Protein AF-0000000081154176 (afdb_homodimer)

InterPro domains:
  IPR003819 TauD/TfdA-like domain [PF02668] (114-357)
  IPR010376 Gamma-butyrobetaine hydroxylase-like, N-terminal [PF06155] (13-90)
  IPR012776 Trimethyllysine dioxygenase [TIGR02410] (29-371)
  IPR038492 GBBH-like, N-terminal domain superfamily [G3DSA:3.30.2020.30] (6-95)
  IPR042098 Glutarate 2-hydroxylase superfamily [G3DSA:3.60.130.10] (96-372)
  IPR050411 Alpha-ketoglutarate-dependent hydroxylases [PTHR10696] (29-369)

Solvent-accessible surface area (backbone atoms only — not comparable to full-atom values): 38851 Å² total; per-residue (Å²): 132,85,64,83,54,64,57,50,76,46,82,54,84,56,30,35,38,37,33,51,55,89,44,68,39,64,43,36,38,52,58,54,60,73,64,27,70,47,78,70,41,20,39,80,74,35,52,28,43,32,62,87,70,58,83,79,57,92,81,39,54,64,72,43,78,48,71,78,78,51,44,43,35,37,29,31,65,90,78,63,44,72,36,69,41,49,51,68,58,49,65,71,41,44,42,62,89,74,78,67,70,66,52,69,64,52,74,36,36,31,66,60,54,64,68,41,98,58,78,56,66,35,50,35,67,49,33,75,73,36,71,64,28,42,49,52,40,49,49,28,31,60,23,63,23,31,25,28,38,29,76,34,61,57,46,62,67,40,53,51,51,64,51,46,70,60,34,69,65,32,72,50,100,78,43,45,54,49,73,43,55,66,64,51,84,50,52,42,71,83,27,47,54,60,60,40,69,72,23,26,64,52,56,23,36,78,54,41,48,22,29,42,38,43,25,37,45,44,70,56,64,50,74,51,29,35,33,36,28,39,42,57,34,29,49,50,50,34,38,73,77,37,48,66,38,39,51,46,38,47,68,45,58,36,43,21,33,45,51,52,96,82,38,41,33,64,22,72,45,40,40,31,38,58,38,90,70,79,62,43,79,67,34,43,50,46,38,77,38,38,57,39,63,60,34,56,37,55,55,75,53,42,56,53,44,53,54,32,51,48,54,45,47,50,40,56,67,30,71,60,25,45,37,77,43,75,70,45,63,17,34,36,38,38,29,30,23,36,39,27,21,37,28,30,42,38,42,45,70,53,44,31,41,24,36,38,33,30,43,41,57,50,47,52,8,43,35,34,67,70,63,44,42,70,131,130,87,65,82,53,62,57,51,76,45,83,54,83,56,30,35,38,38,33,52,56,90,45,69,39,64,43,36,39,52,57,53,62,72,65,27,69,47,78,70,41,18,38,81,74,35,53,28,42,32,63,87,70,58,83,79,58,92,81,38,55,64,71,43,79,46,71,78,77,52,42,43,36,37,30,32,64,90,78,62,45,72,36,70,42,49,50,68,56,48,65,71,41,42,42,63,88,76,78,68,70,65,51,68,64,52,74,36,37,31,65,59,53,65,68,40,97,58,78,57,66,35,50,35,67,49,33,73,73,35,71,62,27,44,49,52,40,48,47,27,31,61,23,64,25,31,25,29,37,29,78,33,61,58,47,61,66,39,53,51,53,64,51,47,70,60,34,70,65,31,72,49,99,77,44,45,55,50,74,44,56,66,65,50,85,51,53,42,70,83,27,48,55,59,61,41,68,74,24,27,63,51,56,24,36,76,53,43,46,21,29,44,37,42,25,37,45,44,71,55,62,49,72,51,30,34,33,38,28,40,41,58,35,27,48,50,49,34,39,73,77,36,49,66,40,39,52,47,37,47,68,44,59,36,44,20,35,45,53,53,96,81,40,42,31,65,22,71,44,40,42,31,39,57,38,90,72,79,62,43,78,66,36,44,51,46,36,75,39,39,56,39,62,62,35,56,37,55,56,74,54,42,56,53,44,51,54,32,50,47,57,44,48,51,40,54,67,31,72,61,26,47,36,77,41,75,71,44,63,16,33,37,39,38,30,30,23,35,40,26,20,37,29,30,43,39,43,47,70,54,44,32,40,25,37,39,33,29,42,40,57,49,46,51,8,44,35,34,67,70,62,44,41,71,133

Sequence (750 aa):
MKGSHVSSIDLQDDRLHLTYGSYKLELLYIWLRDHCRCNTCYNHKTNQKNVENYGLPWNLKPSNIDYNGMVLTLQWPNDQHITSYNMDWLIQNTFHDQHQDRVQQILWDKERLGAEPGLPLVPYKHYMSTDDGLKDHLTNLLKYGFSIVSEVPSNHEGTLEVSQRVCFIQETLFGPSWSFTSDLAYGDTAYTKIALGAHTDSTYFMSPSGIQVFHVLEHDGEGGQTLLVDGFHAAEKLRADNPDAFQYLTKTVVPHEYFDEGQRVRSLGTVLTLHPTTQRLINIRFNPYDRSPLSTLPSDDQLKFYKSYDLLVNNIKDPDSEFWIKLQPGMVLFVDNWRVLHGRAAFTGLRRVSGCYLPRDDWISRARTFNLLNLMKGSHVSSIDLQDDRLHLTYGSYKLELLYIWLRDHCRCNTCYNHKTNQKNVENYGLPWNLKPSNIDYNGMVLTLQWPNDQHITSYNMDWLIQNTFHDQHQDRVQQILWDKERLGAEPGLPLVPYKHYMSTDDGLKDHLTNLLKYGFSIVSEVPSNHEGTLEVSQRVCFIQETLFGPSWSFTSDLAYGDTAYTKIALGAHTDSTYFMSPSGIQVFHVLEHDGEGGQTLLVDGFHAAEKLRADNPDAFQYLTKTVVPHEYFDEGQRVRSLGTVLTLHPTTQRLINIRFNPYDRSPLSTLPSDDQLKFYKSYDLLVNNIKDPDSEFWIKLQPGMVLFVDNWRVLHGRAAFTGLRRVSGCYLPRDDWISRARTFNLLNL

pLDDT: mean 92.26, std 9.47, range [29.72, 98.94]

Organism: Pinctada imbricata (NCBI:txid66713)

Secondary structure (DSSP, 8-state):
------EEEEE-SSEEEEEETTEEEEEEHHHHHHT--STTTEETTTTEE-GGG----TT---SEEEE-SSEEEEE-TTT--EEEEEHHHHHHHS--S-PPPSS------HHHHHTSSS--EEEHHHHHH-HHHHHHHHHHHHHHSEEEEES--SSHHHHHHHHHTTSPPPPBTTBSEEEEESS--SSSGGGSSS-EEEE-S-TTSSS--SEEEEEEEEEESSB-PEEEEEHHHHHHHHHHH-HHHHHHHHH--EEEEEEETTEEEEEEE-SEEE-TTT--EEEE---GGGBPP-TTS-HHHHHHHHHHHHHHHHHHH-GGGEEEE-PPTT-EEEEETTTEEEEE--B-SEEEEEEEEE-HHHHHHHHHHTT-S--/------EEEEE-SSEEEEEETTEEEEEEHHHHHHT--STTTEETTTTEE-GGG----TT---SEEEE-SSEEEEE-TTT--EEEEEHHHHHHHS--S-PPPSS------HHHHHTSSS--EEEHHHHHH-HHHHHHHHHHHHHHSEEEEES--SSHHHHHHHHHTTSPPPPBTTBSEEEEESS--SSSGGGSSS-EEEE-S-TTSSS--SEEEEEEEEEESSB-PEEEEEHHHHHHHHHHH-HHHHHHHHH--EEEEEEETTEEEEEEE-SEEE-TTT--EEEE---GGGBPP-TTS-HHHHHHHHHHHHHHHHHHH-GGGEEEE-PPTT-EEEEETTTEEEEE--B-SEEEEEEEEE-HHHHHHHHHHTT-S--

Nearest PDB structures (foldseek):
  6npb-assembly1_A  TM=8.964E-01  e=1.484E-33  Leisingera caerulea
  3o2g-assembly1_A  TM=8.239E-01  e=1.110E-33  Homo sapiens
  6npc-assembly1_B  TM=8.610E-01  e=2.269E-32  Leisingera caerulea
  3n6w-assembly1_A-2  TM=7.854E-01  e=6.825E-29  Homo sapiens
  7n7v-assembly1_A  TM=5.926E-01  e=1.437E-10  Streptomyces griseochromogenes

Radius of gyration: 27.22 Å; Cα contacts (8 Å, |Δi|>4): 1679; chains: 2; bounding box: 71×76×67 Å

Structure (mmCIF, N/CA/C/O backbone):
data_AF-0000000081154176-model_v1
#
loop_
_entity.id
_entity.type
_entity.pdbx_description
1 polymer 'Trimethyllysine dioxygenase, mitochondrial'
#
loop_
_atom_site.group_PDB
_atom_site.id
_atom_site.type_symbol
_atom_site.label_atom_id
_atom_site.label_alt_id
_atom_site.label_comp_id
_atom_site.label_asym_id
_atom_site.label_entity_id
_atom_site.label_seq_id
_atom_site.pdbx_PDB_ins_code
_atom_site.Cartn_x
_atom_site.Cartn_y
_atom_site.Cartn_z
_atom_site.occupancy
_atom_site.B_iso_or_equiv
_atom_site.auth_seq_id
_atom_site.auth_comp_id
_atom_site.auth_asym_id
_atom_site.auth_atom_id
_atom_site.pdbx_PDB_model_num
ATOM 1 N N . MET A 1 1 ? -35.75 -20.688 -14.117 1 29.72 1 MET A N 1
ATOM 2 C CA . MET A 1 1 ? -35.938 -20.312 -15.516 1 29.72 1 MET A CA 1
ATOM 3 C C . MET A 1 1 ? -34.625 -20.406 -16.297 1 29.72 1 MET A C 1
ATOM 5 O O . MET A 1 1 ? -33.656 -19.719 -15.977 1 29.72 1 MET A O 1
ATOM 9 N N . LYS A 1 2 ? -34.312 -21.594 -16.672 1 38.06 2 LYS A N 1
ATOM 10 C CA . LYS A 1 2 ? -33.25 -21.984 -17.594 1 38.06 2 LYS A CA 1
ATOM 11 C C . LYS A 1 2 ? -33.281 -21.141 -18.875 1 38.06 2 LYS A C 1
ATOM 13 O O . LYS A 1 2 ? -33.906 -21.547 -19.859 1 38.06 2 LYS A O 1
ATOM 18 N N . GLY A 1 3 ? -33.438 -19.891 -18.797 1 40.56 3 GLY A N 1
ATOM 19 C CA . GLY A 1 3 ? -33.625 -19.125 -20.016 1 40.56 3 GLY A CA 1
ATOM 20 C C . GLY A 1 3 ? -32.531 -19.391 -21.047 1 40.56 3 GLY A C 1
ATOM 21 O O . GLY A 1 3 ? -31.422 -19.797 -20.703 1 40.56 3 GLY A O 1
ATOM 22 N N . SER A 1 4 ? -32.812 -19.672 -22.25 1 48.25 4 SER A N 1
ATOM 23 C CA . SER A 1 4 ? -32 -19.953 -23.438 1 48.25 4 SER A CA 1
ATOM 24 C C . SER A 1 4 ? -30.844 -18.969 -23.578 1 48.25 4 SER A C 1
ATOM 26 O O . SER A 1 4 ? -31.062 -17.781 -23.891 1 48.25 4 SER A O 1
ATOM 28 N N . HIS A 1 5 ? -29.906 -18.953 -22.625 1 61.78 5 HIS A N 1
ATOM 29 C CA . HIS A 1 5 ? -28.797 -18.016 -22.812 1 61.78 5 HIS A CA 1
ATOM 30 C C . HIS A 1 5 ? -28.156 -18.203 -24.188 1 61.78 5 HIS A C 1
ATOM 32 O O . HIS A 1 5 ? -27.859 -19.328 -24.594 1 61.78 5 HIS A O 1
ATOM 38 N N . VAL A 1 6 ? -28.516 -17.344 -25.188 1 67.12 6 VAL A N 1
ATOM 39 C CA . VAL A 1 6 ? -27.828 -17.281 -26.469 1 67.12 6 VAL A CA 1
ATOM 40 C C . VAL A 1 6 ? -26.312 -17.438 -26.266 1 67.12 6 VAL A C 1
ATOM 42 O O . VAL A 1 6 ? -25.719 -16.703 -25.469 1 67.12 6 VAL A O 1
ATOM 45 N N . SER A 1 7 ? -25.734 -18.672 -26.5 1 82.31 7 SER A N 1
ATOM 46 C CA . SER A 1 7 ? -24.297 -18.922 -26.438 1 82.31 7 SER A CA 1
ATOM 47 C C . SER A 1 7 ? -23.703 -19.141 -27.812 1 82.31 7 SER A C 1
ATOM 49 O O . SER A 1 7 ? -24.312 -19.828 -28.656 1 82.31 7 SER A O 1
ATOM 51 N N . SER A 1 8 ? -22.797 -18.281 -28.188 1 89.88 8 SER A N 1
ATOM 52 C CA . SER A 1 8 ? -22.094 -18.406 -29.469 1 89.88 8 SER A CA 1
ATOM 53 C C . SER A 1 8 ? -20.594 -18.219 -29.297 1 89.88 8 SER A C 1
ATOM 55 O O . SER A 1 8 ? -20.141 -17.672 -28.297 1 89.88 8 SER A O 1
ATOM 57 N N . ILE A 1 9 ? -19.906 -18.797 -30.203 1 93.44 9 ILE A N 1
ATOM 58 C CA . ILE A 1 9 ? -18.453 -18.688 -30.203 1 93.44 9 ILE A CA 1
ATOM 59 C C . ILE A 1 9 ? -17.953 -18.297 -31.594 1 93.44 9 ILE A C 1
ATOM 61 O O . ILE A 1 9 ? -18.484 -18.781 -32.594 1 93.44 9 ILE A O 1
ATOM 65 N N . ASP A 1 10 ? -17.156 -17.312 -31.672 1 95.12 10 ASP A N 1
ATOM 66 C CA . ASP A 1 10 ? -16.5 -16.875 -32.906 1 95.12 10 ASP A CA 1
ATOM 67 C C . ASP A 1 10 ? -14.984 -16.984 -32.781 1 95.12 10 ASP A C 1
ATOM 69 O O . ASP A 1 10 ? -14.383 -16.359 -31.891 1 95.12 10 ASP A O 1
ATOM 73 N N . LEU A 1 11 ? -14.414 -17.797 -33.688 1 95.38 11 LEU A N 1
ATOM 74 C CA . LEU A 1 11 ? -12.977 -18.062 -33.594 1 95.38 11 LEU A CA 1
ATOM 75 C C . LEU A 1 11 ? -12.195 -17.094 -34.469 1 95.38 11 LEU A C 1
ATOM 77 O O . LEU A 1 11 ? -12.594 -16.828 -35.625 1 95.38 11 LEU A O 1
ATOM 81 N N . GLN A 1 12 ? -11.219 -16.547 -33.875 1 94.38 12 GLN A N 1
ATOM 82 C CA . GLN A 1 12 ? -10.266 -15.719 -34.625 1 94.38 12 GLN A CA 1
ATOM 83 C C . GLN A 1 12 ? -8.867 -16.312 -34.562 1 94.38 12 GLN A C 1
ATOM 85 O O . GLN A 1 12 ? -8.68 -17.422 -34.031 1 94.38 12 GLN A O 1
ATOM 90 N N . ASP A 1 13 ? -7.902 -15.594 -35.125 1 93.69 13 ASP A N 1
ATOM 91 C CA . ASP A 1 13 ? -6.551 -16.125 -35.25 1 93.69 13 ASP A CA 1
ATOM 92 C C . ASP A 1 13 ? -5.871 -16.25 -33.906 1 93.69 13 ASP A C 1
ATOM 94 O O . ASP A 1 13 ? -5.18 -17.234 -33.625 1 93.69 13 ASP A O 1
ATOM 98 N N . ASP A 1 14 ? -6.074 -15.273 -33.094 1 95 14 ASP A N 1
ATOM 99 C CA . ASP A 1 14 ? -5.324 -15.289 -31.828 1 95 14 ASP A CA 1
ATOM 100 C C . ASP A 1 14 ? -6.262 -15.266 -30.625 1 95 14 ASP A C 1
ATOM 102 O O . ASP A 1 14 ? -5.809 -15.227 -29.484 1 95 14 ASP A O 1
ATOM 106 N N . ARG A 1 15 ? -7.582 -15.242 -30.875 1 96.38 15 ARG A N 1
ATOM 107 C CA . ARG A 1 15 ? -8.555 -15.141 -29.797 1 96.38 15 ARG A CA 1
ATOM 108 C C . ARG A 1 15 ? -9.891 -15.742 -30.203 1 96.38 15 ARG A C 1
ATOM 110 O O . ARG A 1 15 ? -10.086 -16.125 -31.359 1 96.38 15 ARG A O 1
ATOM 117 N N . LEU A 1 16 ? -10.766 -15.891 -29.297 1 96.06 16 LEU A N 1
ATOM 118 C CA . LEU A 1 16 ? -12.164 -16.219 -29.578 1 96.06 16 LEU A CA 1
ATOM 119 C C . LEU A 1 16 ? -13.102 -15.266 -28.859 1 96.06 16 LEU A C 1
ATOM 121 O O . LEU A 1 16 ? -12.75 -14.688 -27.828 1 96.06 16 LEU A O 1
ATOM 125 N N . HIS A 1 17 ? -14.203 -15.039 -29.516 1 95.62 17 HIS A N 1
ATOM 126 C CA . HIS A 1 17 ? -15.297 -14.281 -28.938 1 95.62 17 HIS A CA 1
ATOM 127 C C . HIS A 1 17 ? -16.422 -15.203 -28.453 1 95.62 17 HIS A C 1
ATOM 129 O O . HIS A 1 17 ? -16.891 -16.062 -29.219 1 95.62 17 HIS A O 1
ATOM 135 N N . LEU A 1 18 ? -16.719 -15.047 -27.203 1 94.81 18 LEU A N 1
ATOM 136 C CA . LEU A 1 18 ? -17.75 -15.898 -26.609 1 94.81 18 LEU A CA 1
ATOM 137 C C . LEU A 1 18 ? -18.875 -15.062 -26.031 1 94.81 18 LEU A C 1
ATOM 139 O O . LEU A 1 18 ? -18.641 -14.102 -25.297 1 94.81 18 LEU A O 1
ATOM 143 N N . THR A 1 19 ? -20.047 -15.367 -26.453 1 92.31 19 THR A N 1
ATOM 144 C CA . THR A 1 19 ? -21.234 -14.734 -25.891 1 92.31 19 THR A CA 1
ATOM 145 C C . THR A 1 19 ? -21.984 -15.703 -24.984 1 92.31 19 THR A C 1
ATOM 147 O O . THR A 1 19 ? -22.281 -16.828 -25.375 1 92.31 19 THR A O 1
ATOM 150 N N . TYR A 1 20 ? -22.203 -15.375 -23.797 1 92.25 20 TYR A N 1
ATOM 151 C CA . TYR A 1 20 ? -22.969 -16.109 -22.812 1 92.25 20 TYR A CA 1
ATOM 152 C C . TYR A 1 20 ? -23.969 -15.203 -22.109 1 92.25 20 TYR A C 1
ATOM 154 O O . TYR A 1 20 ? -23.609 -14.477 -21.172 1 92.25 20 TYR A O 1
ATOM 162 N N . GLY A 1 21 ? -25.234 -15.328 -22.5 1 89.25 21 GLY A N 1
ATOM 163 C CA . GLY A 1 21 ? -26.188 -14.344 -22.016 1 89.25 21 GLY A CA 1
ATOM 164 C C . GLY A 1 21 ? -25.812 -12.922 -22.391 1 89.25 21 GLY A C 1
ATOM 165 O O . GLY A 1 21 ? -25.578 -12.609 -23.562 1 89.25 21 GLY A O 1
ATOM 166 N N . SER A 1 22 ? -25.672 -12.133 -21.391 1 88.94 22 SER A N 1
ATOM 167 C CA . SER A 1 22 ? -25.312 -10.734 -21.625 1 88.94 22 SER A CA 1
ATOM 168 C C . SER A 1 22 ? -23.797 -10.547 -21.672 1 88.94 22 SER A C 1
ATOM 170 O O . SER A 1 22 ? -23.312 -9.477 -22.047 1 88.94 22 SER A O 1
ATOM 172 N N . TYR A 1 23 ? -23.094 -11.594 -21.344 1 90.62 23 TYR A N 1
ATOM 173 C CA . TYR A 1 23 ? -21.641 -11.492 -21.281 1 90.62 23 TYR A CA 1
ATOM 174 C C . TYR A 1 23 ? -21.031 -11.688 -22.672 1 90.62 23 TYR A C 1
ATOM 176 O O . TYR A 1 23 ? -21.359 -12.641 -23.375 1 90.62 23 TYR A O 1
ATOM 184 N N . LYS A 1 24 ? -20.25 -10.711 -23.078 1 91.44 24 LYS A N 1
ATOM 185 C CA . LYS A 1 24 ? -19.438 -10.805 -24.281 1 91.44 24 LYS A CA 1
ATOM 186 C C . LYS A 1 24 ? -17.953 -10.836 -23.922 1 91.44 24 LYS A C 1
ATOM 188 O O . LYS A 1 24 ? -17.375 -9.82 -23.516 1 91.44 24 LYS A O 1
ATOM 193 N N . LEU A 1 25 ? -17.375 -11.984 -24.094 1 93.69 25 LEU A N 1
ATOM 194 C CA . LEU A 1 25 ? -15.984 -12.18 -23.672 1 93.69 25 LEU A CA 1
ATOM 195 C C . LEU A 1 25 ? -15.062 -12.273 -24.891 1 93.69 25 LEU A C 1
ATOM 197 O O . LEU A 1 25 ? -15.406 -12.898 -25.891 1 93.69 25 LEU A O 1
ATOM 201 N N . GLU A 1 26 ? -14.055 -11.492 -24.844 1 94.81 26 GLU A N 1
ATOM 202 C CA . GLU A 1 26 ? -12.93 -11.633 -25.766 1 94.81 26 GLU A CA 1
ATOM 203 C C . GLU A 1 26 ? -11.75 -12.336 -25.094 1 94.81 26 GLU A C 1
ATOM 205 O O . GLU A 1 26 ? -11.133 -11.781 -24.188 1 94.81 26 GLU A O 1
ATOM 210 N N . LEU A 1 27 ? -11.422 -13.523 -25.562 1 95.94 27 LEU A N 1
ATOM 211 C CA . LEU A 1 27 ? -10.461 -14.367 -24.859 1 95.94 27 LEU A CA 1
ATOM 212 C C . LEU A 1 27 ? -9.258 -14.68 -25.75 1 95.94 27 LEU A C 1
ATOM 214 O O . LEU A 1 27 ? -9.391 -15.391 -26.75 1 95.94 27 LEU A O 1
ATOM 218 N N . LEU A 1 28 ? -8.125 -14.188 -25.359 1 96.19 28 LEU A N 1
ATOM 219 C CA . LEU A 1 28 ? -6.887 -14.555 -26.047 1 96.19 28 LEU A CA 1
ATOM 220 C C . LEU A 1 28 ? -6.535 -16.016 -25.781 1 96.19 28 LEU A C 1
ATOM 222 O O . LEU A 1 28 ? -6.695 -16.5 -24.672 1 96.19 28 LEU A O 1
ATOM 226 N N . TYR A 1 29 ? -6.051 -16.656 -26.844 1 96.5 29 TYR A N 1
ATOM 227 C CA . TYR A 1 29 ? -5.648 -18.047 -26.688 1 96.5 29 TYR A CA 1
ATOM 228 C C . TYR A 1 29 ? -4.527 -18.172 -25.656 1 96.5 29 TYR A C 1
ATOM 230 O O . TYR A 1 29 ? -4.535 -19.078 -24.828 1 96.5 29 TYR A O 1
ATOM 238 N N . ILE A 1 30 ? -3.604 -17.266 -25.672 1 95.25 30 ILE A N 1
ATOM 239 C CA . ILE A 1 30 ? -2.492 -17.312 -24.719 1 95.25 30 ILE A CA 1
ATOM 240 C C . ILE A 1 30 ? -3.021 -17.156 -23.297 1 95.25 30 ILE A C 1
ATOM 242 O O . ILE A 1 30 ? -2.518 -17.781 -22.359 1 95.25 30 ILE A O 1
ATOM 246 N N . TRP A 1 31 ? -4.004 -16.281 -23.094 1 96.44 31 TRP A N 1
ATOM 247 C CA . TRP A 1 31 ? -4.629 -16.109 -21.797 1 96.44 31 TRP A CA 1
ATOM 248 C C . TRP A 1 31 ? -5.285 -17.422 -21.344 1 96.44 31 TRP A C 1
ATOM 250 O O . TRP A 1 31 ? -5.121 -17.828 -20.188 1 96.44 31 TRP A O 1
ATOM 260 N N . LEU A 1 32 ? -5.949 -18.062 -22.266 1 96.69 32 LEU A N 1
ATOM 261 C CA . LEU A 1 32 ? -6.648 -19.297 -21.953 1 96.69 32 LEU A CA 1
ATOM 262 C C . LEU A 1 32 ? -5.66 -20.406 -21.578 1 96.69 32 LEU A C 1
ATOM 264 O O . LEU A 1 32 ? -5.93 -21.203 -20.672 1 96.69 32 LEU A O 1
ATOM 268 N N . ARG A 1 33 ? -4.57 -20.438 -22.234 1 96.31 33 ARG A N 1
ATOM 269 C CA . ARG A 1 33 ? -3.555 -21.422 -21.891 1 96.31 33 ARG A CA 1
ATOM 270 C C . ARG A 1 33 ? -2.895 -21.109 -20.562 1 96.31 33 ARG A C 1
ATOM 272 O O . ARG A 1 33 ? -2.711 -21.984 -19.719 1 96.31 33 ARG A O 1
ATOM 279 N N . ASP A 1 34 ? -2.578 -19.891 -20.344 1 95.5 34 ASP A N 1
ATOM 280 C CA . ASP A 1 34 ? -1.867 -19.422 -19.172 1 95.5 34 ASP A CA 1
ATOM 281 C C . ASP A 1 34 ? -2.672 -19.688 -17.891 1 95.5 34 ASP A C 1
ATOM 283 O O . ASP A 1 34 ? -2.102 -19.938 -16.828 1 95.5 34 ASP A O 1
ATOM 287 N N . HIS A 1 35 ? -3.969 -19.688 -17.984 1 95.81 35 HIS A N 1
ATOM 288 C CA . HIS A 1 35 ? -4.781 -19.734 -16.781 1 95.81 35 HIS A CA 1
ATOM 289 C C . HIS A 1 35 ? -5.516 -21.062 -16.672 1 95.81 35 HIS A C 1
ATOM 291 O O . HIS A 1 35 ? -6.523 -21.172 -15.969 1 95.81 35 HIS A O 1
ATOM 297 N N . CYS A 1 36 ? -4.977 -22.016 -17.438 1 96.31 36 CYS A N 1
ATOM 298 C CA . CYS A 1 36 ? -5.496 -23.375 -17.297 1 96.31 36 CYS A CA 1
ATOM 299 C C . CYS A 1 36 ? -5.434 -23.828 -15.852 1 96.31 36 CYS A C 1
ATOM 301 O O . CYS A 1 36 ? -4.438 -23.594 -15.164 1 96.31 36 CYS A O 1
ATOM 303 N N . ARG A 1 37 ? -6.438 -24.516 -15.391 1 94.56 37 ARG A N 1
ATOM 304 C CA . ARG A 1 37 ? -6.547 -24.891 -13.984 1 94.56 37 ARG A CA 1
ATOM 305 C C . ARG A 1 37 ? -6.449 -26.406 -13.812 1 94.56 37 ARG A C 1
ATOM 307 O O . ARG A 1 37 ? -6.855 -26.938 -12.781 1 94.56 37 ARG A O 1
ATOM 314 N N . CYS A 1 38 ? -5.961 -27.016 -14.844 1 95.19 38 CYS A N 1
ATOM 315 C CA . CYS A 1 38 ? -5.746 -28.453 -14.656 1 95.19 38 CYS A CA 1
ATOM 316 C C . CYS A 1 38 ? -4.605 -28.703 -13.672 1 95.19 38 CYS A C 1
ATOM 318 O O . CYS A 1 38 ? -3.895 -27.766 -13.289 1 95.19 38 CYS A O 1
ATOM 320 N N . ASN A 1 39 ? -4.32 -29.938 -13.273 1 94.12 39 ASN A N 1
ATOM 321 C CA . ASN A 1 39 ? -3.357 -30.281 -12.234 1 94.12 39 ASN A CA 1
ATOM 322 C C . ASN A 1 39 ? -1.923 -30.078 -12.711 1 94.12 39 ASN A C 1
ATOM 324 O O . ASN A 1 39 ? -1.01 -29.922 -11.898 1 94.12 39 ASN A O 1
ATOM 328 N N . THR A 1 40 ? -1.76 -30.062 -14.008 1 93.88 40 THR A N 1
ATOM 329 C CA . THR A 1 40 ? -0.431 -29.828 -14.562 1 93.88 40 THR A CA 1
ATOM 330 C C . THR A 1 40 ? -0.073 -28.344 -14.484 1 93.88 40 THR A C 1
ATOM 332 O O . THR A 1 40 ? 1.075 -28 -14.211 1 93.88 40 THR A O 1
ATOM 335 N N . CYS A 1 41 ? -1.078 -27.531 -14.703 1 95 41 CYS A N 1
ATOM 336 C CA . CYS A 1 41 ? -0.833 -26.094 -14.867 1 95 41 CYS A CA 1
ATOM 337 C C . CYS A 1 41 ? -1.015 -25.359 -13.547 1 95 41 CYS A C 1
ATOM 339 O O . CYS A 1 41 ? -0.542 -24.234 -13.391 1 95 41 CYS A O 1
ATOM 341 N N . TYR A 1 42 ? -1.728 -25.969 -12.664 1 93.56 42 TYR A N 1
ATOM 342 C CA . TYR A 1 42 ? -2.111 -25.297 -11.43 1 93.56 42 TYR A CA 1
ATOM 343 C C . TYR A 1 42 ? -2.08 -26.25 -10.242 1 93.56 42 TYR A C 1
ATOM 345 O O . TYR A 1 42 ? -2.611 -27.359 -10.328 1 93.56 42 TYR A O 1
ATOM 353 N N . ASN A 1 43 ? -1.377 -25.828 -9.211 1 91.06 43 ASN A N 1
ATOM 354 C CA . ASN A 1 43 ? -1.361 -26.594 -7.965 1 91.06 43 ASN A CA 1
ATOM 355 C C . ASN A 1 43 ? -2.541 -26.234 -7.07 1 91.06 43 ASN A C 1
ATOM 357 O O . ASN A 1 43 ? -2.559 -25.156 -6.461 1 91.06 43 ASN A O 1
ATOM 361 N N . HIS A 1 44 ? -3.473 -27.062 -6.895 1 89.12 44 HIS A N 1
ATOM 362 C CA . HIS A 1 44 ? -4.699 -26.766 -6.16 1 89.12 44 HIS A CA 1
ATOM 363 C C . HIS A 1 44 ? -4.48 -26.875 -4.656 1 89.12 44 HIS A C 1
ATOM 365 O O . HIS A 1 44 ? -5.316 -26.422 -3.867 1 89.12 44 HIS A O 1
ATOM 371 N N . LYS A 1 45 ? -3.391 -27.422 -4.281 1 84.31 45 LYS A N 1
ATOM 372 C CA . LYS A 1 45 ? -3.07 -27.484 -2.859 1 84.31 45 LYS A CA 1
ATOM 373 C C . LYS A 1 45 ? -2.527 -26.156 -2.363 1 84.31 45 LYS A C 1
ATOM 375 O O . LYS A 1 45 ? -2.863 -25.703 -1.263 1 84.31 45 LYS A O 1
ATOM 380 N N . THR A 1 46 ? -1.716 -25.516 -3.205 1 83.06 46 THR A N 1
ATOM 381 C CA . THR A 1 46 ? -1.091 -24.266 -2.824 1 83.06 46 THR A CA 1
ATOM 382 C C . THR A 1 46 ? -1.782 -23.078 -3.508 1 83.06 46 THR A C 1
ATOM 384 O O . THR A 1 46 ? -1.528 -21.922 -3.17 1 83.06 46 THR A O 1
ATOM 387 N N . ASN A 1 47 ? -2.684 -23.453 -4.484 1 86.81 47 ASN A N 1
ATOM 388 C CA . ASN A 1 47 ? -3.359 -22.453 -5.305 1 86.81 47 ASN A CA 1
ATOM 389 C C . ASN A 1 47 ? -2.361 -21.562 -6.043 1 86.81 47 ASN A C 1
ATOM 391 O O . ASN A 1 47 ? -2.469 -20.328 -6.004 1 86.81 47 ASN A O 1
ATOM 395 N N . GLN A 1 48 ? -1.38 -22.188 -6.594 1 90.5 48 GLN A N 1
ATOM 396 C CA . GLN A 1 48 ? -0.33 -21.484 -7.336 1 90.5 48 GLN A CA 1
ATOM 397 C C . GLN A 1 48 ? -0.16 -22.078 -8.734 1 90.5 48 GLN A C 1
ATOM 399 O O . GLN A 1 48 ? -0.431 -23.266 -8.945 1 90.5 48 GLN A O 1
ATOM 404 N N . LYS A 1 49 ? 0.342 -21.281 -9.625 1 92.56 49 LYS A N 1
ATOM 405 C CA . LYS A 1 49 ? 0.602 -21.734 -10.984 1 92.56 49 LYS A CA 1
ATOM 406 C C . LYS A 1 49 ? 1.89 -22.547 -11.055 1 92.56 49 LYS A C 1
ATOM 408 O O . LYS A 1 49 ? 2.881 -22.219 -10.406 1 92.56 49 LYS A O 1
ATOM 413 N N . ASN A 1 50 ? 1.759 -23.594 -11.844 1 92.69 50 ASN A N 1
ATOM 414 C CA . ASN A 1 50 ? 2.965 -24.344 -12.18 1 92.69 50 ASN A CA 1
ATOM 415 C C . ASN A 1 50 ? 3.625 -23.812 -13.445 1 92.69 50 ASN A C 1
ATOM 417 O O . ASN A 1 50 ? 3.697 -24.516 -14.453 1 92.69 50 ASN A O 1
ATOM 421 N N . VAL A 1 51 ? 4.188 -22.703 -13.375 1 89.44 51 VAL A N 1
ATOM 422 C CA . VAL A 1 51 ? 4.59 -21.906 -14.523 1 89.44 51 VAL A CA 1
ATOM 423 C C . VAL A 1 51 ? 5.695 -22.625 -15.297 1 89.44 51 VAL A C 1
ATOM 425 O O . VAL A 1 51 ? 5.883 -22.391 -16.484 1 89.44 51 VAL A O 1
ATOM 428 N N . GLU A 1 52 ? 6.383 -23.469 -14.672 1 86.81 52 GLU A N 1
ATOM 429 C CA . GLU A 1 52 ? 7.496 -24.156 -15.312 1 86.81 52 GLU A CA 1
ATOM 430 C C . GLU A 1 52 ? 7 -25.297 -16.203 1 86.81 52 GLU A C 1
ATOM 432 O O . GLU A 1 52 ? 7.758 -25.828 -17.016 1 86.81 52 GLU A O 1
ATOM 437 N N . ASN A 1 53 ? 5.727 -25.625 -16.062 1 86.56 53 ASN A N 1
ATOM 438 C CA . ASN A 1 53 ? 5.207 -26.828 -16.719 1 86.56 53 ASN A CA 1
ATOM 439 C C . ASN A 1 53 ? 4.699 -26.516 -18.125 1 86.56 53 ASN A C 1
ATOM 441 O O . ASN A 1 53 ? 4.312 -27.438 -18.859 1 86.56 53 ASN A O 1
ATOM 445 N N . TYR A 1 54 ? 4.672 -25.25 -18.453 1 81.69 54 TYR A N 1
ATOM 446 C CA . TYR A 1 54 ? 4.141 -24.922 -19.766 1 81.69 54 TYR A CA 1
ATOM 447 C C . TYR A 1 54 ? 4.812 -23.688 -20.344 1 81.69 54 TYR A C 1
ATOM 449 O O . TYR A 1 54 ? 5.426 -22.906 -19.594 1 81.69 54 TYR A O 1
ATOM 457 N N . GLY A 1 55 ? 4.816 -23.625 -21.672 1 84.12 55 GLY A N 1
ATOM 458 C CA . GLY A 1 55 ? 5.285 -22.453 -22.391 1 84.12 55 GLY A CA 1
ATOM 459 C C . GLY A 1 55 ? 4.16 -21.656 -23.031 1 84.12 55 GLY A C 1
ATOM 460 O O . GLY A 1 55 ? 3.066 -22.188 -23.25 1 84.12 55 GLY A O 1
ATOM 461 N N . LEU A 1 56 ? 4.43 -20.406 -23.234 1 89.56 56 LEU A N 1
ATOM 462 C CA . LEU A 1 56 ? 3.422 -19.516 -23.828 1 89.56 56 LEU A CA 1
ATOM 463 C C . LEU A 1 56 ? 3.957 -18.828 -25.078 1 89.56 56 LEU A C 1
ATOM 465 O O . LEU A 1 56 ? 4.258 -17.641 -25.047 1 89.56 56 LEU A O 1
ATOM 469 N N . PRO A 1 57 ? 3.961 -19.656 -26.125 1 89.19 57 PRO A N 1
ATOM 470 C CA . PRO A 1 57 ? 4.34 -18.969 -27.375 1 89.19 57 PRO A CA 1
ATOM 471 C C . PRO A 1 57 ? 3.34 -17.891 -27.781 1 89.19 57 PRO A C 1
ATOM 473 O O . PRO A 1 57 ? 2.133 -18.062 -27.594 1 89.19 57 PRO A O 1
ATOM 476 N N . TRP A 1 58 ? 3.826 -16.828 -28.453 1 87.25 58 TRP A N 1
ATOM 477 C CA . TRP A 1 58 ? 3.002 -15.664 -28.766 1 87.25 58 TRP A CA 1
ATOM 478 C C . TRP A 1 58 ? 1.96 -16 -29.828 1 87.25 58 TRP A C 1
ATOM 480 O O . TRP A 1 58 ? 0.889 -15.391 -29.875 1 87.25 58 TRP A O 1
ATOM 490 N N . ASN A 1 59 ? 2.273 -16.953 -30.609 1 87.25 59 ASN A N 1
ATOM 491 C CA . ASN A 1 59 ? 1.374 -17.312 -31.688 1 87.25 59 ASN A CA 1
ATOM 492 C C . ASN A 1 59 ? 0.593 -18.594 -31.375 1 87.25 59 ASN A C 1
ATOM 494 O O . ASN A 1 59 ? 0.226 -19.344 -32.281 1 87.25 59 ASN A O 1
ATOM 498 N N . LEU A 1 60 ? 0.335 -18.75 -30.094 1 91.44 60 LEU A N 1
ATOM 499 C CA . LEU A 1 60 ? -0.352 -19.953 -29.641 1 91.44 60 LEU A CA 1
ATOM 500 C C . LEU A 1 60 ? -1.776 -20 -30.188 1 91.44 60 LEU A C 1
ATOM 502 O O . LEU A 1 60 ? -2.51 -19.016 -30.109 1 91.44 60 LEU A O 1
ATOM 506 N N . LYS A 1 61 ? -2.145 -21.141 -30.812 1 94.19 61 LYS A N 1
ATOM 507 C CA . LYS A 1 61 ? -3.484 -21.406 -31.344 1 94.19 61 LYS A CA 1
ATOM 508 C C . LYS A 1 61 ? -3.922 -22.828 -31.031 1 94.19 61 LYS A C 1
ATOM 510 O O . LYS A 1 61 ? -3.17 -23.781 -31.281 1 94.19 61 LYS A O 1
ATOM 515 N N . PRO A 1 62 ? -5.09 -22.984 -30.484 1 96.56 62 PRO A N 1
ATOM 516 C CA . PRO A 1 62 ? -5.547 -24.344 -30.203 1 96.56 62 PRO A CA 1
ATOM 517 C C . PRO A 1 62 ? -5.797 -25.156 -31.484 1 96.56 62 PRO A C 1
ATOM 519 O O . PRO A 1 62 ? -6.148 -24.578 -32.531 1 96.56 62 PRO A O 1
ATOM 522 N N . SER A 1 63 ? -5.594 -26.453 -31.406 1 96 63 SER A N 1
ATOM 523 C CA . SER A 1 63 ? -5.867 -27.344 -32.531 1 96 63 SER A CA 1
ATOM 524 C C . SER A 1 63 ? -7.355 -27.672 -32.625 1 96 63 SER A C 1
ATOM 526 O O . SER A 1 63 ? -7.859 -27.984 -33.688 1 96 63 SER A O 1
ATOM 528 N N . ASN A 1 64 ? -8.031 -27.625 -31.516 1 96.31 64 ASN A N 1
ATOM 529 C CA . ASN A 1 64 ? -9.469 -27.875 -31.453 1 96.31 64 ASN A CA 1
ATOM 530 C C . ASN A 1 64 ? -10.133 -27.062 -30.344 1 96.31 64 ASN A C 1
ATOM 532 O O . ASN A 1 64 ? -9.531 -26.844 -29.297 1 96.31 64 ASN A O 1
ATOM 536 N N . ILE A 1 65 ? -11.336 -26.609 -30.609 1 96.81 65 ILE A N 1
ATOM 537 C CA . ILE A 1 65 ? -12.141 -25.891 -29.625 1 96.81 65 ILE A CA 1
ATOM 538 C C . ILE A 1 65 ? -13.547 -26.469 -29.594 1 96.81 65 ILE A C 1
ATOM 540 O O . ILE A 1 65 ? -14.18 -26.656 -30.641 1 96.81 65 ILE A O 1
ATOM 544 N N . ASP A 1 66 ? -13.953 -26.812 -28.438 1 95.69 66 ASP A N 1
ATOM 545 C CA . ASP A 1 66 ? -15.312 -27.297 -28.203 1 95.69 66 ASP A CA 1
ATOM 546 C C . ASP A 1 66 ? -16.031 -26.469 -27.141 1 95.69 66 ASP A C 1
ATOM 548 O O . ASP A 1 66 ? -15.453 -26.156 -26.109 1 95.69 66 ASP A O 1
ATOM 552 N N . TYR A 1 67 ? -17.203 -26.031 -27.469 1 95.12 67 TYR A N 1
ATOM 553 C CA . TYR A 1 67 ? -18.047 -25.281 -26.531 1 95.12 67 TYR A CA 1
ATOM 554 C C . TYR A 1 67 ? -19.469 -25.828 -26.516 1 95.12 67 TYR A C 1
ATOM 556 O O . TYR A 1 67 ? -20.156 -25.812 -27.531 1 95.12 67 TYR A O 1
ATOM 564 N N . ASN A 1 68 ? -19.922 -26.266 -25.344 1 92.56 68 ASN A N 1
ATOM 565 C CA . ASN A 1 68 ? -21.234 -26.891 -25.266 1 92.56 68 ASN A CA 1
ATOM 566 C C . ASN A 1 68 ? -22.266 -25.969 -24.641 1 92.56 68 ASN A C 1
ATOM 568 O O . ASN A 1 68 ? -23.328 -26.406 -24.203 1 92.56 68 ASN A O 1
ATOM 572 N N . GLY A 1 69 ? -21.953 -24.766 -24.469 1 90.75 69 GLY A N 1
ATOM 573 C CA . GLY A 1 69 ? -22.859 -23.797 -23.859 1 90.75 69 GLY A CA 1
ATOM 574 C C . GLY A 1 69 ? -22.547 -23.5 -22.406 1 90.75 69 GLY A C 1
ATOM 575 O O . GLY A 1 69 ? -22.969 -22.469 -21.875 1 90.75 69 GLY A O 1
ATOM 576 N N . MET A 1 70 ? -21.797 -24.422 -21.812 1 92.81 70 MET A N 1
ATOM 577 C CA . MET A 1 70 ? -21.453 -24.234 -20.406 1 92.81 70 MET A CA 1
ATOM 578 C C . MET A 1 70 ? -19.953 -24.375 -20.172 1 92.81 70 MET A C 1
ATOM 580 O O . MET A 1 70 ? -19.406 -23.734 -19.266 1 92.81 70 MET A O 1
ATOM 584 N N . VAL A 1 71 ? -19.406 -25.25 -20.906 1 96.12 71 VAL A N 1
ATOM 585 C CA . VAL A 1 71 ? -17.984 -25.562 -20.734 1 96.12 71 VAL A CA 1
ATOM 586 C C . VAL A 1 71 ? -17.25 -25.297 -22.047 1 96.12 71 VAL A C 1
ATOM 588 O O . VAL A 1 71 ? -17.672 -25.719 -23.109 1 96.12 71 VAL A O 1
ATOM 591 N N . LEU A 1 72 ? -16.172 -24.516 -21.984 1 97.44 72 LEU A N 1
ATOM 592 C CA . LEU A 1 72 ? -15.242 -24.297 -23.094 1 97.44 72 LEU A CA 1
ATOM 593 C C . LEU A 1 72 ? -14.023 -25.203 -22.969 1 97.44 72 LEU A C 1
ATOM 595 O O . LEU A 1 72 ? -13.359 -25.234 -21.938 1 97.44 72 LEU A O 1
ATOM 599 N N . THR A 1 73 ? -13.781 -26.016 -23.984 1 97.75 73 THR A N 1
ATOM 600 C CA . THR A 1 73 ? -12.641 -26.922 -23.984 1 97.75 73 THR A CA 1
ATOM 601 C C . THR A 1 73 ? -11.719 -26.641 -25.172 1 97.75 73 THR A C 1
ATOM 603 O O . THR A 1 73 ? -12.18 -26.516 -26.297 1 97.75 73 THR A O 1
ATOM 606 N N . LEU A 1 74 ? -10.461 -26.5 -24.906 1 97.62 74 LEU A N 1
ATOM 607 C CA . LEU A 1 74 ? -9.445 -26.266 -25.922 1 97.62 74 LEU A CA 1
ATOM 608 C C . LEU A 1 74 ? -8.383 -27.359 -25.891 1 97.62 74 LEU A C 1
ATOM 610 O O . LEU A 1 74 ? -7.953 -27.781 -24.812 1 97.62 74 LEU A O 1
ATOM 614 N N . GLN A 1 75 ? -8.016 -27.781 -27.016 1 97.25 75 GLN A N 1
ATOM 615 C CA . GLN A 1 75 ? -6.875 -28.672 -27.156 1 97.25 75 GLN A CA 1
ATOM 616 C C . GLN A 1 75 ? -5.695 -27.953 -27.812 1 97.25 75 GLN A C 1
ATOM 618 O O . GLN A 1 75 ? -5.859 -27.281 -28.844 1 97.25 75 GLN A O 1
ATOM 623 N N . TRP A 1 76 ? -4.543 -28.141 -27.234 1 95.38 76 TRP A N 1
ATOM 624 C CA . TRP A 1 76 ? -3.367 -27.422 -27.719 1 95.38 76 TRP A CA 1
ATOM 625 C C . TRP A 1 76 ? -2.482 -28.328 -28.562 1 95.38 76 TRP A C 1
ATOM 627 O O . TRP A 1 76 ? -2.383 -29.531 -28.297 1 95.38 76 TRP A O 1
ATOM 637 N N . PRO A 1 77 ? -1.867 -27.844 -29.578 1 89.38 77 PRO A N 1
ATOM 638 C CA . PRO A 1 77 ? -1.212 -28.656 -30.594 1 89.38 77 PRO A CA 1
ATOM 639 C C . PRO A 1 77 ? 0.07 -29.312 -30.094 1 89.38 77 PRO A C 1
ATOM 641 O O . PRO A 1 77 ? 0.306 -30.5 -30.344 1 89.38 77 PRO A O 1
ATOM 644 N N . ASN A 1 78 ? 0.964 -28.672 -29.406 1 81.06 78 ASN A N 1
ATOM 645 C CA . ASN A 1 78 ? 2.311 -29.156 -29.125 1 81.06 78 ASN A CA 1
ATOM 646 C C . ASN A 1 78 ? 2.297 -30.266 -28.078 1 81.06 78 ASN A C 1
ATOM 648 O O . ASN A 1 78 ? 2.891 -31.328 -28.281 1 81.06 78 ASN A O 1
ATOM 652 N N . ASP A 1 79 ? 1.561 -30.188 -27.062 1 82.5 79 ASP A N 1
ATOM 653 C CA . ASP A 1 79 ? 1.602 -31.156 -25.984 1 82.5 79 ASP A CA 1
ATOM 654 C C . ASP A 1 79 ? 0.262 -31.875 -25.844 1 82.5 79 ASP A C 1
ATOM 656 O O . ASP A 1 79 ? 0.09 -32.719 -24.938 1 82.5 79 ASP A O 1
ATOM 660 N N . GLN A 1 80 ? -0.647 -31.547 -26.781 1 88.75 80 GLN A N 1
ATOM 661 C CA . GLN A 1 80 ? -1.988 -32.125 -26.781 1 88.75 80 GLN A CA 1
ATOM 662 C C . GLN A 1 80 ? -2.709 -31.859 -25.469 1 88.75 80 GLN A C 1
ATOM 664 O O . GLN A 1 80 ? -3.607 -32.625 -25.078 1 88.75 80 GLN A O 1
ATOM 669 N N . HIS A 1 81 ? -2.225 -30.875 -24.812 1 94.44 81 HIS A N 1
ATOM 670 C CA . HIS A 1 81 ? -2.812 -30.469 -23.531 1 94.44 81 HIS A CA 1
ATOM 671 C C . HIS A 1 81 ? -4.25 -29.984 -23.719 1 94.44 81 HIS A C 1
ATOM 673 O O . HIS A 1 81 ? -4.574 -29.375 -24.734 1 94.44 81 HIS A O 1
ATOM 679 N N . ILE A 1 82 ? -5.051 -30.344 -22.75 1 96.56 82 ILE A N 1
ATOM 680 C CA . ILE A 1 82 ? -6.453 -29.938 -22.766 1 96.56 82 ILE A CA 1
ATOM 681 C C . ILE A 1 82 ? -6.723 -28.953 -21.641 1 96.56 82 ILE A C 1
ATOM 683 O O . ILE A 1 82 ? -6.336 -29.172 -20.5 1 96.56 82 ILE A O 1
ATOM 687 N N . THR A 1 83 ? -7.301 -27.828 -22.016 1 97.12 83 THR A N 1
ATOM 688 C CA . THR A 1 83 ? -7.777 -26.812 -21.062 1 97.12 83 THR A CA 1
ATOM 689 C C . THR A 1 83 ? -9.297 -26.734 -21.078 1 97.12 83 THR A C 1
ATOM 691 O O . THR A 1 83 ? -9.914 -26.703 -22.156 1 97.12 83 THR A O 1
ATOM 694 N N . SER A 1 84 ? -9.875 -26.734 -19.906 1 97.69 84 SER A N 1
ATOM 695 C CA . SER A 1 84 ? -11.328 -26.609 -19.812 1 97.69 84 SER A CA 1
ATOM 696 C C . SER A 1 84 ? -11.719 -25.531 -18.797 1 97.69 84 SER A C 1
ATOM 698 O O . SER A 1 84 ? -11.109 -25.422 -17.734 1 97.69 84 SER A O 1
ATOM 700 N N . TYR A 1 85 ? -12.727 -24.719 -19.219 1 97.44 85 TYR A N 1
ATOM 701 C CA . TYR A 1 85 ? -13.25 -23.688 -18.344 1 97.44 85 TYR A CA 1
ATOM 702 C C . TYR A 1 85 ? -14.766 -23.797 -18.219 1 97.44 85 TYR A C 1
ATOM 704 O O . TYR A 1 85 ? -15.469 -23.969 -19.219 1 97.44 85 TYR A O 1
ATOM 712 N N . ASN A 1 86 ? -15.234 -23.781 -17 1 95.94 86 ASN A N 1
ATOM 713 C CA . ASN A 1 86 ? -16.641 -23.469 -16.797 1 95.94 86 ASN A CA 1
ATOM 714 C C . ASN A 1 86 ? -16.922 -21.984 -17.047 1 95.94 86 ASN A C 1
ATOM 716 O O . ASN A 1 86 ? -16.125 -21.125 -16.672 1 95.94 86 ASN A O 1
ATOM 720 N N . MET A 1 87 ? -18.094 -21.703 -17.609 1 94.06 87 MET A N 1
ATOM 721 C CA . MET A 1 87 ? -18.422 -20.328 -17.953 1 94.06 87 MET A CA 1
ATOM 722 C C . MET A 1 87 ? -18.422 -19.438 -16.719 1 94.06 87 MET A C 1
ATOM 724 O O . MET A 1 87 ? -18.031 -18.266 -16.781 1 94.06 87 MET A O 1
ATOM 728 N N . ASP A 1 88 ? -18.781 -19.938 -15.594 1 90.81 88 ASP A N 1
ATOM 729 C CA . ASP A 1 88 ? -18.781 -19.156 -14.367 1 90.81 88 ASP A CA 1
ATOM 730 C C . ASP A 1 88 ? -17.359 -18.672 -14.039 1 90.81 88 ASP A C 1
ATOM 732 O O . ASP A 1 88 ? -17.172 -17.516 -13.633 1 90.81 88 ASP A O 1
ATOM 736 N N . TRP A 1 89 ? -16.438 -19.562 -14.195 1 93.38 89 TRP A N 1
ATOM 737 C CA . TRP A 1 89 ? -15.047 -19.203 -13.93 1 93.38 89 TRP A CA 1
ATOM 738 C C . TRP A 1 89 ? -14.57 -18.125 -14.906 1 93.38 89 TRP A C 1
ATOM 740 O O . TRP A 1 89 ? -13.898 -17.172 -14.508 1 93.38 89 TRP A O 1
ATOM 750 N N . LEU A 1 90 ? -14.922 -18.297 -16.188 1 94.56 90 LEU A N 1
ATOM 751 C CA . LEU A 1 90 ? -14.516 -17.328 -17.188 1 94.56 90 LEU A CA 1
ATOM 752 C C . LEU A 1 90 ? -15.109 -15.953 -16.906 1 94.56 90 LEU A C 1
ATOM 754 O O . LEU A 1 90 ? -14.406 -14.945 -16.953 1 94.56 90 LEU A O 1
ATOM 758 N N . ILE A 1 91 ? -16.359 -15.961 -16.562 1 90.69 91 ILE A N 1
ATOM 759 C CA . ILE A 1 91 ? -17.047 -14.703 -16.281 1 90.69 91 ILE A CA 1
ATOM 760 C C . ILE A 1 91 ? -16.391 -14.016 -15.086 1 90.69 91 ILE A C 1
ATOM 762 O O . ILE A 1 91 ? -16.203 -12.797 -15.086 1 90.69 91 ILE A O 1
ATOM 766 N N . GLN A 1 92 ? -15.945 -14.719 -14.133 1 87.81 92 GLN A N 1
ATOM 767 C CA . GLN A 1 92 ? -15.383 -14.18 -12.906 1 87.81 92 GLN A CA 1
ATOM 768 C C . GLN A 1 92 ? -13.953 -13.688 -13.125 1 87.81 92 GLN A C 1
ATOM 770 O O . GLN A 1 92 ? -13.5 -12.758 -12.453 1 87.81 92 GLN A O 1
ATOM 775 N N . ASN A 1 93 ? -13.273 -14.242 -14.078 1 91.69 93 ASN A N 1
ATOM 776 C CA . ASN A 1 93 ? -11.828 -14.047 -14.094 1 91.69 93 ASN A CA 1
ATOM 777 C 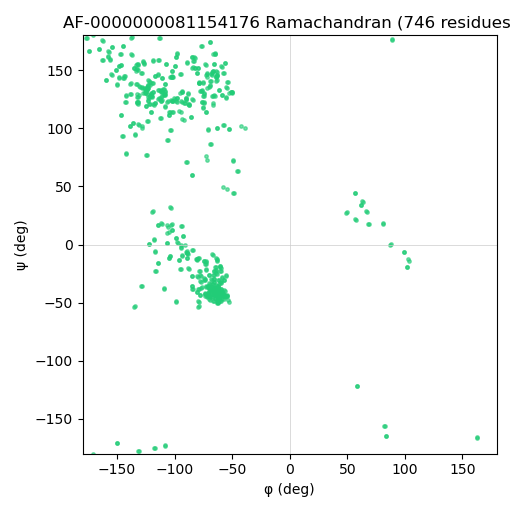C . ASN A 1 93 ? -11.375 -13.297 -15.344 1 91.69 93 ASN A C 1
ATOM 779 O O . ASN A 1 93 ? -10.203 -12.938 -15.461 1 91.69 93 ASN A O 1
ATOM 783 N N . THR A 1 94 ? -12.297 -13.039 -16.281 1 92.19 94 THR A N 1
ATOM 784 C CA . THR A 1 94 ? -11.922 -12.375 -17.531 1 92.19 94 THR A CA 1
ATOM 785 C C . THR A 1 94 ? -12.227 -10.883 -17.469 1 92.19 94 THR A C 1
ATOM 787 O O . THR A 1 94 ? -12.93 -10.43 -16.547 1 92.19 94 THR A O 1
ATOM 790 N N . PHE A 1 95 ? -11.656 -10.219 -18.375 1 90.69 95 PHE A N 1
ATOM 791 C CA . PHE A 1 95 ? -11.883 -8.789 -18.5 1 90.69 95 PHE A CA 1
ATOM 792 C C . PHE A 1 95 ? -13.258 -8.516 -19.109 1 90.69 95 PHE A C 1
ATOM 794 O O . PHE A 1 95 ? -13.531 -8.938 -20.234 1 90.69 95 PHE A O 1
ATOM 801 N N . HIS A 1 96 ? -14.086 -7.875 -18.359 1 82 96 HIS A N 1
ATOM 802 C CA . HIS A 1 96 ? -15.352 -7.348 -18.844 1 82 96 HIS A CA 1
ATOM 803 C C . HIS A 1 96 ? -15.922 -6.305 -17.906 1 82 96 HIS A C 1
ATOM 805 O O . HIS A 1 96 ? -15.461 -6.168 -16.766 1 82 96 HIS A O 1
ATOM 811 N N . ASP A 1 97 ? -16.734 -5.508 -18.344 1 76 97 ASP A N 1
ATOM 812 C CA . ASP A 1 97 ? -17.266 -4.395 -17.547 1 76 97 ASP A CA 1
ATOM 813 C C . ASP A 1 97 ? -18.578 -4.781 -16.859 1 76 97 ASP A C 1
ATOM 815 O O . ASP A 1 97 ? -19.281 -3.918 -16.328 1 76 97 ASP A O 1
ATOM 819 N N . GLN A 1 98 ? -18.891 -6.066 -16.781 1 76.62 98 GLN A N 1
ATOM 820 C CA . GLN A 1 98 ? -20.188 -6.461 -16.25 1 76.62 98 GLN A CA 1
ATOM 821 C C . GLN A 1 98 ? -20.062 -7.047 -14.844 1 76.62 98 GLN A C 1
ATOM 823 O O . GLN A 1 98 ? -20.969 -7.707 -14.352 1 76.62 98 GLN A O 1
ATOM 828 N N . HIS A 1 99 ? -18.922 -6.793 -14.312 1 74.5 99 HIS A N 1
ATOM 829 C CA . HIS A 1 99 ? -18.766 -7.258 -12.938 1 74.5 99 HIS A CA 1
ATOM 830 C C . HIS A 1 99 ? -19.703 -6.5 -11.992 1 74.5 99 HIS A C 1
ATOM 832 O O . HIS A 1 99 ? -19.781 -5.27 -12.055 1 74.5 99 HIS A O 1
ATOM 838 N N . GLN A 1 100 ? -20.578 -7.27 -11.328 1 72.88 100 GLN A N 1
ATOM 839 C CA . GLN A 1 100 ? -21.484 -6.637 -10.367 1 72.88 100 GLN A CA 1
ATOM 840 C C . GLN A 1 100 ? -21 -6.855 -8.938 1 72.88 100 GLN A C 1
ATOM 842 O O . GLN A 1 100 ? -20.469 -7.918 -8.609 1 72.88 100 GLN A O 1
ATOM 847 N N . ASP A 1 101 ? -21.234 -5.816 -8.172 1 77.62 101 ASP A N 1
ATOM 848 C CA . ASP A 1 101 ? -20.906 -5.945 -6.758 1 77.62 101 ASP A CA 1
ATOM 849 C C . ASP A 1 101 ? -21.875 -6.902 -6.055 1 77.62 101 ASP A C 1
ATOM 851 O O . ASP A 1 101 ? -23.078 -6.898 -6.336 1 77.62 101 ASP A O 1
ATOM 855 N N . ARG A 1 102 ? -21.391 -7.656 -5.352 1 84.69 102 ARG A N 1
ATOM 856 C CA . ARG A 1 102 ? -22.234 -8.562 -4.586 1 84.69 102 ARG A CA 1
ATOM 857 C C . ARG A 1 102 ? -23 -7.816 -3.494 1 84.69 102 ARG A C 1
ATOM 859 O O . ARG A 1 102 ? -24.141 -8.148 -3.188 1 84.69 102 ARG A O 1
ATOM 866 N N . VAL A 1 103 ? -22.328 -6.836 -2.906 1 90.62 103 VAL A N 1
ATOM 867 C CA . VAL A 1 103 ? -22.953 -5.898 -1.978 1 90.62 103 VAL A CA 1
ATOM 868 C C . VAL A 1 103 ? -23 -4.504 -2.594 1 90.62 103 VAL A C 1
ATOM 870 O O . VAL A 1 103 ? -21.953 -3.975 -3.006 1 90.62 103 VAL A O 1
ATOM 873 N N . GLN A 1 104 ? -24.188 -4 -2.652 1 90.12 104 GLN A N 1
ATOM 874 C CA . GLN A 1 104 ? -24.328 -2.676 -3.246 1 90.12 104 GLN A CA 1
ATOM 875 C C . GLN A 1 104 ? -23.859 -1.589 -2.275 1 90.12 104 GLN A C 1
ATOM 877 O O . GLN A 1 104 ? -24.391 -1.479 -1.166 1 90.12 104 GLN A O 1
ATOM 882 N N . GLN A 1 105 ? -22.953 -0.852 -2.701 1 93.56 105 GLN A N 1
ATOM 883 C CA . GLN A 1 105 ? -22.484 0.3 -1.935 1 93.56 105 GLN A CA 1
ATOM 884 C C . GLN A 1 105 ? -23.484 1.444 -1.998 1 93.56 105 GLN A C 1
ATOM 886 O O . GLN A 1 105 ? -23.984 1.779 -3.074 1 93.56 105 GLN A O 1
ATOM 891 N N . ILE A 1 106 ? -23.844 1.983 -0.887 1 96.12 106 ILE A N 1
ATOM 892 C CA . ILE A 1 106 ? -24.703 3.16 -0.831 1 96.12 106 ILE A CA 1
ATOM 893 C C . ILE A 1 106 ? -23.859 4.391 -0.482 1 96.12 106 ILE A C 1
ATOM 895 O O . ILE A 1 106 ? -23.297 4.477 0.607 1 96.12 106 ILE A O 1
ATOM 899 N N . LEU A 1 107 ? -23.75 5.254 -1.454 1 98 107 LEU A N 1
ATOM 900 C CA . LEU A 1 107 ? -23.156 6.555 -1.169 1 98 107 LEU A CA 1
ATOM 901 C C . LEU A 1 107 ? -24.141 7.449 -0.419 1 98 107 LEU A C 1
ATOM 903 O O . LEU A 1 107 ? -25.328 7.469 -0.729 1 98 107 LEU A O 1
ATOM 907 N N . TRP A 1 108 ? -23.625 8.188 0.554 1 98.44 108 TRP A N 1
ATOM 908 C CA . TRP A 1 108 ? -24.609 8.867 1.379 1 98.44 108 TRP A CA 1
ATOM 909 C C . TRP A 1 108 ? -24.109 10.242 1.812 1 98.44 108 TRP A C 1
ATOM 911 O O . TRP A 1 108 ? -22.906 10.461 1.923 1 98.44 108 TRP A O 1
ATOM 921 N N . ASP A 1 109 ? -24.969 11.156 1.903 1 97.94 109 ASP A N 1
ATOM 922 C CA . ASP A 1 109 ? -24.859 12.398 2.656 1 97.94 109 ASP A CA 1
ATOM 923 C C . ASP A 1 109 ? -25.766 12.383 3.885 1 97.94 109 ASP A C 1
ATOM 925 O O . ASP A 1 109 ? -26.297 11.336 4.258 1 97.94 109 ASP A O 1
ATOM 929 N N . LYS A 1 110 ? -25.828 13.469 4.512 1 97.12 110 LYS A N 1
ATOM 930 C CA . LYS A 1 110 ? -26.625 13.578 5.734 1 97.12 110 LYS A CA 1
ATOM 931 C C . LYS A 1 110 ? -28.062 13.133 5.5 1 97.12 110 LYS A C 1
ATOM 933 O O . LYS A 1 110 ? -28.609 12.344 6.273 1 97.12 110 LYS A O 1
ATOM 938 N N . GLU A 1 111 ? -28.656 13.531 4.457 1 96.88 111 GLU A N 1
ATOM 939 C CA . GLU A 1 111 ? -30.047 13.242 4.152 1 96.88 111 GLU A CA 1
ATOM 940 C C . GLU A 1 111 ? -30.25 11.766 3.838 1 96.88 111 GLU A C 1
ATOM 942 O O . GLU A 1 111 ? -31.156 11.133 4.367 1 96.88 111 GLU A O 1
ATOM 947 N N . ARG A 1 112 ? -29.406 11.242 2.996 1 96.38 112 ARG A N 1
ATOM 948 C CA . ARG A 1 112 ? -29.562 9.859 2.562 1 96.38 112 ARG A CA 1
ATOM 949 C C . ARG A 1 112 ? -29.375 8.898 3.732 1 96.38 112 ARG A C 1
ATOM 951 O O . ARG A 1 112 ? -30.141 7.938 3.877 1 96.38 112 ARG A O 1
ATOM 958 N N . LEU A 1 113 ? -28.359 9.094 4.527 1 95.62 113 LEU A N 1
ATOM 959 C CA . LEU A 1 113 ? -28.125 8.227 5.672 1 95.62 113 LEU A CA 1
ATOM 960 C C . LEU A 1 113 ? -29.219 8.414 6.727 1 95.62 113 LEU A C 1
ATOM 962 O O . LEU A 1 113 ? -29.641 7.449 7.367 1 95.62 113 LEU A O 1
ATOM 966 N N . GLY A 1 114 ? -29.688 9.672 6.887 1 93.19 114 GLY A N 1
ATOM 967 C CA . GLY A 1 114 ? -30.766 9.969 7.816 1 93.19 114 GLY A CA 1
ATOM 968 C C . GLY A 1 114 ? -32.062 9.305 7.449 1 93.19 114 GLY A C 1
ATOM 969 O O . GLY A 1 114 ? -32.938 9.078 8.312 1 93.19 114 GLY A O 1
ATOM 970 N N . ALA A 1 115 ? -32.219 9.008 6.199 1 93.38 115 ALA A N 1
ATOM 971 C CA . ALA A 1 115 ? -33.469 8.391 5.715 1 93.38 115 ALA A CA 1
ATOM 972 C C . ALA A 1 115 ? -33.469 6.891 5.98 1 93.38 115 ALA A C 1
ATOM 974 O O . ALA A 1 115 ? -34.5 6.23 5.844 1 93.38 115 ALA A O 1
ATOM 975 N N . GLU A 1 116 ? -32.344 6.383 6.332 1 91.56 116 GLU A N 1
ATOM 976 C CA . GLU A 1 116 ? -32.281 4.969 6.691 1 91.56 116 GLU A CA 1
ATOM 977 C C . GLU A 1 116 ? -33.031 4.695 7.988 1 91.56 116 GLU A C 1
ATOM 979 O O . GLU A 1 116 ? -33.156 5.574 8.844 1 91.56 116 GLU A O 1
ATOM 984 N N . PRO A 1 117 ? -33.625 3.559 8.133 1 88.88 117 PRO A N 1
ATOM 985 C CA . PRO A 1 117 ? -34.438 3.262 9.32 1 88.88 117 PRO A CA 1
ATOM 986 C C . PRO A 1 117 ? -33.625 3.336 10.617 1 88.88 117 PRO A C 1
ATOM 988 O O . PRO A 1 117 ? -34.219 3.51 11.695 1 88.88 117 PRO A O 1
ATOM 991 N N . GLY A 1 118 ? -32.438 3.191 10.547 1 89.25 118 GLY A N 1
ATOM 992 C CA . GLY A 1 118 ? -31.547 3.25 11.703 1 89.25 118 GLY A CA 1
ATOM 993 C C . GLY A 1 118 ? -30.078 3.121 11.328 1 89.25 118 GLY A C 1
ATOM 994 O O . GLY A 1 118 ? -29.734 2.936 10.164 1 89.25 118 GLY A O 1
ATOM 995 N N . LEU A 1 119 ? -29.297 3.23 12.391 1 92.88 119 LEU A N 1
ATOM 996 C CA . LEU A 1 119 ? -27.875 3.02 12.195 1 92.88 119 LEU A CA 1
ATOM 997 C C . LEU A 1 119 ? -27.578 1.563 11.844 1 92.88 119 LEU A C 1
ATOM 999 O O . LEU A 1 119 ? -28.375 0.673 12.172 1 92.88 119 LEU A O 1
ATOM 1003 N N . PRO A 1 120 ? -26.578 1.32 11.062 1 97.19 120 PRO A N 1
ATOM 1004 C CA . PRO A 1 120 ? -26.172 -0.065 10.805 1 97.19 120 PRO A CA 1
ATOM 1005 C C . PRO A 1 120 ? -25.578 -0.746 12.039 1 97.19 120 PRO A C 1
ATOM 1007 O O . PRO A 1 120 ? -24.359 -0.848 12.164 1 97.19 120 PRO A O 1
ATOM 1010 N N . LEU A 1 121 ? -26.422 -1.327 12.883 1 97.5 121 LEU A N 1
ATOM 1011 C CA . LEU A 1 121 ? -26.062 -1.919 14.164 1 97.5 121 LEU A CA 1
ATOM 1012 C C . LEU A 1 121 ? -26.156 -3.439 14.109 1 97.5 121 LEU A C 1
ATOM 1014 O O . LEU A 1 121 ? -27.062 -3.986 13.469 1 97.5 121 LEU A O 1
ATOM 1018 N N . VAL A 1 122 ? -25.234 -4.086 14.672 1 98.75 122 VAL A N 1
ATOM 1019 C CA . VAL A 1 122 ? -25.281 -5.527 14.898 1 98.75 122 VAL A CA 1
ATOM 1020 C C . VAL A 1 122 ? -25.078 -5.82 16.391 1 98.75 122 VAL A C 1
ATOM 1022 O O . VAL A 1 122 ? -24.031 -5.484 16.953 1 98.75 122 VAL A O 1
ATOM 1025 N N . PRO A 1 123 ? -26.031 -6.445 17.062 1 98.69 123 PRO A N 1
ATOM 1026 C CA . PRO A 1 123 ? -25.891 -6.723 18.5 1 98.69 123 PRO A CA 1
ATOM 1027 C C . PRO A 1 123 ? -24.734 -7.668 18.812 1 98.69 123 PRO A C 1
ATOM 1029 O O . PRO A 1 123 ? -24.5 -8.617 18.062 1 98.69 123 PRO A O 1
ATOM 1032 N N . TYR A 1 124 ? -24.094 -7.426 19.938 1 98.75 124 TYR A N 1
ATOM 1033 C CA . TYR A 1 124 ? -22.891 -8.125 20.375 1 98.75 124 TYR A CA 1
ATOM 1034 C C . TYR A 1 124 ? -23.109 -9.633 20.359 1 98.75 124 TYR A C 1
ATOM 1036 O O . TYR A 1 124 ? -22.297 -10.383 19.812 1 98.75 124 TYR A O 1
ATOM 1044 N N . LYS A 1 125 ? -24.141 -10.133 20.922 1 98.44 125 LYS A N 1
ATOM 1045 C CA . LYS A 1 125 ? -24.391 -11.57 21 1 98.44 125 LYS A CA 1
ATOM 1046 C C . LYS A 1 125 ? -24.516 -12.195 19.609 1 98.44 125 LYS A C 1
ATOM 1048 O O . LYS A 1 125 ? -23.891 -13.219 19.328 1 98.44 125 LYS A O 1
ATOM 1053 N N . HIS A 1 126 ? -25.297 -11.555 18.766 1 98.31 126 HIS A N 1
ATOM 1054 C CA . HIS A 1 126 ? -25.453 -12.031 17.391 1 98.31 126 HIS A CA 1
ATOM 1055 C C . HIS A 1 126 ? -24.125 -11.977 16.641 1 98.31 126 HIS A C 1
ATOM 1057 O O . HIS A 1 126 ? -23.766 -12.93 15.953 1 98.31 126 HIS A O 1
ATOM 1063 N N . TYR A 1 127 ? -23.422 -10.945 16.812 1 98.62 127 TYR A N 1
ATOM 1064 C CA . TYR A 1 127 ? -22.141 -10.703 16.156 1 98.62 127 TYR A CA 1
ATOM 1065 C C . TYR A 1 127 ? -21.109 -11.758 16.562 1 98.62 127 TYR A C 1
ATOM 1067 O O . TYR A 1 127 ? -20.422 -12.305 15.703 1 98.62 127 TYR A O 1
ATOM 1075 N N . MET A 1 128 ? -21.031 -12.07 17.828 1 98.5 128 MET A N 1
ATOM 1076 C CA . MET A 1 128 ? -19.969 -12.93 18.359 1 98.5 128 MET A CA 1
ATOM 1077 C C . MET A 1 128 ? -20.328 -14.398 18.203 1 98.5 128 MET A C 1
ATOM 1079 O O . MET A 1 128 ? -19.453 -15.25 18.016 1 98.5 128 MET A O 1
ATOM 1083 N N . SER A 1 129 ? -21.562 -14.719 18.172 1 97.88 129 SER A N 1
ATOM 1084 C CA . SER A 1 129 ? -21.938 -16.109 18.344 1 97.88 129 SER A CA 1
ATOM 1085 C C . SER A 1 129 ? -22.344 -16.75 17.031 1 97.88 129 SER A C 1
ATOM 1087 O O . SER A 1 129 ? -22.516 -17.969 16.953 1 97.88 129 SER A O 1
ATOM 1089 N N . THR A 1 130 ? -22.547 -15.93 15.945 1 98.12 130 THR A N 1
ATOM 1090 C CA . THR A 1 130 ? -23.031 -16.516 14.695 1 98.12 130 THR A CA 1
ATOM 1091 C C . THR A 1 130 ? -22.234 -15.969 13.508 1 98.12 130 THR A C 1
ATOM 1093 O O . THR A 1 130 ? -21.781 -14.82 13.531 1 98.12 130 THR A O 1
ATOM 1096 N N . ASP A 1 131 ? -22.141 -16.766 12.453 1 97.44 131 ASP A N 1
ATOM 1097 C CA . ASP A 1 131 ? -21.562 -16.297 11.195 1 97.44 131 ASP A CA 1
ATOM 1098 C C . ASP A 1 131 ? -22.453 -15.25 10.539 1 97.44 131 ASP A C 1
ATOM 1100 O O . ASP A 1 131 ? -21.953 -14.328 9.891 1 97.44 131 ASP A O 1
ATOM 1104 N N . ASP A 1 132 ? -23.703 -15.375 10.797 1 98.19 132 ASP A N 1
ATOM 1105 C CA . ASP A 1 132 ? -24.641 -14.398 10.242 1 98.19 132 ASP A CA 1
ATOM 1106 C C . ASP A 1 132 ? -24.391 -13.016 10.844 1 98.19 132 ASP A C 1
ATOM 1108 O O . ASP A 1 132 ? -24.5 -12 10.141 1 98.19 132 ASP A O 1
ATOM 1112 N N . GLY A 1 133 ? -24.188 -13.008 12.117 1 98.56 133 GLY A N 1
ATOM 1113 C CA . GLY A 1 133 ? -23.891 -11.742 12.758 1 98.56 133 GLY A CA 1
ATOM 1114 C C . GLY A 1 133 ? -22.641 -11.07 12.195 1 98.56 133 GLY A C 1
ATOM 1115 O O . GLY A 1 133 ? -22.641 -9.859 11.953 1 98.56 133 GLY A O 1
ATOM 1116 N N . LEU A 1 134 ? -21.625 -11.867 12 1 98.5 134 LEU A N 1
ATOM 1117 C CA . LEU A 1 134 ? -20.406 -11.328 11.391 1 98.5 134 LEU A CA 1
ATOM 1118 C C . LEU A 1 134 ? -20.672 -10.898 9.953 1 98.5 134 LEU A C 1
ATOM 1120 O O . LEU A 1 134 ? -20.219 -9.836 9.523 1 98.5 134 LEU A O 1
ATOM 1124 N N . LYS A 1 135 ? -21.406 -11.688 9.227 1 98.25 135 LYS A N 1
ATOM 1125 C CA . LYS A 1 135 ? -21.766 -11.367 7.844 1 98.25 135 LYS A CA 1
ATOM 1126 C C . LYS A 1 135 ? -22.547 -10.055 7.77 1 98.25 135 LYS A C 1
ATOM 1128 O O . LYS A 1 135 ? -22.297 -9.227 6.891 1 98.25 135 LYS A O 1
ATOM 1133 N N . ASP A 1 136 ? -23.453 -9.836 8.68 1 98.44 136 ASP A N 1
ATOM 1134 C CA . ASP A 1 136 ? -24.219 -8.594 8.734 1 98.44 136 ASP A CA 1
ATOM 1135 C C . ASP A 1 136 ? -23.297 -7.395 8.953 1 98.44 136 ASP A C 1
ATOM 1137 O O . ASP A 1 136 ? -23.453 -6.359 8.305 1 98.44 136 ASP A O 1
ATOM 1141 N N . HIS A 1 137 ? -22.391 -7.574 9.828 1 98.81 137 HIS A N 1
ATOM 1142 C CA . HIS A 1 137 ? -21.438 -6.516 10.141 1 98.81 137 HIS A CA 1
ATOM 1143 C C . HIS A 1 137 ? -20.594 -6.168 8.93 1 98.81 137 HIS A C 1
ATOM 1145 O O . HIS A 1 137 ? -20.453 -4.992 8.578 1 98.81 137 HIS A O 1
ATOM 1151 N N . LEU A 1 138 ? -20.094 -7.184 8.25 1 98.62 138 LEU A N 1
ATOM 1152 C CA . LEU A 1 138 ? -19.266 -6.984 7.066 1 98.62 138 LEU A CA 1
ATOM 1153 C C . LEU A 1 138 ? -20.078 -6.359 5.938 1 98.62 138 LEU A C 1
ATOM 1155 O O . LEU A 1 138 ? -19.578 -5.516 5.195 1 98.62 138 LEU A O 1
ATOM 1159 N N . THR A 1 139 ? -21.297 -6.77 5.828 1 98.38 139 THR A N 1
ATOM 1160 C CA . THR A 1 139 ? -22.188 -6.199 4.824 1 98.38 139 THR A CA 1
ATOM 1161 C C . THR A 1 139 ? -22.406 -4.711 5.078 1 98.38 139 THR A C 1
ATOM 1163 O O . THR A 1 139 ? -22.375 -3.906 4.148 1 98.38 139 THR A O 1
ATOM 1166 N N . ASN A 1 140 ? -22.609 -4.348 6.355 1 98.56 140 ASN A N 1
ATOM 1167 C CA . ASN A 1 140 ? -22.766 -2.941 6.711 1 98.56 140 ASN A CA 1
ATOM 1168 C C . ASN A 1 140 ? -21.516 -2.137 6.332 1 98.56 140 ASN A C 1
ATOM 1170 O O . ASN A 1 140 ? -21.625 -1.041 5.777 1 98.56 140 ASN A O 1
ATOM 1174 N N . LEU A 1 141 ? -20.375 -2.693 6.613 1 98.5 141 LEU A N 1
ATOM 1175 C CA . LEU A 1 141 ? -19.125 -2.021 6.293 1 98.5 141 LEU A CA 1
ATOM 1176 C C . LEU A 1 141 ? -19 -1.769 4.793 1 98.5 141 LEU A C 1
ATOM 1178 O O . LEU A 1 141 ? -18.625 -0.675 4.371 1 98.5 141 LEU A O 1
ATOM 1182 N N . LEU A 1 142 ? -19.391 -2.779 4.043 1 97.56 142 LEU A N 1
ATOM 1183 C CA . LEU A 1 142 ? -19.281 -2.662 2.594 1 97.56 142 LEU A CA 1
ATOM 1184 C C . LEU A 1 142 ? -20.328 -1.71 2.043 1 97.56 142 LEU A C 1
ATOM 1186 O O . LEU A 1 142 ? -20.062 -0.933 1.126 1 97.56 142 LEU A O 1
ATOM 1190 N N . LYS A 1 143 ? -21.484 -1.728 2.617 1 97.56 143 LYS A N 1
ATOM 1191 C CA . LYS A 1 143 ? -22.625 -0.975 2.115 1 97.56 143 LYS A CA 1
ATOM 1192 C C . LYS A 1 143 ? -22.516 0.502 2.482 1 97.56 143 LYS A C 1
ATOM 1194 O O . LYS A 1 143 ? -22.672 1.374 1.625 1 97.56 143 LYS A O 1
ATOM 1199 N N . TYR A 1 144 ? -22.125 0.797 3.744 1 98.31 144 TYR A N 1
ATOM 1200 C CA . TYR A 1 144 ? -22.203 2.168 4.234 1 98.31 144 TYR A CA 1
ATOM 1201 C C . TYR A 1 144 ? -20.812 2.729 4.52 1 98.31 144 TYR A C 1
ATOM 1203 O O . TYR A 1 144 ? -20.656 3.941 4.672 1 98.31 144 TYR A O 1
ATOM 1211 N N . GLY A 1 145 ? -19.859 1.88 4.609 1 98.62 145 GLY A N 1
ATOM 1212 C CA . GLY A 1 145 ? -18.516 2.316 4.984 1 98.62 145 GLY A CA 1
ATOM 1213 C C . GLY A 1 145 ? -18.297 2.342 6.484 1 98.62 145 GLY A C 1
ATOM 1214 O O . GLY A 1 145 ? -17.234 2.732 6.953 1 98.62 145 GLY A O 1
ATOM 1215 N N . PHE A 1 146 ? -19.312 1.978 7.254 1 98.81 146 PHE A N 1
ATOM 1216 C CA . PHE A 1 146 ? -19.156 1.835 8.695 1 98.81 146 PHE A CA 1
ATOM 1217 C C . PHE A 1 146 ? -20.203 0.893 9.266 1 98.81 146 PHE A C 1
ATOM 1219 O O . PHE A 1 146 ? -21.188 0.571 8.586 1 98.81 146 PHE A O 1
ATOM 1226 N N . SER A 1 147 ? -19.953 0.37 10.375 1 98.88 147 SER A N 1
ATOM 1227 C CA . SER A 1 147 ? -20.828 -0.522 11.125 1 98.88 147 SER A CA 1
ATOM 1228 C C . SER A 1 147 ? -20.594 -0.396 12.625 1 98.88 147 SER A C 1
ATOM 1230 O O . SER A 1 147 ? -19.484 -0.071 13.062 1 98.88 147 SER A O 1
ATOM 1232 N N . ILE A 1 148 ? -21.641 -0.628 13.43 1 98.88 148 ILE A N 1
ATOM 1233 C CA . ILE A 1 148 ? -21.531 -0.527 14.883 1 98.88 148 ILE A CA 1
ATOM 1234 C C . ILE A 1 148 ? -21.938 -1.853 15.523 1 98.88 148 ILE A C 1
ATOM 1236 O O . ILE A 1 148 ? -23 -2.396 15.227 1 98.88 148 ILE A O 1
ATOM 1240 N N . VAL A 1 149 ? -21.078 -2.402 16.281 1 98.88 149 VAL A N 1
ATOM 1241 C CA . VAL A 1 149 ? -21.469 -3.498 17.172 1 98.88 149 VAL A CA 1
ATOM 1242 C C . VAL A 1 149 ? -21.969 -2.938 18.5 1 98.88 149 VAL A C 1
ATOM 1244 O O . VAL A 1 149 ? -21.234 -2.234 19.188 1 98.88 149 VAL A O 1
ATOM 1247 N N . SER A 1 150 ? -23.219 -3.236 18.844 1 98.44 150 SER A N 1
ATOM 1248 C CA . SER A 1 150 ? -23.828 -2.693 20.047 1 98.44 150 SER A CA 1
ATOM 1249 C C . SER A 1 150 ? -23.781 -3.705 21.188 1 98.44 150 SER A C 1
ATOM 1251 O O . SER A 1 150 ? -23.516 -4.887 20.969 1 98.44 150 SER A O 1
ATOM 1253 N N . GLU A 1 151 ? -23.953 -3.197 22.375 1 98.44 151 GLU A N 1
ATOM 1254 C CA . GLU A 1 151 ? -24.047 -3.99 23.609 1 98.44 151 GLU A CA 1
ATOM 1255 C C . GLU A 1 151 ? -22.734 -4.684 23.922 1 98.44 151 GLU A C 1
ATOM 1257 O O . GLU A 1 151 ? -22.719 -5.797 24.453 1 98.44 151 GLU A O 1
ATOM 1262 N N . VAL A 1 152 ? -21.672 -4.078 23.5 1 98.69 152 VAL A N 1
ATOM 1263 C CA . VAL A 1 152 ? -20.344 -4.613 23.797 1 98.69 152 VAL A CA 1
ATOM 1264 C C . VAL A 1 152 ? -19.953 -4.254 25.234 1 98.69 152 VAL A C 1
ATOM 1266 O O . VAL A 1 152 ? -20.234 -3.154 25.703 1 98.69 152 VAL A O 1
ATOM 1269 N N . PRO A 1 153 ? -19.328 -5.191 25.953 1 98.19 153 PRO A N 1
ATOM 1270 C CA . PRO A 1 153 ? -18.781 -4.754 27.25 1 98.19 153 PRO A CA 1
ATOM 1271 C C . PRO A 1 153 ? -17.938 -3.48 27.125 1 98.19 153 PRO A C 1
ATOM 1273 O O . PRO A 1 153 ? -17.047 -3.396 26.281 1 98.19 153 PRO A O 1
ATOM 1276 N N . SER A 1 154 ? -18.172 -2.492 27.969 1 96.94 154 SER A N 1
ATOM 1277 C CA . SER A 1 154 ? -17.594 -1.159 27.828 1 96.94 154 SER A CA 1
ATOM 1278 C C . SER A 1 154 ? -16.203 -1.094 28.438 1 96.94 154 SER A C 1
ATOM 1280 O O . SER A 1 154 ? -15.953 -0.301 29.344 1 96.94 154 SER A O 1
ATOM 1282 N N . ASN A 1 155 ? -15.289 -1.839 28 1 96.94 155 ASN A N 1
ATOM 1283 C CA . ASN A 1 155 ? -13.883 -1.858 28.391 1 96.94 155 ASN A CA 1
ATOM 1284 C C . ASN A 1 155 ? -12.977 -2.18 27.203 1 96.94 155 ASN A C 1
ATOM 1286 O O . ASN A 1 155 ? -13.453 -2.469 26.109 1 96.94 155 ASN A O 1
ATOM 1290 N N . HIS A 1 156 ? -11.734 -2.041 27.422 1 96.69 156 HIS A N 1
ATOM 1291 C CA . HIS A 1 156 ? -10.75 -2.211 26.344 1 96.69 156 HIS A CA 1
ATOM 1292 C C . HIS A 1 156 ? -10.781 -3.631 25.797 1 96.69 156 HIS A C 1
ATOM 1294 O O . HIS A 1 156 ? -10.672 -3.834 24.578 1 96.69 156 HIS A O 1
ATOM 1300 N N . GLU A 1 157 ? -10.953 -4.609 26.672 1 97.31 157 GLU A N 1
ATOM 1301 C CA . GLU A 1 157 ? -11.008 -6.012 26.25 1 97.31 157 GLU A CA 1
ATOM 1302 C C . GLU A 1 157 ? -12.172 -6.266 25.312 1 97.31 157 GLU A C 1
ATOM 1304 O O . GLU A 1 157 ? -12.047 -7.02 24.344 1 97.31 157 GLU A O 1
ATOM 1309 N N . GLY A 1 158 ? -13.289 -5.684 25.641 1 98.06 158 GLY A N 1
ATOM 1310 C CA . GLY A 1 158 ? -14.438 -5.801 24.766 1 98.06 158 GLY A CA 1
ATOM 1311 C C . GLY A 1 158 ? -14.188 -5.25 23.359 1 98.06 158 GLY A C 1
ATOM 1312 O O . GLY A 1 158 ? -14.609 -5.848 22.375 1 98.06 158 GLY A O 1
ATOM 1313 N N . THR A 1 159 ? -13.508 -4.094 23.266 1 98.31 159 THR A N 1
ATOM 1314 C CA . THR A 1 159 ? -13.133 -3.49 22 1 98.31 159 THR A CA 1
ATOM 1315 C C . THR A 1 159 ? -12.297 -4.461 21.156 1 98.31 159 THR A C 1
ATOM 1317 O O . THR A 1 159 ? -12.586 -4.68 19.984 1 98.31 159 THR A O 1
ATOM 1320 N N . LEU A 1 160 ? -11.32 -5.059 21.812 1 98.06 160 LEU A N 1
ATOM 1321 C CA . LEU A 1 160 ? -10.391 -5.941 21.109 1 98.06 160 LEU A CA 1
ATOM 1322 C C . LEU A 1 160 ? -11.086 -7.227 20.688 1 98.06 160 LEU A C 1
ATOM 1324 O O . LEU A 1 160 ? -10.828 -7.742 19.594 1 98.06 160 LEU A O 1
ATOM 1328 N N . GLU A 1 161 ? -11.945 -7.68 21.516 1 98.25 161 GLU A N 1
ATOM 1329 C CA . GLU A 1 161 ? -12.648 -8.93 21.219 1 98.25 161 GLU A CA 1
ATOM 1330 C C . GLU A 1 161 ? -13.484 -8.805 19.953 1 98.25 161 GLU A C 1
ATOM 1332 O O . GLU A 1 161 ? -13.398 -9.656 19.062 1 98.25 161 GLU A O 1
ATOM 1337 N N . VAL A 1 162 ? -14.273 -7.789 19.875 1 98.69 162 VAL A N 1
ATOM 1338 C CA . VAL A 1 162 ? -15.141 -7.645 18.719 1 98.69 162 VAL A CA 1
ATOM 1339 C C . VAL A 1 162 ? -14.305 -7.332 17.469 1 98.69 162 VAL A C 1
ATOM 1341 O O . VAL A 1 162 ? -14.656 -7.734 16.359 1 98.69 162 VAL A O 1
ATOM 1344 N N . SER A 1 163 ? -13.195 -6.59 17.641 1 98.69 163 SER A N 1
ATOM 1345 C CA . SER A 1 163 ? -12.32 -6.285 16.5 1 98.69 163 SER A CA 1
ATOM 1346 C C . SER A 1 163 ? -11.68 -7.551 15.953 1 98.69 163 SER A C 1
ATOM 1348 O O . SER A 1 163 ? -11.633 -7.746 14.734 1 98.69 163 SER A O 1
ATOM 1350 N N . GLN A 1 164 ? -11.266 -8.43 16.859 1 97.94 164 GLN A N 1
ATOM 1351 C CA . GLN A 1 164 ? -10.523 -9.625 16.484 1 97.94 164 GLN A CA 1
ATOM 1352 C C . GLN A 1 164 ? -11.43 -10.672 15.836 1 97.94 164 GLN A C 1
ATOM 1354 O O . GLN A 1 164 ? -10.953 -11.633 15.234 1 97.94 164 GLN A O 1
ATOM 1359 N N . ARG A 1 165 ? -12.75 -10.469 15.984 1 98.31 165 ARG A N 1
ATOM 1360 C CA . ARG A 1 165 ? -13.68 -11.359 15.305 1 98.31 165 ARG A CA 1
ATOM 1361 C C . ARG A 1 165 ? -13.57 -11.203 13.789 1 98.31 165 ARG A C 1
ATOM 1363 O O . ARG A 1 165 ? -13.82 -12.156 13.047 1 98.31 165 ARG A O 1
ATOM 1370 N N . VAL A 1 166 ? -13.203 -10.016 13.344 1 97.44 166 VAL A N 1
ATOM 1371 C CA . VAL A 1 166 ? -13.07 -9.75 11.922 1 97.44 166 VAL A CA 1
ATOM 1372 C C . VAL A 1 166 ? -11.742 -10.305 11.414 1 97.44 166 VAL A C 1
ATOM 1374 O O . VAL A 1 166 ? -11.703 -11.07 10.445 1 97.44 166 VAL A O 1
ATOM 1377 N N . CYS A 1 167 ? -10.656 -9.93 12.047 1 95.69 167 CYS A N 1
ATOM 1378 C CA . CYS A 1 167 ? -9.289 -10.336 11.734 1 95.69 167 CYS A CA 1
ATOM 1379 C C . CYS A 1 167 ? -8.32 -9.875 12.82 1 95.69 167 CYS A C 1
ATOM 1381 O O . CYS A 1 167 ? -8.742 -9.312 13.836 1 95.69 167 CYS A O 1
ATOM 1383 N N . PHE A 1 168 ? -7.039 -10.164 12.688 1 95.19 168 PHE A N 1
ATOM 1384 C CA . PHE A 1 168 ? -6.07 -9.75 13.688 1 95.19 168 PHE A CA 1
ATOM 1385 C C . PHE A 1 168 ? -5.953 -8.227 13.734 1 95.19 168 PHE A C 1
ATOM 1387 O O . PHE A 1 168 ? -6.242 -7.547 12.75 1 95.19 168 PHE A O 1
ATOM 1394 N N . ILE A 1 169 ? -5.531 -7.719 14.859 1 96.62 169 ILE A N 1
ATOM 1395 C CA . ILE A 1 169 ? -5.32 -6.289 15.07 1 96.62 169 ILE A CA 1
ATOM 1396 C C . ILE A 1 169 ? -4.008 -5.859 14.422 1 96.62 169 ILE A C 1
ATOM 1398 O O . ILE A 1 169 ? -2.992 -6.543 14.547 1 96.62 169 ILE A O 1
ATOM 1402 N N . GLN A 1 170 ? -4.047 -4.82 13.695 1 96 170 GLN A N 1
ATOM 1403 C CA . GLN A 1 170 ? -2.867 -4.309 13.008 1 96 170 GLN A CA 1
ATOM 1404 C C . GLN A 1 170 ? -1.915 -3.623 13.984 1 96 170 GLN A C 1
ATOM 1406 O O . GLN A 1 170 ? -2.305 -2.688 14.688 1 96 170 GLN A O 1
ATOM 1411 N N . GLU A 1 171 ? -0.734 -4.094 14.031 1 93.81 171 GLU A N 1
ATOM 1412 C CA . GLU A 1 171 ? 0.294 -3.359 14.766 1 93.81 171 GLU A CA 1
ATOM 1413 C C . GLU A 1 171 ? 0.775 -2.145 13.977 1 93.81 171 GLU A C 1
ATOM 1415 O O . GLU A 1 171 ? 0.988 -2.23 12.766 1 93.81 171 GLU A O 1
ATOM 1420 N N . THR A 1 172 ? 0.854 -1.003 14.641 1 88.94 172 THR A N 1
ATOM 1421 C CA . THR A 1 172 ? 1.342 0.231 14.031 1 88.94 172 THR A CA 1
ATOM 1422 C C . THR A 1 172 ? 2.385 0.897 14.93 1 88.94 172 THR A C 1
ATOM 1424 O O . THR A 1 172 ? 2.752 0.355 15.969 1 88.94 172 THR A O 1
ATOM 1427 N N . LEU A 1 173 ? 2.824 2.027 14.477 1 83.19 173 LEU A N 1
ATOM 1428 C CA . LEU A 1 173 ? 3.771 2.82 15.258 1 83.19 173 LEU A CA 1
ATOM 1429 C C . LEU A 1 173 ? 3.145 3.285 16.562 1 83.19 173 LEU A C 1
ATOM 1431 O O . LEU A 1 173 ? 3.852 3.709 17.484 1 83.19 173 LEU A O 1
ATOM 1435 N N . PHE A 1 174 ? 1.843 3.135 16.688 1 81.94 174 PHE A N 1
ATOM 1436 C CA . PHE A 1 174 ? 1.133 3.512 17.906 1 81.94 174 PHE A CA 1
ATOM 1437 C C . PHE A 1 174 ? 0.884 2.293 18.781 1 81.94 174 PHE A C 1
ATOM 1439 O O . PHE A 1 174 ? 0.21 2.391 19.812 1 81.94 174 PHE A O 1
ATOM 1446 N N . GLY A 1 175 ? 1.41 1.198 18.391 1 85.75 175 GLY A N 1
ATOM 1447 C CA . GLY A 1 175 ? 1.064 -0.052 19.047 1 85.75 175 GLY A CA 1
ATOM 1448 C C . GLY A 1 175 ? -0.144 -0.734 18.438 1 85.75 175 GLY A C 1
ATOM 1449 O O . GLY A 1 175 ? -0.752 -0.209 17.5 1 85.75 175 GLY A O 1
ATOM 1450 N N . PRO A 1 176 ? -0.469 -1.896 18.922 1 89.62 176 PRO A N 1
ATOM 1451 C CA . PRO A 1 176 ? -1.59 -2.641 18.344 1 89.62 176 PRO A CA 1
ATOM 1452 C C . PRO A 1 176 ? -2.947 -2.047 18.719 1 89.62 176 PRO A C 1
ATOM 1454 O O . PRO A 1 176 ? -3.928 -2.242 18 1 89.62 176 PRO A O 1
ATOM 1457 N N . SER A 1 177 ? -2.998 -1.436 19.922 1 89.75 177 SER A N 1
ATOM 1458 C CA . SER A 1 177 ? -4.242 -0.844 20.391 1 89.75 177 SER A CA 1
ATOM 1459 C C . SER A 1 177 ? -3.979 0.228 21.453 1 89.75 177 SER A C 1
ATOM 1461 O O . SER A 1 177 ? -2.85 0.379 21.922 1 89.75 177 SER A O 1
ATOM 1463 N N . TRP A 1 178 ? -4.992 0.973 21.703 1 87.5 178 TRP A N 1
ATOM 1464 C CA . TRP A 1 178 ? -4.832 2.023 22.703 1 87.5 178 TRP A CA 1
ATOM 1465 C C . TRP A 1 178 ? -6.113 2.207 23.5 1 87.5 178 TRP A C 1
ATOM 1467 O O . TRP A 1 178 ? -7.203 1.859 23.047 1 87.5 178 TRP A O 1
ATOM 1477 N N . SER A 1 179 ? -5.898 2.467 24.703 1 82.94 179 SER A N 1
ATOM 1478 C CA . SER A 1 179 ? -6.926 2.984 25.594 1 82.94 179 SER A CA 1
ATOM 1479 C C . SER A 1 179 ? -6.449 4.234 26.328 1 82.94 179 SER A C 1
ATOM 1481 O O . SER A 1 179 ? -5.531 4.168 27.141 1 82.94 179 SER A O 1
ATOM 1483 N N . PHE A 1 180 ? -6.891 5.336 25.859 1 75.81 180 PHE A N 1
ATOM 1484 C CA . PHE A 1 180 ? -6.289 6.527 26.453 1 75.81 180 PHE A CA 1
ATOM 1485 C C . PHE A 1 180 ? -7.359 7.539 26.844 1 75.81 180 PHE A C 1
ATOM 1487 O O . PHE A 1 180 ? -8.516 7.418 26.422 1 75.81 180 PHE A O 1
ATOM 1494 N N . THR A 1 181 ? -6.906 8.234 27.875 1 70.56 181 THR A N 1
ATOM 1495 C CA . THR A 1 181 ? -7.602 9.484 28.156 1 70.56 181 THR A CA 1
ATOM 1496 C C . THR A 1 181 ? -6.887 10.672 27.516 1 70.56 181 THR A C 1
ATOM 1498 O O . THR A 1 181 ? -5.703 10.578 27.172 1 70.56 181 THR A O 1
ATOM 1501 N N . SER A 1 182 ? -7.551 11.664 27.094 1 61.31 182 SER A N 1
ATOM 1502 C CA . SER A 1 182 ? -6.98 12.836 26.438 1 61.31 182 SER A CA 1
ATOM 1503 C C . SER A 1 182 ? -5.812 13.398 27.234 1 61.31 182 SER A C 1
ATOM 1505 O O . SER A 1 182 ? -6.016 14.133 28.219 1 61.31 182 SER A O 1
ATOM 1507 N N . ASP A 1 183 ? -4.641 12.742 27.266 1 59.22 183 ASP A N 1
ATOM 1508 C CA . ASP A 1 183 ? -3.48 13.219 28.016 1 59.22 183 ASP A CA 1
ATOM 1509 C C . ASP A 1 183 ? -2.297 13.477 27.094 1 59.22 183 ASP A C 1
ATOM 1511 O O . ASP A 1 183 ? -1.147 13.516 27.531 1 59.22 183 ASP A O 1
ATOM 1515 N N . LEU A 1 184 ? -2.537 13.797 25.859 1 58.25 184 LEU A N 1
ATOM 1516 C CA . LEU A 1 184 ? -1.519 14.102 24.859 1 58.25 184 LEU A CA 1
ATOM 1517 C C . LEU A 1 184 ? -0.437 13.023 24.844 1 58.25 184 LEU A C 1
ATOM 1519 O O . LEU A 1 184 ? 0.734 13.32 24.594 1 58.25 184 LEU A O 1
ATOM 1523 N N . ALA A 1 185 ? -0.728 11.867 25.188 1 53.81 185 ALA A N 1
ATOM 1524 C CA . ALA A 1 185 ? 0.236 10.781 25.359 1 53.81 185 ALA A CA 1
ATOM 1525 C C . ALA A 1 185 ? 1.029 10.547 24.078 1 53.81 185 ALA A C 1
ATOM 1527 O O . ALA A 1 185 ? 2.221 10.234 24.125 1 53.81 185 ALA A O 1
ATOM 1528 N N . TYR A 1 186 ? 0.335 10.836 22.922 1 62.94 186 TYR A N 1
ATOM 1529 C CA . TYR A 1 186 ? 0.999 10.734 21.625 1 62.94 186 TYR A CA 1
ATOM 1530 C C . TYR A 1 186 ? 0.921 12.055 20.859 1 62.94 186 TYR A C 1
ATOM 1532 O O . TYR A 1 186 ? 0.01 12.852 21.078 1 62.94 186 TYR A O 1
ATOM 1540 N N . GLY A 1 187 ? 1.882 12.453 20.188 1 56.31 187 GLY A N 1
ATOM 1541 C CA . GLY A 1 187 ? 1.971 13.664 19.391 1 56.31 187 GLY A CA 1
ATOM 1542 C C . GLY A 1 187 ? 0.908 13.758 18.312 1 56.31 187 GLY A C 1
ATOM 1543 O O . GLY A 1 187 ? 1.223 13.961 17.141 1 56.31 187 GLY A O 1
ATOM 1544 N N . ASP A 1 188 ? -0.31 13.539 18.688 1 69.88 188 ASP A N 1
ATOM 1545 C CA . ASP A 1 188 ? -1.424 13.586 17.75 1 69.88 188 ASP A CA 1
ATOM 1546 C C . ASP A 1 188 ? -2.588 14.391 18.312 1 69.88 188 ASP A C 1
ATOM 1548 O O . ASP A 1 188 ? -2.893 14.305 19.5 1 69.88 188 ASP A O 1
ATOM 1552 N N . THR A 1 189 ? -3.139 15.156 17.469 1 71 189 THR A N 1
ATOM 1553 C CA . THR A 1 189 ? -4.215 16.062 17.875 1 71 189 THR A CA 1
ATOM 1554 C C . THR A 1 189 ? -5.398 15.273 18.422 1 71 189 THR A C 1
ATOM 1556 O O . THR A 1 189 ? -6.199 15.805 19.203 1 71 189 THR A O 1
ATOM 1559 N N . ALA A 1 190 ? -5.445 14.07 18.109 1 68.81 190 ALA A N 1
ATOM 1560 C CA . ALA A 1 190 ? -6.523 13.211 18.594 1 68.81 190 ALA A CA 1
ATOM 1561 C C . ALA A 1 190 ? -6.496 13.086 20.109 1 68.81 190 ALA A C 1
ATOM 1563 O O . ALA A 1 190 ? -7.516 12.789 20.734 1 68.81 190 ALA A O 1
ATOM 1564 N N . TYR A 1 191 ? -5.48 13.469 20.672 1 70.44 191 TYR A N 1
ATOM 1565 C CA . TYR A 1 191 ? -5.324 13.297 22.109 1 70.44 191 TYR A CA 1
ATOM 1566 C C . TYR A 1 191 ? -5.574 14.609 22.844 1 70.44 191 TYR A C 1
ATOM 1568 O O . TYR A 1 191 ? -5.184 14.758 24.016 1 70.44 191 TYR A O 1
ATOM 1576 N N . THR A 1 192 ? -6.238 15.508 22.094 1 73.12 192 THR A N 1
ATOM 1577 C CA . THR A 1 192 ? -6.637 16.781 22.688 1 73.12 192 THR A CA 1
ATOM 1578 C C . THR A 1 192 ? -8.156 16.875 22.781 1 73.12 192 THR A C 1
ATOM 1580 O O . THR A 1 192 ? -8.875 15.984 22.328 1 73.12 192 THR A O 1
ATOM 1583 N N . LYS A 1 193 ? -8.633 17.969 23.344 1 78.75 193 LYS A N 1
ATOM 1584 C CA . LYS A 1 193 ? -10.07 18.156 23.531 1 78.75 193 LYS A CA 1
ATOM 1585 C C . LYS A 1 193 ? -10.664 19 22.406 1 78.75 193 LYS A C 1
ATOM 1587 O O . LYS A 1 193 ? -11.883 19.172 22.328 1 78.75 193 LYS A O 1
ATOM 1592 N N . ILE A 1 194 ? -9.773 19.375 21.484 1 80.81 194 ILE A N 1
ATOM 1593 C CA . ILE A 1 194 ? -10.219 20.281 20.422 1 80.81 194 ILE A CA 1
ATOM 1594 C C . ILE A 1 194 ? -10.898 19.469 19.312 1 80.81 194 ILE A C 1
ATOM 1596 O O . ILE A 1 194 ? -10.711 18.266 19.219 1 80.81 194 ILE A O 1
ATOM 1600 N N . ALA A 1 195 ? -11.719 20.203 18.578 1 88.56 195 ALA A N 1
ATOM 1601 C CA . ALA A 1 195 ? -12.43 19.578 17.469 1 88.56 195 ALA A CA 1
ATOM 1602 C C . ALA A 1 195 ? -11.453 19.094 16.391 1 88.56 195 ALA A C 1
ATOM 1604 O O . ALA A 1 195 ? -10.414 19.719 16.172 1 88.56 195 ALA A O 1
ATOM 1605 N N . LEU A 1 196 ? -11.766 18.031 15.805 1 89.56 196 LEU A N 1
ATOM 1606 C CA . LEU A 1 196 ? -11.031 17.469 14.68 1 89.56 196 LEU A CA 1
ATOM 1607 C C . LEU A 1 196 ? -11.93 17.328 13.453 1 89.56 196 LEU A C 1
ATOM 1609 O O . LEU A 1 196 ? -13.031 16.781 13.555 1 89.56 196 LEU A O 1
ATOM 1613 N N . GLY A 1 197 ? -11.469 17.859 12.359 1 93.94 197 GLY A N 1
ATOM 1614 C CA . GLY A 1 197 ? -12.242 17.766 11.125 1 93.94 197 GLY A CA 1
ATOM 1615 C C . GLY A 1 197 ? -12.156 16.391 10.477 1 93.94 197 GLY A C 1
ATOM 1616 O O . GLY A 1 197 ? -11.375 15.539 10.914 1 93.94 197 GLY A O 1
ATOM 1617 N N . ALA A 1 198 ? -12.977 16.203 9.484 1 97.69 198 ALA A N 1
ATOM 1618 C CA . ALA A 1 198 ? -13.039 14.93 8.758 1 97.69 198 ALA A CA 1
ATOM 1619 C C . ALA A 1 198 ? -11.68 14.586 8.148 1 97.69 198 ALA A C 1
ATOM 1621 O O . ALA A 1 198 ? -11.047 15.43 7.516 1 97.69 198 ALA A O 1
ATOM 1622 N N . HIS A 1 199 ? -11.219 13.406 8.398 1 97.81 199 HIS A N 1
ATOM 1623 C CA . HIS A 1 199 ? -9.953 12.922 7.844 1 97.81 199 HIS A CA 1
ATOM 1624 C C . HIS A 1 199 ? -9.914 11.398 7.828 1 97.81 199 HIS A C 1
ATOM 1626 O O . HIS A 1 199 ? -10.766 10.742 8.422 1 97.81 199 HIS A O 1
ATOM 1632 N N . THR A 1 200 ? -9.047 10.789 7.074 1 98.06 200 THR A N 1
ATOM 1633 C CA . THR A 1 200 ? -8.695 9.375 7.176 1 98.06 200 THR A CA 1
ATOM 1634 C C . THR A 1 200 ? -7.359 9.203 7.891 1 98.06 200 THR A C 1
ATOM 1636 O O . THR A 1 200 ? -6.5 10.086 7.84 1 98.06 200 THR A O 1
ATOM 1639 N N . ASP A 1 201 ? -7.223 8.133 8.57 1 96.12 201 ASP A N 1
ATOM 1640 C CA . ASP A 1 201 ? -6.02 7.891 9.367 1 96.12 201 ASP A CA 1
ATOM 1641 C C . ASP A 1 201 ? -4.945 7.191 8.531 1 96.12 201 ASP A C 1
ATOM 1643 O O . ASP A 1 201 ? -5.254 6.57 7.512 1 96.12 201 ASP A O 1
ATOM 1647 N N . SER A 1 202 ? -3.732 7.332 8.93 1 95.88 202 SER A N 1
ATOM 1648 C CA . SER A 1 202 ? -2.561 6.586 8.477 1 95.88 202 SER A CA 1
ATOM 1649 C C . SER A 1 202 ? -2.307 6.801 6.992 1 95.88 202 SER A C 1
ATOM 1651 O O . SER A 1 202 ? -1.895 5.879 6.289 1 95.88 202 SER A O 1
ATOM 1653 N N . THR A 1 203 ? -2.613 8.023 6.52 1 96.06 203 THR A N 1
ATOM 1654 C CA . THR A 1 203 ? -2.381 8.344 5.117 1 96.06 203 THR A CA 1
ATOM 1655 C C . THR A 1 203 ? -0.9 8.211 4.77 1 96.06 203 THR A C 1
ATOM 1657 O O . THR A 1 203 ? -0.54 8.102 3.598 1 96.06 203 THR A O 1
ATOM 1660 N N . TYR A 1 204 ? -0.029 8.211 5.805 1 94.62 204 TYR A N 1
ATOM 1661 C CA . TYR A 1 204 ? 1.419 8.211 5.629 1 94.62 204 TYR A CA 1
ATOM 1662 C C . TYR A 1 204 ? 1.941 6.789 5.434 1 94.62 204 TYR A C 1
ATOM 1664 O O . TYR A 1 204 ? 3.121 6.59 5.137 1 94.62 204 TYR A O 1
ATOM 1672 N N . PHE A 1 205 ? 1.105 5.812 5.535 1 95.5 205 PHE A N 1
ATOM 1673 C CA . PHE A 1 205 ? 1.5 4.445 5.219 1 95.5 205 PHE A CA 1
ATOM 1674 C C . PHE A 1 205 ? 1.379 4.18 3.721 1 95.5 205 PHE A C 1
ATOM 1676 O O . PHE A 1 205 ? 0.537 4.773 3.045 1 95.5 205 PHE A O 1
ATOM 1683 N N . MET A 1 206 ? 2.217 3.23 3.256 1 94.62 206 MET A N 1
ATOM 1684 C CA . MET A 1 206 ? 2.082 2.791 1.871 1 94.62 206 MET A CA 1
ATOM 1685 C C . MET A 1 206 ? 0.688 2.23 1.611 1 94.62 206 MET A C 1
ATOM 1687 O O . MET A 1 206 ? 0.106 2.469 0.552 1 94.62 206 MET A O 1
ATOM 1691 N N . SER A 1 207 ? 0.208 1.513 2.535 1 94.75 207 SER A N 1
ATOM 1692 C CA . SER A 1 207 ? -1.184 1.075 2.574 1 94.75 207 SER A CA 1
ATOM 1693 C C . SER A 1 207 ? -1.857 1.494 3.877 1 94.75 207 SER A C 1
ATOM 1695 O O . SER A 1 207 ? -1.617 0.895 4.926 1 94.75 207 SER A O 1
ATOM 1697 N N . PRO A 1 208 ? -2.701 2.477 3.789 1 97.19 208 PRO A N 1
ATOM 1698 C CA . PRO A 1 208 ? -3.387 2.906 5.008 1 97.19 208 PRO A CA 1
ATOM 1699 C C . PRO A 1 208 ? -4.145 1.771 5.691 1 97.19 208 PRO A C 1
ATOM 1701 O O . PRO A 1 208 ? -4.492 0.779 5.047 1 97.19 208 PRO A O 1
ATOM 1704 N N . SER A 1 209 ? -4.375 1.914 7 1 97.56 209 SER A N 1
ATOM 1705 C CA . SER A 1 209 ? -5.152 0.929 7.742 1 97.56 209 SER A CA 1
ATOM 1706 C C . SER A 1 209 ? -6.547 0.761 7.148 1 97.56 209 SER A C 1
ATOM 1708 O O . SER A 1 209 ? -7.121 1.715 6.617 1 97.56 209 SER A O 1
ATOM 1710 N N . GLY A 1 210 ? -7.051 -0.44 7.254 1 98.31 210 GLY A N 1
ATOM 1711 C CA . GLY A 1 210 ? -8.32 -0.742 6.617 1 98.31 210 GLY A CA 1
ATOM 1712 C C . GLY A 1 210 ? -9.523 -0.249 7.406 1 98.31 210 GLY A C 1
ATOM 1713 O O . GLY A 1 210 ? -10.414 0.391 6.852 1 98.31 210 GLY A O 1
ATOM 1714 N N . ILE A 1 211 ? -9.484 -0.583 8.711 1 98.75 211 ILE A N 1
ATOM 1715 C CA . ILE A 1 211 ? -10.586 -0.21 9.594 1 98.75 211 ILE A CA 1
ATOM 1716 C C . ILE A 1 211 ? -10.047 0.578 10.781 1 98.75 211 ILE A C 1
ATOM 1718 O O . ILE A 1 211 ? -9.023 0.212 11.367 1 98.75 211 ILE A O 1
ATOM 1722 N N . GLN A 1 212 ? -10.68 1.651 11.07 1 98.19 212 GLN A N 1
ATOM 1723 C CA . GLN A 1 212 ? -10.484 2.365 12.328 1 98.19 212 GLN A CA 1
ATOM 1724 C C . GLN A 1 212 ? -11.602 2.051 13.32 1 98.19 212 GLN A C 1
ATOM 1726 O O . GLN A 1 212 ? -12.781 2.188 12.992 1 98.19 212 GLN A O 1
ATOM 1731 N N . VAL A 1 213 ? -11.219 1.609 14.523 1 98.62 213 VAL A N 1
ATOM 1732 C CA . VAL A 1 213 ? -12.195 1.207 15.531 1 98.62 213 VAL A CA 1
ATOM 1733 C C . VAL A 1 213 ? -12.227 2.236 16.656 1 98.62 213 VAL A C 1
ATOM 1735 O O . VAL A 1 213 ? -11.18 2.623 17.188 1 98.62 213 VAL A O 1
ATOM 1738 N N . PHE A 1 214 ? -13.438 2.645 17.016 1 97.56 214 PHE A N 1
ATOM 1739 C CA . PHE A 1 214 ? -13.648 3.547 18.141 1 97.56 214 PHE A CA 1
ATOM 1740 C C . PHE A 1 214 ? -14.609 2.936 19.156 1 97.56 214 PHE A C 1
ATOM 1742 O O . PHE A 1 214 ? -15.656 2.395 18.781 1 97.56 214 PHE A O 1
ATOM 1749 N N . HIS A 1 215 ? -14.25 3.008 20.391 1 97.88 215 HIS A N 1
ATOM 1750 C CA . HIS A 1 215 ? -15.102 2.6 21.516 1 97.88 215 HIS A CA 1
ATOM 1751 C C . HIS A 1 215 ? -14.992 3.582 22.672 1 97.88 215 HIS A C 1
ATOM 1753 O O . HIS A 1 215 ? -14 3.584 23.391 1 97.88 215 HIS A O 1
ATOM 1759 N N . VAL A 1 216 ? -16 4.441 22.797 1 95.94 216 VAL A N 1
ATOM 1760 C CA . VAL A 1 216 ? -16.031 5.324 23.969 1 95.94 216 VAL A CA 1
ATOM 1761 C C . VAL A 1 216 ? -16.391 4.527 25.219 1 95.94 216 VAL A C 1
ATOM 1763 O O . VAL A 1 216 ? -17.5 4.016 25.328 1 95.94 216 VAL A O 1
ATOM 1766 N N . LEU A 1 217 ? -15.453 4.469 26.062 1 95.88 217 LEU A N 1
ATOM 1767 C CA . LEU A 1 217 ? -15.641 3.66 27.266 1 95.88 217 LEU A CA 1
ATOM 1768 C C . LEU A 1 217 ? -16.359 4.457 28.344 1 95.88 217 LEU A C 1
ATOM 1770 O O . LEU A 1 217 ? -17.109 3.889 29.141 1 95.88 217 LEU A O 1
ATOM 1774 N N . GLU A 1 218 ? -16.031 5.746 28.375 1 93.62 218 GLU A N 1
ATOM 1775 C CA . GLU A 1 218 ? -16.641 6.664 29.328 1 93.62 218 GLU A CA 1
ATOM 1776 C C . GLU A 1 218 ? -16.516 8.109 28.875 1 93.62 218 GLU A C 1
ATOM 1778 O O . GLU A 1 218 ? -15.5 8.484 28.266 1 93.62 218 GLU A O 1
ATOM 1783 N N . HIS A 1 219 ? -17.562 8.859 29.109 1 91.88 219 HIS A N 1
ATOM 1784 C CA . HIS A 1 219 ? -17.5 10.305 28.875 1 91.88 219 HIS A CA 1
ATOM 1785 C C . HIS A 1 219 ? -18.359 11.055 29.891 1 91.88 219 HIS A C 1
ATOM 1787 O O . HIS A 1 219 ? -19.578 10.875 29.938 1 91.88 219 HIS A O 1
ATOM 1793 N N . ASP A 1 220 ? -17.703 11.75 30.734 1 91.75 220 ASP A N 1
ATOM 1794 C CA . ASP A 1 220 ? -18.344 12.648 31.688 1 91.75 220 ASP A CA 1
ATOM 1795 C C . ASP A 1 220 ? -18.141 14.109 31.281 1 91.75 220 ASP A C 1
ATOM 1797 O O . ASP A 1 220 ? -17.156 14.742 31.703 1 91.75 220 ASP A O 1
ATOM 1801 N N . GLY A 1 221 ? -19 14.625 30.531 1 92 221 GLY A N 1
ATOM 1802 C CA . GLY A 1 221 ? -18.906 15.9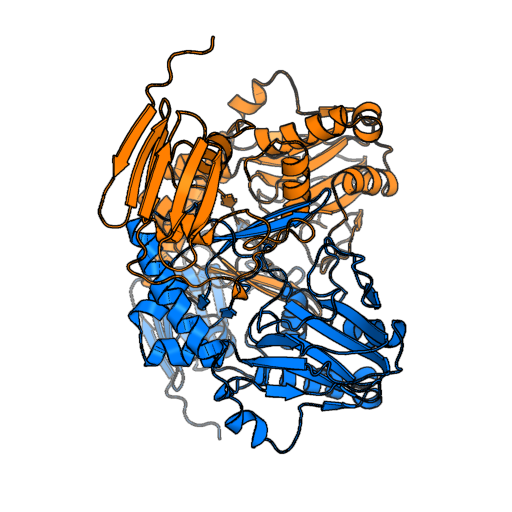69 29.969 1 92 221 GLY A CA 1
ATOM 1803 C C . GLY A 1 221 ? -19.844 16.188 28.797 1 92 221 GLY A C 1
ATOM 1804 O O . GLY A 1 221 ? -20.828 15.461 28.641 1 92 221 GLY A O 1
ATOM 1805 N N . GLU A 1 222 ? -19.609 17.266 28.047 1 93.88 222 GLU A N 1
ATOM 1806 C CA . GLU A 1 222 ? -20.422 17.625 26.875 1 93.88 222 GLU A CA 1
ATOM 1807 C C . GLU A 1 222 ? -19.609 17.531 25.594 1 93.88 222 GLU A C 1
ATOM 1809 O O . GLU A 1 222 ? -18.375 17.516 25.625 1 93.88 222 GLU A O 1
ATOM 1814 N N . GLY A 1 223 ? -20.438 17.391 24.484 1 94.12 223 GLY A N 1
ATOM 1815 C CA . GLY A 1 223 ? -19.75 17.328 23.203 1 94.12 223 GLY A CA 1
ATOM 1816 C C . GLY A 1 223 ? -19.219 15.938 22.875 1 94.12 223 GLY A C 1
ATOM 1817 O O . GLY A 1 223 ? -19.828 14.938 23.25 1 94.12 223 GLY A O 1
ATOM 1818 N N . GLY A 1 224 ? -18.219 15.852 22.031 1 92.5 224 GLY A N 1
ATOM 1819 C CA . GLY A 1 224 ? -17.516 14.617 21.734 1 92.5 224 GLY A CA 1
ATOM 1820 C C . GLY A 1 224 ? -18.25 13.742 20.734 1 92.5 224 GLY A C 1
ATOM 1821 O O . GLY A 1 224 ? -17.984 12.539 20.641 1 92.5 224 GLY A O 1
ATOM 1822 N N . GLN A 1 225 ? -19.141 14.344 20.047 1 96.25 225 GLN A N 1
ATOM 1823 C CA . GLN A 1 225 ? -19.797 13.594 18.984 1 96.25 225 GLN A CA 1
ATOM 1824 C C . GLN A 1 225 ? -18.781 13.18 17.906 1 96.25 225 GLN A C 1
ATOM 1826 O O . GLN A 1 225 ? -17.828 13.891 17.641 1 96.25 225 GLN A O 1
ATOM 1831 N N . THR A 1 226 ? -19.047 12.031 17.359 1 97 226 THR A N 1
ATOM 1832 C CA . THR A 1 226 ? -18.234 11.523 16.266 1 97 226 THR A CA 1
ATOM 1833 C C . THR A 1 226 ? -18.766 12.008 14.922 1 97 226 THR A C 1
ATOM 1835 O O . THR A 1 226 ? -19.969 11.938 14.664 1 97 226 THR A O 1
ATOM 1838 N N . LEU A 1 227 ? -17.906 12.523 14.172 1 98.31 227 LEU A N 1
ATOM 1839 C CA . LEU A 1 227 ? -18.219 12.945 12.812 1 98.31 227 LEU A CA 1
ATOM 1840 C C . LEU A 1 227 ? -17.906 11.836 11.812 1 98.31 227 LEU A C 1
ATOM 1842 O O . LEU A 1 227 ? -16.844 11.211 11.883 1 98.31 227 LEU A O 1
ATOM 1846 N N . LEU A 1 228 ? -18.859 11.555 10.922 1 98.69 228 LEU A N 1
ATOM 1847 C CA . LEU A 1 228 ? -18.625 10.688 9.773 1 98.69 228 LEU A CA 1
ATOM 1848 C C . LEU A 1 228 ? -18.969 11.414 8.477 1 98.69 228 LEU A C 1
ATOM 1850 O O . LEU A 1 228 ? -19.969 12.125 8.398 1 98.69 228 LEU A O 1
ATOM 1854 N N . VAL A 1 229 ? -18.125 11.289 7.492 1 98.88 229 VAL A N 1
ATOM 1855 C CA . VAL A 1 229 ? -18.344 11.82 6.152 1 98.88 229 VAL A CA 1
ATOM 1856 C C . VAL A 1 229 ? -18.016 10.75 5.113 1 98.88 229 VAL A C 1
ATOM 1858 O O . VAL A 1 229 ? -16.922 10.195 5.098 1 98.88 229 VAL A O 1
ATOM 1861 N N . ASP A 1 230 ? -18.969 10.398 4.254 1 98.88 230 ASP A N 1
ATOM 1862 C CA . ASP A 1 230 ? -18.688 9.469 3.158 1 98.88 230 ASP A CA 1
ATOM 1863 C C . ASP A 1 230 ? -17.812 10.117 2.098 1 98.88 230 ASP A C 1
ATOM 1865 O O . ASP A 1 230 ? -18.297 10.859 1.243 1 98.88 230 ASP A O 1
ATOM 1869 N N . GLY A 1 231 ? -16.547 9.82 2.186 1 98.88 231 GLY A N 1
ATOM 1870 C CA . GLY A 1 231 ? -15.586 10.391 1.259 1 98.88 231 GLY A CA 1
ATOM 1871 C C . GLY A 1 231 ? -15.883 10.047 -0.191 1 98.88 231 GLY A C 1
ATOM 1872 O O . GLY A 1 231 ? -15.594 10.844 -1.09 1 98.88 231 GLY A O 1
ATOM 1873 N N . PHE A 1 232 ? -16.453 8.859 -0.469 1 98.81 232 PHE A N 1
ATOM 1874 C CA . PHE A 1 232 ? -16.781 8.453 -1.83 1 98.81 232 PHE A CA 1
ATOM 1875 C C . PHE A 1 232 ? -17.938 9.297 -2.375 1 98.81 232 PHE A C 1
ATOM 1877 O O . PHE A 1 232 ? -17.938 9.672 -3.549 1 98.81 232 PHE A O 1
ATOM 1884 N N . HIS A 1 233 ? -18.891 9.602 -1.527 1 98.81 233 HIS A N 1
ATOM 1885 C CA . HIS A 1 233 ? -19.953 10.5 -1.953 1 98.81 233 HIS A CA 1
ATOM 1886 C C . HIS A 1 233 ? -19.391 11.867 -2.336 1 98.81 233 HIS A C 1
ATOM 1888 O O . HIS A 1 233 ? -19.75 12.414 -3.385 1 98.81 233 HIS A O 1
ATOM 1894 N N . ALA A 1 234 ? -18.531 12.398 -1.488 1 98.81 234 ALA A N 1
ATOM 1895 C CA . ALA A 1 234 ? -17.906 13.695 -1.751 1 98.81 234 ALA A CA 1
ATOM 1896 C C . ALA A 1 234 ? -17.094 13.664 -3.043 1 98.81 234 ALA A C 1
ATOM 1898 O O . ALA A 1 234 ? -17.141 14.609 -3.83 1 98.81 234 ALA A O 1
ATOM 1899 N N . ALA A 1 235 ? -16.359 12.617 -3.25 1 98.88 235 ALA A N 1
ATOM 1900 C CA . ALA A 1 235 ? -15.531 12.461 -4.441 1 98.88 235 ALA A CA 1
ATOM 1901 C C . ALA A 1 235 ? -16.391 12.336 -5.695 1 98.88 235 ALA A C 1
ATOM 1903 O O . ALA A 1 235 ? -16.062 12.922 -6.734 1 98.88 235 ALA A O 1
ATOM 1904 N N . GLU A 1 236 ? -17.469 11.555 -5.574 1 98.69 236 GLU A N 1
ATOM 1905 C CA . GLU A 1 236 ? -18.344 11.398 -6.734 1 98.69 236 GLU A CA 1
ATOM 1906 C C . GLU A 1 236 ? -19.047 12.703 -7.078 1 98.69 236 GLU A C 1
ATOM 1908 O O . GLU A 1 236 ? -19.297 12.992 -8.25 1 98.69 236 GLU A O 1
ATOM 1913 N N . LYS A 1 237 ? -19.359 13.461 -6.062 1 98.56 237 LYS A N 1
ATOM 1914 C CA . LYS A 1 237 ? -19.875 14.805 -6.316 1 98.56 237 LYS A CA 1
ATOM 1915 C C . LYS A 1 237 ? -18.875 15.641 -7.098 1 98.56 237 LYS A C 1
ATOM 1917 O O . LYS A 1 237 ? -19.234 16.359 -8.023 1 98.56 237 LYS A O 1
ATOM 1922 N N . LEU A 1 238 ? -17.625 15.555 -6.738 1 98.75 238 LEU A N 1
ATOM 1923 C CA . LEU A 1 238 ? -16.562 16.25 -7.473 1 98.75 238 LEU A CA 1
ATOM 1924 C C . LEU A 1 238 ? -16.484 15.742 -8.914 1 98.75 238 LEU A C 1
ATOM 1926 O O . LEU A 1 238 ? -16.344 16.547 -9.844 1 98.75 238 LEU A O 1
ATOM 1930 N N . ARG A 1 239 ? -16.562 14.414 -9.055 1 98.62 239 ARG A N 1
ATOM 1931 C CA . ARG A 1 239 ? -16.516 13.828 -10.391 1 98.62 239 ARG A CA 1
ATOM 1932 C C . ARG A 1 239 ? -17.625 14.398 -11.281 1 98.62 239 ARG A C 1
ATOM 1934 O O . ARG A 1 239 ? -17.391 14.703 -12.445 1 98.62 239 ARG A O 1
ATOM 1941 N N . ALA A 1 240 ? -18.781 14.609 -10.773 1 98.38 240 ALA A N 1
ATOM 1942 C CA . ALA A 1 240 ? -19.938 15.125 -11.5 1 98.38 240 ALA A CA 1
ATOM 1943 C C . ALA A 1 240 ? -19.766 16.625 -11.797 1 98.38 240 ALA A C 1
ATOM 1945 O O . ALA A 1 240 ? -20.016 17.062 -12.914 1 98.38 240 ALA A O 1
ATOM 1946 N N . ASP A 1 241 ? -19.312 17.391 -10.82 1 98.44 241 ASP A N 1
ATOM 1947 C CA . ASP A 1 241 ? -19.297 18.844 -10.898 1 98.44 241 ASP A CA 1
ATOM 1948 C C . ASP A 1 241 ? -18.047 19.344 -11.625 1 98.44 241 ASP A C 1
ATOM 1950 O O . ASP A 1 241 ? -18.094 20.375 -12.305 1 98.44 241 ASP A O 1
ATOM 1954 N N . ASN A 1 242 ? -16.938 18.688 -11.375 1 98.5 242 ASN A N 1
ATOM 1955 C CA . ASN A 1 242 ? -15.664 19.078 -11.961 1 98.5 242 ASN A CA 1
ATOM 1956 C C . ASN A 1 242 ? -14.828 17.859 -12.336 1 98.5 242 ASN A C 1
ATOM 1958 O O . ASN A 1 242 ? -13.82 17.562 -11.688 1 98.5 242 ASN A O 1
ATOM 1962 N N . PRO A 1 243 ? -15.117 17.219 -13.43 1 98.38 243 PRO A N 1
ATOM 1963 C CA . PRO A 1 243 ? -14.438 15.984 -13.828 1 98.38 243 PRO A CA 1
ATOM 1964 C C . PRO A 1 243 ? -12.93 16.172 -13.984 1 98.38 243 PRO A C 1
ATOM 1966 O O . PRO A 1 243 ? -12.156 15.242 -13.719 1 98.38 243 PRO A O 1
ATOM 1969 N N . ASP A 1 244 ? -12.492 17.344 -14.328 1 98.25 244 ASP A N 1
ATOM 1970 C CA . ASP A 1 244 ? -11.062 17.594 -14.492 1 98.25 244 ASP A CA 1
ATOM 1971 C C . ASP A 1 244 ? -10.344 17.562 -13.148 1 98.25 244 ASP A C 1
ATOM 1973 O O . ASP A 1 244 ? -9.273 16.953 -13.023 1 98.25 244 ASP A O 1
ATOM 1977 N N . ALA A 1 245 ? -10.898 18.188 -12.172 1 98.44 245 ALA A N 1
ATOM 1978 C CA . ALA A 1 245 ? -10.32 18.188 -10.836 1 98.44 245 ALA A CA 1
ATOM 1979 C C . ALA A 1 245 ? -10.297 16.766 -10.25 1 98.44 245 ALA A C 1
ATOM 1981 O O . ALA A 1 245 ? -9.32 16.359 -9.625 1 98.44 245 ALA A O 1
ATOM 1982 N N . PHE A 1 246 ? -11.438 16.094 -10.523 1 98.69 246 PHE A N 1
ATOM 1983 C CA . PHE A 1 246 ? -11.516 14.719 -10.062 1 98.69 246 PHE A CA 1
ATOM 1984 C C . PHE A 1 246 ? -10.406 13.875 -10.68 1 98.69 246 PHE A C 1
ATOM 1986 O O . PHE A 1 246 ? -9.656 13.211 -9.969 1 98.69 246 PHE A O 1
ATOM 1993 N N . GLN A 1 247 ? -10.25 13.969 -11.953 1 98.19 247 GLN A N 1
ATOM 1994 C CA . GLN A 1 247 ? -9.234 13.195 -12.664 1 98.19 247 GLN A CA 1
ATOM 1995 C C . GLN A 1 247 ? -7.832 13.586 -12.211 1 98.19 247 GLN A C 1
ATOM 1997 O O . GLN A 1 247 ? -6.961 12.727 -12.062 1 98.19 247 GLN A O 1
ATOM 2002 N N . TYR A 1 248 ? -7.664 14.805 -11.984 1 97.88 248 TYR A N 1
ATOM 2003 C CA . TYR A 1 248 ? -6.355 15.281 -11.539 1 97.88 248 TYR A CA 1
ATOM 2004 C C . TYR A 1 248 ? -5.961 14.648 -10.211 1 97.88 248 TYR A C 1
ATOM 2006 O O . TYR A 1 248 ? -4.82 14.219 -10.039 1 97.88 248 TYR A O 1
ATOM 2014 N N . LEU A 1 249 ? -6.902 14.547 -9.258 1 98.25 249 LEU A N 1
ATOM 2015 C CA . LEU A 1 249 ? -6.629 14.023 -7.926 1 98.25 249 LEU A CA 1
ATOM 2016 C C . LEU A 1 249 ? -6.43 12.508 -7.961 1 98.25 249 LEU A C 1
ATOM 2018 O O . LEU A 1 249 ? -5.91 11.93 -7.008 1 98.25 249 LEU A O 1
ATOM 2022 N N . THR A 1 250 ? -6.863 11.836 -9.07 1 97.69 250 THR A N 1
ATOM 2023 C CA . THR A 1 250 ? -6.684 10.391 -9.195 1 97.69 250 THR A CA 1
ATOM 2024 C C . THR A 1 250 ? -5.344 10.062 -9.844 1 97.69 250 THR A C 1
ATOM 2026 O O . THR A 1 250 ? -4.887 8.922 -9.797 1 97.69 250 THR A O 1
ATOM 2029 N N . LYS A 1 251 ? -4.688 11.062 -10.383 1 94.94 251 LYS A N 1
ATOM 2030 C CA . LYS A 1 251 ? -3.482 10.789 -11.164 1 94.94 251 LYS A CA 1
ATOM 2031 C C . LYS A 1 251 ? -2.252 11.414 -10.516 1 94.94 251 LYS A C 1
ATOM 2033 O O . LYS A 1 251 ? -1.126 10.969 -10.75 1 94.94 251 LYS A O 1
ATOM 2038 N N . THR A 1 252 ? -2.477 12.406 -9.719 1 95.19 252 THR A N 1
ATOM 2039 C CA . THR A 1 252 ? -1.363 13.172 -9.172 1 95.19 252 THR A CA 1
ATOM 2040 C C . THR A 1 252 ? -0.855 12.539 -7.875 1 95.19 252 THR A C 1
ATOM 2042 O O . THR A 1 252 ? -1.596 12.438 -6.895 1 95.19 252 THR A O 1
ATOM 2045 N N . VAL A 1 253 ? 0.42 12.172 -7.902 1 94.12 253 VAL A N 1
ATOM 2046 C CA . VAL A 1 253 ? 1.038 11.539 -6.742 1 94.12 253 VAL A CA 1
ATOM 2047 C C . VAL A 1 253 ? 1.642 12.609 -5.832 1 94.12 253 VAL A C 1
ATOM 2049 O O . VAL A 1 253 ? 2.414 13.453 -6.285 1 94.12 253 VAL A O 1
ATOM 2052 N N . VAL A 1 254 ? 1.293 12.617 -4.562 1 94.12 254 VAL A N 1
ATOM 2053 C CA . VAL A 1 254 ? 1.841 13.547 -3.58 1 94.12 254 VAL A CA 1
ATOM 2054 C C . VAL A 1 254 ? 2.373 12.773 -2.377 1 94.12 254 VAL A C 1
ATOM 2056 O O . VAL A 1 254 ? 1.987 11.625 -2.15 1 94.12 254 VAL A O 1
ATOM 2059 N N . PRO A 1 255 ? 3.275 13.367 -1.631 1 92.38 255 PRO A N 1
ATOM 2060 C CA . PRO A 1 255 ? 3.768 12.711 -0.415 1 92.38 255 PRO A CA 1
ATOM 2061 C C . PRO A 1 255 ? 2.82 12.883 0.77 1 92.38 255 PRO A C 1
ATOM 2063 O O . PRO A 1 255 ? 2.113 13.891 0.863 1 92.38 255 PRO A O 1
ATOM 2066 N N . HIS A 1 256 ? 2.779 11.906 1.605 1 92.06 256 HIS A N 1
ATOM 2067 C CA . HIS A 1 256 ? 2.152 11.891 2.922 1 92.06 256 HIS A CA 1
ATOM 2068 C C . HIS A 1 256 ? 3.164 11.562 4.012 1 92.06 256 HIS A C 1
ATOM 2070 O O . HIS A 1 256 ? 4.039 10.711 3.812 1 92.06 256 HIS A O 1
ATOM 2076 N N . GLU A 1 257 ? 3.057 12.273 5.188 1 91 257 GLU A N 1
ATOM 2077 C CA . GLU A 1 257 ? 4.133 12.023 6.145 1 91 257 GLU A CA 1
ATOM 2078 C C . GLU A 1 257 ? 3.621 12.102 7.582 1 91 257 GLU A C 1
ATOM 2080 O O . GLU A 1 257 ? 2.582 12.703 7.844 1 91 257 GLU A O 1
ATOM 2085 N N . TYR A 1 258 ? 4.312 11.43 8.383 1 88.06 258 TYR A N 1
ATOM 2086 C CA . TYR A 1 258 ? 4.191 11.477 9.836 1 88.06 258 TYR A CA 1
ATOM 2087 C C . TYR A 1 258 ? 5.559 11.367 10.508 1 88.06 258 TYR A C 1
ATOM 2089 O O . TYR A 1 258 ? 6.316 10.43 10.227 1 88.06 258 TYR A O 1
ATOM 2097 N N . PHE A 1 259 ? 5.828 12.398 11.297 1 85.5 259 PHE A N 1
ATOM 2098 C CA . PHE A 1 259 ? 7.086 12.398 12.039 1 85.5 259 PHE A CA 1
ATOM 2099 C C . PHE A 1 259 ? 6.832 12.453 13.539 1 85.5 259 PHE A C 1
ATOM 2101 O O . PHE A 1 259 ? 5.934 13.164 13.992 1 85.5 259 PHE A O 1
ATOM 2108 N N . ASP A 1 260 ? 7.363 11.609 14.234 1 81.5 260 ASP A N 1
ATOM 2109 C CA . ASP A 1 260 ? 7.387 11.672 15.695 1 81.5 260 ASP A CA 1
ATOM 2110 C C . ASP A 1 260 ? 8.758 11.297 16.234 1 81.5 260 ASP A C 1
ATOM 2112 O O . ASP A 1 260 ? 9.711 11.109 15.477 1 81.5 260 ASP A O 1
ATOM 2116 N N . GLU A 1 261 ? 8.781 11.398 17.609 1 78.75 261 GLU A N 1
ATOM 2117 C CA . GLU A 1 261 ? 10.055 11.031 18.203 1 78.75 261 GLU A CA 1
ATOM 2118 C C . GLU A 1 261 ? 10.453 9.609 17.828 1 78.75 261 GLU A C 1
ATOM 2120 O O . GLU A 1 261 ? 9.719 8.656 18.109 1 78.75 261 GLU A O 1
ATOM 2125 N N . GLY A 1 262 ? 11.352 9.445 16.922 1 79.44 262 GLY A N 1
ATOM 2126 C CA . GLY A 1 262 ? 11.898 8.133 16.609 1 79.44 262 GLY A CA 1
ATOM 2127 C C . GLY A 1 262 ? 11.266 7.496 15.391 1 79.44 262 GLY A C 1
ATOM 2128 O O . GLY A 1 262 ? 11.555 6.344 15.062 1 79.44 262 GLY A O 1
ATOM 2129 N N . GLN A 1 263 ? 10.219 8.141 14.836 1 86.88 263 GLN A N 1
ATOM 2130 C CA . GLN A 1 263 ? 9.562 7.602 13.656 1 86.88 263 GLN A CA 1
ATOM 2131 C C . GLN A 1 263 ? 9.5 8.633 12.539 1 86.88 263 GLN A C 1
ATOM 2133 O O . GLN A 1 263 ? 9.211 9.812 12.789 1 86.88 263 GLN A O 1
ATOM 2138 N N . ARG A 1 264 ? 9.82 8.234 11.406 1 90.19 264 ARG A N 1
ATOM 2139 C CA . ARG A 1 264 ? 9.703 9.039 10.188 1 90.19 264 ARG A CA 1
ATOM 2140 C C . ARG A 1 264 ? 9.07 8.227 9.062 1 90.19 264 ARG A C 1
ATOM 2142 O O . ARG A 1 264 ? 9.773 7.516 8.336 1 90.19 264 ARG A O 1
ATOM 2149 N N . VAL A 1 265 ? 7.789 8.398 8.961 1 92.81 265 VAL A N 1
ATOM 2150 C CA . VAL A 1 265 ? 7.086 7.621 7.949 1 92.81 265 VAL A CA 1
ATOM 2151 C C . VAL A 1 265 ? 6.641 8.539 6.812 1 92.81 265 VAL A C 1
ATOM 2153 O O . VAL A 1 265 ? 6.113 9.625 7.055 1 92.81 265 VAL A O 1
ATOM 2156 N N . ARG A 1 266 ? 6.949 8.133 5.664 1 91.56 266 ARG A N 1
ATOM 2157 C CA . ARG A 1 266 ? 6.547 8.844 4.453 1 91.56 266 ARG A CA 1
ATOM 2158 C C . ARG A 1 266 ? 6.109 7.867 3.369 1 91.56 266 ARG A C 1
ATOM 2160 O O . ARG A 1 266 ? 6.711 6.805 3.203 1 91.56 266 ARG A O 1
ATOM 2167 N N . SER A 1 267 ? 5.07 8.219 2.719 1 92.5 267 SER A N 1
ATOM 2168 C CA . SER A 1 267 ? 4.621 7.422 1.581 1 92.5 267 SER A CA 1
ATOM 2169 C C . SER A 1 267 ? 4.199 8.312 0.417 1 92.5 267 SER A C 1
ATOM 2171 O O . SER A 1 267 ? 4.094 9.531 0.565 1 92.5 267 SER A O 1
ATOM 21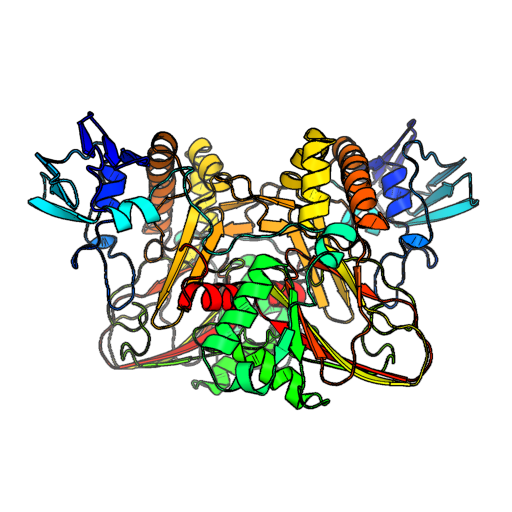73 N N . LEU A 1 268 ? 4.102 7.738 -0.732 1 92.38 268 LEU A N 1
ATOM 2174 C CA . LEU A 1 268 ? 3.631 8.391 -1.947 1 92.38 268 LEU A CA 1
ATOM 2175 C C . LEU A 1 268 ? 2.307 7.797 -2.41 1 92.38 268 LEU A C 1
ATOM 2177 O O . LEU A 1 268 ? 2.137 6.574 -2.406 1 92.38 268 LEU A O 1
ATOM 2181 N N . GLY A 1 269 ? 1.381 8.633 -2.732 1 93.69 269 GLY A N 1
ATOM 2182 C CA . GLY A 1 269 ? 0.101 8.156 -3.238 1 93.69 269 GLY A CA 1
ATOM 2183 C C . GLY A 1 269 ? -0.814 9.281 -3.684 1 93.69 269 GLY A C 1
ATOM 2184 O O . GLY A 1 269 ? -0.551 10.453 -3.4 1 93.69 269 GLY A O 1
ATOM 2185 N N . THR A 1 270 ? -1.875 8.93 -4.406 1 96.5 270 THR A N 1
ATOM 2186 C CA . THR A 1 270 ? -2.883 9.891 -4.84 1 96.5 270 THR A CA 1
ATOM 2187 C C . THR A 1 270 ? -3.932 10.102 -3.752 1 96.5 270 THR A C 1
ATOM 2189 O O . THR A 1 270 ? -4.043 9.297 -2.826 1 96.5 270 THR A O 1
ATOM 2192 N N . VAL A 1 271 ? -4.613 11.18 -3.885 1 98.12 271 VAL A N 1
ATOM 2193 C CA . VAL A 1 271 ? -5.695 11.477 -2.951 1 98.12 271 VAL A CA 1
ATOM 2194 C C . VAL A 1 271 ? -6.867 10.531 -3.197 1 98.12 271 VAL A C 1
ATOM 2196 O O . VAL A 1 271 ? -7.488 10.039 -2.25 1 98.12 271 VAL A O 1
ATOM 2199 N N . LEU A 1 272 ? -7.141 10.312 -4.488 1 98.69 272 LEU A N 1
ATOM 2200 C CA . LEU A 1 272 ? -8.188 9.391 -4.906 1 98.69 272 LEU A CA 1
ATOM 2201 C C . LEU A 1 272 ? -7.605 8.25 -5.742 1 98.69 272 LEU A C 1
ATOM 2203 O O . LEU A 1 272 ? -6.727 8.477 -6.578 1 98.69 272 LEU A O 1
ATOM 2207 N N . THR A 1 273 ? -8.102 7.062 -5.488 1 97.44 273 THR A N 1
ATOM 2208 C CA . THR A 1 273 ? -7.676 5.91 -6.27 1 97.44 273 THR A CA 1
ATOM 2209 C C . THR A 1 273 ? -8.875 5.223 -6.918 1 97.44 273 THR A C 1
ATOM 2211 O O . THR A 1 273 ? -9.891 4.988 -6.258 1 97.44 273 THR A O 1
ATOM 2214 N N . LEU A 1 274 ? -8.695 4.91 -8.188 1 95 274 LEU A N 1
ATOM 2215 C CA . LEU A 1 274 ? -9.758 4.258 -8.938 1 95 274 LEU A CA 1
ATOM 2216 C C . LEU A 1 274 ? -9.352 2.85 -9.352 1 95 274 LEU A C 1
ATOM 2218 O O . LEU A 1 274 ? -8.164 2.58 -9.562 1 95 274 LEU A O 1
ATOM 2222 N N . HIS A 1 275 ? -10.367 2.023 -9.375 1 90.62 275 HIS A N 1
ATOM 2223 C CA . HIS A 1 275 ? -10.156 0.767 -10.078 1 90.62 275 HIS A CA 1
ATOM 2224 C C . HIS A 1 275 ? -9.852 1.011 -11.555 1 90.62 275 HIS A C 1
ATOM 2226 O O . HIS A 1 275 ? -10.555 1.772 -12.219 1 90.62 275 HIS A O 1
ATOM 2232 N N . PRO A 1 276 ? -8.875 0.387 -12.031 1 87.38 276 PRO A N 1
ATOM 2233 C CA . PRO A 1 276 ? -8.406 0.733 -13.375 1 87.38 276 PRO A CA 1
ATOM 2234 C C . PRO A 1 276 ? -9.43 0.403 -14.461 1 87.38 276 PRO A C 1
ATOM 2236 O O . PRO A 1 276 ? -9.469 1.065 -15.5 1 87.38 276 PRO A O 1
ATOM 2239 N N . THR A 1 277 ? -10.328 -0.606 -14.219 1 83.62 277 THR A N 1
ATOM 2240 C CA . THR A 1 277 ? -11.266 -1.057 -15.242 1 83.62 277 THR A CA 1
ATOM 2241 C C . THR A 1 277 ? -12.641 -0.419 -15.039 1 83.62 277 THR A C 1
ATOM 2243 O O . THR A 1 277 ? -13.188 0.189 -15.961 1 83.62 277 THR A O 1
ATOM 2246 N N . THR A 1 278 ? -13.07 -0.493 -13.844 1 83.75 278 THR A N 1
ATOM 2247 C CA . THR A 1 278 ? -14.438 -0.069 -13.594 1 83.75 278 THR A CA 1
ATOM 2248 C C . THR A 1 278 ? -14.5 1.427 -13.297 1 83.75 278 THR A C 1
ATOM 2250 O O . THR A 1 278 ? -15.57 2.031 -13.328 1 83.75 278 THR A O 1
ATOM 2253 N N . GLN A 1 279 ? -13.391 2.027 -12.906 1 90.06 279 GLN A N 1
ATOM 2254 C CA . GLN A 1 279 ? -13.273 3.441 -12.57 1 90.06 279 GLN A CA 1
ATOM 2255 C C . GLN A 1 279 ? -14.047 3.77 -11.289 1 90.06 279 GLN A C 1
ATOM 2257 O O . GLN A 1 279 ? -14.375 4.93 -11.039 1 90.06 279 GLN A O 1
ATOM 2262 N N . ARG A 1 280 ? -14.328 2.709 -10.586 1 91.5 280 ARG A N 1
ATOM 2263 C CA . ARG A 1 280 ? -14.93 2.92 -9.273 1 91.5 280 ARG A CA 1
ATOM 2264 C C . ARG A 1 280 ? -13.875 3.305 -8.242 1 91.5 280 ARG A C 1
ATOM 2266 O O . ARG A 1 280 ? -12.719 2.881 -8.344 1 91.5 280 ARG A O 1
ATOM 2273 N N . LEU A 1 281 ? -14.328 4.043 -7.277 1 96.19 281 LEU A N 1
ATOM 2274 C CA . LEU A 1 281 ? -13.414 4.473 -6.219 1 96.19 281 LEU A CA 1
ATOM 2275 C C . LEU A 1 281 ? -12.984 3.289 -5.359 1 96.19 281 LEU A C 1
ATOM 2277 O O . LEU A 1 281 ? -13.812 2.463 -4.973 1 96.19 281 LEU A O 1
ATOM 2281 N N . ILE A 1 282 ? -11.727 3.262 -5.059 1 94.75 282 ILE A N 1
ATOM 2282 C CA . ILE A 1 282 ? -11.156 2.232 -4.195 1 94.75 282 ILE A CA 1
ATOM 2283 C C . ILE A 1 282 ? -10.766 2.844 -2.852 1 94.75 282 ILE A C 1
ATOM 2285 O O . ILE A 1 282 ? -10.898 2.197 -1.809 1 94.75 282 ILE A O 1
ATOM 2289 N N . ASN A 1 283 ? -10.266 4.039 -2.971 1 96.81 283 ASN A N 1
ATOM 2290 C CA . ASN A 1 283 ? -9.711 4.648 -1.769 1 96.81 283 ASN A CA 1
ATOM 2291 C C . ASN A 1 283 ? -9.727 6.172 -1.853 1 96.81 283 ASN A C 1
ATOM 2293 O O . ASN A 1 283 ? -9.648 6.738 -2.943 1 96.81 283 ASN A O 1
ATOM 2297 N N . ILE A 1 284 ? -9.922 6.824 -0.725 1 98.56 284 ILE A N 1
ATOM 2298 C CA . ILE A 1 284 ? -9.688 8.25 -0.535 1 98.56 284 ILE A CA 1
ATOM 2299 C C . ILE A 1 284 ? -8.68 8.461 0.595 1 98.56 284 ILE A C 1
ATOM 2301 O O . ILE A 1 284 ? -8.867 7.953 1.703 1 98.56 284 ILE A O 1
ATOM 2305 N N . ARG A 1 285 ? -7.602 9.078 0.325 1 97.5 285 ARG A N 1
ATOM 2306 C CA . ARG A 1 285 ? -6.578 9.484 1.288 1 97.5 285 ARG A CA 1
ATOM 2307 C C . ARG A 1 285 ? -6.656 10.977 1.574 1 97.5 285 ARG A C 1
ATOM 2309 O O . ARG A 1 285 ? -6.117 11.789 0.816 1 97.5 285 ARG A O 1
ATOM 2316 N N . PHE A 1 286 ? -7.316 11.297 2.713 1 97.81 286 PHE A N 1
ATOM 2317 C CA . PHE A 1 286 ? -7.555 12.711 2.998 1 97.81 286 PHE A CA 1
ATOM 2318 C C . PHE A 1 286 ? -7.273 13.023 4.461 1 97.81 286 PHE A C 1
ATOM 2320 O O . PHE A 1 286 ? -8.047 12.633 5.344 1 97.81 286 PHE A O 1
ATOM 2327 N N . ASN A 1 287 ? -6.191 13.641 4.727 1 96.31 287 ASN A N 1
ATOM 2328 C CA . ASN A 1 287 ? -5.809 14.156 6.039 1 96.31 287 ASN A CA 1
ATOM 2329 C C . ASN A 1 287 ? -5.031 15.461 5.918 1 96.31 287 ASN A C 1
ATOM 2331 O O . ASN A 1 287 ? -3.811 15.453 5.734 1 96.31 287 ASN A O 1
ATOM 2335 N N . PRO A 1 288 ? -5.738 16.562 5.996 1 92.5 288 PRO A N 1
ATOM 2336 C CA . PRO A 1 288 ? -5.066 17.844 5.801 1 92.5 288 PRO A CA 1
ATOM 2337 C C . PRO A 1 288 ? -4.027 18.141 6.879 1 92.5 288 PRO A C 1
ATOM 2339 O O . PRO A 1 288 ? -3.109 18.938 6.656 1 92.5 288 PRO A O 1
ATOM 2342 N N . TYR A 1 289 ? -4.105 17.484 7.992 1 91 289 TYR A N 1
ATOM 2343 C CA . TYR A 1 289 ? -3.189 17.734 9.102 1 91 289 TYR A CA 1
ATOM 2344 C C . TYR A 1 289 ? -1.834 17.078 8.844 1 91 289 TYR A C 1
ATOM 2346 O O . TYR A 1 289 ? -0.798 17.609 9.258 1 91 289 TYR A O 1
ATOM 2354 N N . ASP A 1 290 ? -1.881 15.984 8.148 1 88.31 290 ASP A N 1
ATOM 2355 C CA . ASP A 1 290 ? -0.672 15.211 7.883 1 88.31 290 ASP A CA 1
ATOM 2356 C C . ASP A 1 290 ? -0.164 15.461 6.461 1 88.31 290 ASP A C 1
ATOM 2358 O O . ASP A 1 290 ? 0.683 14.711 5.965 1 88.31 290 ASP A O 1
ATOM 2362 N N . ARG A 1 291 ? -0.668 16.422 5.836 1 87.62 291 ARG A N 1
ATOM 2363 C CA . ARG A 1 291 ? -0.227 16.672 4.465 1 87.62 291 ARG A CA 1
ATOM 2364 C C . ARG A 1 291 ? 1.231 17.125 4.434 1 87.62 291 ARG A C 1
ATOM 2366 O O . ARG A 1 291 ? 1.619 18.047 5.148 1 87.62 291 ARG A O 1
ATOM 2373 N N . SER A 1 292 ? 1.992 16.453 3.629 1 91.19 292 SER A N 1
ATOM 2374 C CA . SER A 1 292 ? 3.412 16.734 3.449 1 91.19 292 SER A CA 1
ATOM 2375 C C . SER A 1 292 ? 3.627 17.875 2.461 1 91.19 292 SER A C 1
ATOM 2377 O O . SER A 1 292 ? 2.715 18.25 1.714 1 91.19 292 SER A O 1
ATOM 2379 N N . PRO A 1 293 ? 4.867 18.469 2.559 1 92.44 293 PRO A N 1
ATOM 2380 C CA . PRO A 1 293 ? 5.207 19.391 1.472 1 92.44 293 PRO A CA 1
ATOM 2381 C C . PRO A 1 293 ? 5.078 18.75 0.091 1 92.44 293 PRO A C 1
ATOM 2383 O O . PRO A 1 293 ? 5.438 17.578 -0.087 1 92.44 293 PRO A O 1
ATOM 2386 N N . LEU A 1 294 ? 4.484 19.453 -0.82 1 93.19 294 LEU A N 1
ATOM 2387 C CA . LEU A 1 294 ? 4.27 18.969 -2.178 1 93.19 294 LEU A CA 1
ATOM 2388 C C . LEU A 1 294 ? 5.578 18.938 -2.959 1 93.19 294 LEU A C 1
ATOM 2390 O O . LEU A 1 294 ? 5.746 19.688 -3.928 1 93.19 294 LEU A O 1
ATOM 2394 N N . SER A 1 295 ? 6.406 18.031 -2.648 1 90.06 295 SER A N 1
ATOM 2395 C CA . SER A 1 295 ? 7.766 17.984 -3.182 1 90.06 295 SER A CA 1
ATOM 2396 C C . SER A 1 295 ? 7.824 17.156 -4.461 1 90.06 295 SER A C 1
ATOM 2398 O O . SER A 1 295 ? 8.883 17.047 -5.082 1 90.06 295 SER A O 1
ATOM 2400 N N . THR A 1 296 ? 6.707 16.625 -4.875 1 90.38 296 THR A N 1
ATOM 2401 C CA . THR A 1 296 ? 6.723 15.781 -6.074 1 90.38 296 THR A CA 1
ATOM 2402 C C . THR A 1 296 ? 6.094 16.516 -7.254 1 90.38 296 THR A C 1
ATOM 2404 O O . THR A 1 296 ? 5.988 15.969 -8.352 1 90.38 296 THR A O 1
ATOM 2407 N N . LEU A 1 297 ? 5.676 17.734 -7.039 1 92.56 297 LEU A N 1
ATOM 2408 C CA . LEU A 1 297 ? 4.965 18.469 -8.078 1 92.56 297 LEU A CA 1
ATOM 2409 C C . LEU A 1 297 ? 5.73 19.734 -8.469 1 92.56 297 LEU A C 1
ATOM 2411 O O . LEU A 1 297 ? 6.121 20.516 -7.598 1 92.56 297 LEU A O 1
ATOM 2415 N N . PRO A 1 298 ? 5.891 19.891 -9.805 1 90.88 298 PRO A N 1
ATOM 2416 C CA . PRO A 1 298 ? 6.371 21.219 -10.219 1 90.88 298 PRO A CA 1
ATOM 2417 C C . PRO A 1 298 ? 5.379 22.328 -9.906 1 90.88 298 PRO A C 1
ATOM 2419 O O . PRO A 1 298 ? 4.195 22.062 -9.672 1 90.88 298 PRO A O 1
ATOM 2422 N N . SER A 1 299 ? 5.828 23.5 -9.945 1 87.5 299 SER A N 1
ATOM 2423 C CA . SER A 1 299 ? 5.059 24.641 -9.477 1 87.5 299 SER A CA 1
ATOM 2424 C C . SER A 1 299 ? 3.719 24.75 -10.195 1 87.5 299 SER A C 1
ATOM 2426 O O . SER A 1 299 ? 2.688 24.984 -9.562 1 87.5 299 SER A O 1
ATOM 2428 N N . ASP A 1 300 ? 3.727 24.578 -11.445 1 86.44 300 ASP A N 1
ATOM 2429 C CA . ASP A 1 300 ? 2.473 24.719 -12.18 1 86.44 300 ASP A CA 1
ATOM 2430 C C . ASP A 1 300 ? 1.485 23.625 -11.789 1 86.44 300 ASP A C 1
ATOM 2432 O O . ASP A 1 300 ? 0.276 23.844 -11.742 1 86.44 300 ASP A O 1
ATOM 2436 N N . ASP A 1 301 ? 1.988 22.516 -11.484 1 92 301 ASP A N 1
ATOM 2437 C CA . ASP A 1 301 ? 1.126 21.422 -11.078 1 92 301 ASP A CA 1
ATOM 2438 C C . ASP A 1 301 ? 0.661 21.578 -9.633 1 92 301 ASP A C 1
ATOM 2440 O O . ASP A 1 301 ? -0.4 21.078 -9.258 1 92 301 ASP A O 1
ATOM 2444 N N . GLN A 1 302 ? 1.422 22.328 -8.891 1 93.44 302 GLN A N 1
ATOM 2445 C CA . GLN A 1 302 ? 1.041 22.547 -7.5 1 93.44 302 GLN A CA 1
ATOM 2446 C C . GLN A 1 302 ? -0.241 23.375 -7.406 1 93.44 302 GLN A C 1
ATOM 2448 O O . GLN A 1 302 ? -1.114 23.078 -6.586 1 93.44 302 GLN A O 1
ATOM 2453 N N . LEU A 1 303 ? -0.28 24.453 -8.227 1 93 303 LEU A N 1
ATOM 2454 C CA . LEU A 1 303 ? -1.477 25.281 -8.211 1 93 303 LEU A CA 1
ATOM 2455 C C . LEU A 1 303 ? -2.711 24.469 -8.586 1 93 303 LEU A C 1
ATOM 2457 O O . LEU A 1 303 ? -3.768 24.609 -7.969 1 93 303 LEU A O 1
ATOM 2461 N N . LYS A 1 304 ? -2.496 23.703 -9.602 1 94.75 304 LYS A N 1
ATOM 2462 C CA . LYS A 1 304 ? -3.6 22.828 -10.016 1 94.75 304 LYS A CA 1
ATOM 2463 C C . LYS A 1 304 ? -4.008 21.891 -8.891 1 94.75 304 LYS A C 1
ATOM 2465 O O . LYS A 1 304 ? -5.195 21.625 -8.688 1 94.75 304 LYS A O 1
ATOM 2470 N N . PHE A 1 305 ? -3.082 21.422 -8.18 1 96.12 305 PHE A N 1
ATOM 2471 C CA . PHE A 1 305 ? -3.373 20.547 -7.043 1 96.12 305 PHE A CA 1
ATOM 2472 C C . PHE A 1 305 ? -4.184 21.297 -5.988 1 96.12 305 PHE A C 1
ATOM 2474 O O . PHE A 1 305 ? -5.227 20.797 -5.547 1 96.12 305 PHE A O 1
ATOM 2481 N N . TYR A 1 306 ? -3.744 22.438 -5.629 1 95.31 306 TYR A N 1
ATOM 2482 C CA . TYR A 1 306 ? -4.438 23.219 -4.609 1 95.31 306 TYR A CA 1
ATOM 2483 C C . TYR A 1 306 ? -5.887 23.484 -5.012 1 95.31 306 TYR A C 1
ATOM 2485 O O . TYR A 1 306 ? -6.801 23.312 -4.199 1 95.31 306 TYR A O 1
ATOM 2493 N N . LYS A 1 307 ? -6.066 23.812 -6.227 1 95.62 307 LYS A N 1
ATOM 2494 C CA . LYS A 1 307 ? -7.41 24.125 -6.703 1 95.62 307 LYS A CA 1
ATOM 2495 C C . LYS A 1 307 ? -8.297 22.875 -6.676 1 95.62 307 LYS A C 1
ATOM 2497 O O . LYS A 1 307 ? -9.43 22.922 -6.191 1 95.62 307 LYS A O 1
ATOM 2502 N N . SER A 1 308 ? -7.762 21.797 -7.215 1 97.44 308 SER A N 1
ATOM 2503 C CA . SER A 1 308 ? -8.516 20.547 -7.258 1 97.44 308 SER A CA 1
ATOM 2504 C C . SER A 1 308 ? -8.805 20.031 -5.852 1 97.44 308 SER A C 1
ATOM 2506 O O . SER A 1 308 ? -9.922 19.594 -5.559 1 97.44 308 SER A O 1
ATOM 2508 N N . TYR A 1 309 ? -7.801 20.109 -5.023 1 96.94 309 TYR A N 1
ATOM 2509 C CA . TYR A 1 309 ? -7.91 19.656 -3.643 1 96.94 309 TYR A CA 1
ATOM 2510 C C . TYR A 1 309 ? -8.945 20.484 -2.881 1 96.94 309 TYR A C 1
ATOM 2512 O O . TYR A 1 309 ? -9.734 19.938 -2.113 1 96.94 309 TYR A O 1
ATOM 2520 N N . ASP A 1 310 ? -8.992 21.766 -3.115 1 96.44 310 ASP A N 1
ATOM 2521 C CA . ASP A 1 310 ? -9.93 22.672 -2.436 1 96.44 310 ASP A CA 1
ATOM 2522 C C . ASP A 1 310 ? -11.375 22.328 -2.799 1 96.44 310 ASP A C 1
ATOM 2524 O O . ASP A 1 310 ? -12.266 22.422 -1.956 1 96.44 310 ASP A O 1
ATOM 2528 N N . LEU A 1 311 ? -11.562 21.969 -4.023 1 97.94 311 LEU A N 1
ATOM 2529 C CA . LEU A 1 311 ? -12.898 21.578 -4.441 1 97.94 311 LEU A CA 1
ATOM 2530 C C . LEU A 1 311 ? -13.367 20.344 -3.686 1 97.94 311 LEU A C 1
ATOM 2532 O O . LEU A 1 311 ? -14.523 20.266 -3.271 1 97.94 311 LEU A O 1
ATOM 2536 N N . LEU A 1 312 ? -12.508 19.391 -3.516 1 98.5 312 LEU A N 1
ATOM 2537 C CA . LEU A 1 312 ? -12.836 18.203 -2.74 1 98.5 312 LEU A CA 1
ATOM 2538 C C . LEU A 1 312 ? -13.078 18.547 -1.277 1 98.5 312 LEU A C 1
ATOM 2540 O O . LEU A 1 312 ? -14.031 18.062 -0.669 1 98.5 312 LEU A O 1
ATOM 2544 N N . VAL A 1 313 ? -12.219 19.438 -0.721 1 97.5 313 VAL A N 1
ATOM 2545 C CA . VAL A 1 313 ? -12.344 19.875 0.664 1 97.5 313 VAL A CA 1
ATOM 2546 C C . VAL A 1 313 ? -13.719 20.5 0.887 1 97.5 313 VAL A C 1
ATOM 2548 O O . VAL A 1 313 ? -14.383 20.203 1.885 1 97.5 313 VAL A O 1
ATOM 2551 N N . ASN A 1 314 ? -14.102 21.281 -0.025 1 97.38 314 ASN A N 1
ATOM 2552 C CA . ASN A 1 314 ? -15.406 21.938 0.09 1 97.38 314 ASN A CA 1
ATOM 2553 C C . ASN A 1 314 ? -16.547 20.922 0.152 1 97.38 314 ASN A C 1
ATOM 2555 O O . ASN A 1 314 ? -17.484 21.094 0.928 1 97.38 314 ASN A O 1
ATOM 2559 N N . ASN A 1 315 ? -16.438 19.875 -0.677 1 98.56 315 ASN A N 1
ATOM 2560 C CA . ASN A 1 315 ? -17.453 18.828 -0.65 1 98.56 315 ASN A CA 1
ATOM 2561 C C . ASN A 1 315 ? -17.438 18.078 0.677 1 98.56 315 ASN A C 1
ATOM 2563 O O . ASN A 1 315 ? -18.5 17.734 1.21 1 98.56 315 ASN A O 1
ATOM 2567 N N . ILE A 1 316 ? -16.266 17.828 1.215 1 98.5 316 ILE A N 1
ATOM 2568 C CA . ILE A 1 316 ? -16.109 17.047 2.441 1 98.5 316 ILE A CA 1
ATOM 2569 C C . ILE A 1 316 ? -16.609 17.859 3.633 1 98.5 316 ILE A C 1
ATOM 2571 O O . ILE A 1 316 ? -17.234 17.328 4.539 1 98.5 316 ILE A O 1
ATOM 2575 N N . LYS A 1 317 ? -16.359 19.156 3.576 1 97.06 317 LYS A N 1
ATOM 2576 C CA . LYS A 1 317 ? -16.688 20.016 4.711 1 97.06 317 LYS A CA 1
ATOM 2577 C C . LYS A 1 317 ? -18.109 20.562 4.613 1 97.06 317 LYS A C 1
ATOM 2579 O O . LYS A 1 317 ? -18.578 21.25 5.523 1 97.06 317 LYS A O 1
ATOM 2584 N N . ASP A 1 318 ? -18.75 20.281 3.498 1 97.81 318 ASP A N 1
ATOM 2585 C CA . ASP A 1 318 ? -20.141 20.672 3.367 1 97.81 318 ASP A CA 1
ATOM 2586 C C . ASP A 1 318 ? -20.984 20.109 4.512 1 97.81 318 ASP A C 1
ATOM 2588 O O . ASP A 1 318 ? -20.953 18.906 4.773 1 97.81 318 ASP A O 1
ATOM 2592 N N . PRO A 1 319 ? -21.719 20.953 5.207 1 97.62 319 PRO A N 1
ATOM 2593 C CA . PRO A 1 319 ? -22.547 20.469 6.312 1 97.62 319 PRO A CA 1
ATOM 2594 C C . PRO A 1 319 ? -23.5 19.359 5.883 1 97.62 319 PRO A C 1
ATOM 2596 O O . PRO A 1 319 ? -23.812 18.469 6.676 1 97.62 319 PRO A O 1
ATOM 2599 N N . ASP A 1 320 ? -23.875 19.344 4.656 1 97.94 320 ASP A N 1
ATOM 2600 C CA . ASP A 1 320 ? -24.781 18.312 4.148 1 97.94 320 ASP A CA 1
ATOM 2601 C C . ASP A 1 320 ? -24.062 16.969 4.031 1 97.94 320 ASP A C 1
ATOM 2603 O O . ASP A 1 320 ? -24.719 15.93 3.887 1 97.94 320 ASP A O 1
ATOM 2607 N N . SER A 1 321 ? -22.75 16.953 4.094 1 98 321 SER A N 1
ATOM 2608 C CA . SER A 1 321 ? -21.984 15.719 4 1 98 321 SER A CA 1
ATOM 2609 C C . SER A 1 321 ? -21.688 15.148 5.383 1 98 321 SER A C 1
ATOM 2611 O O . SER A 1 321 ? -21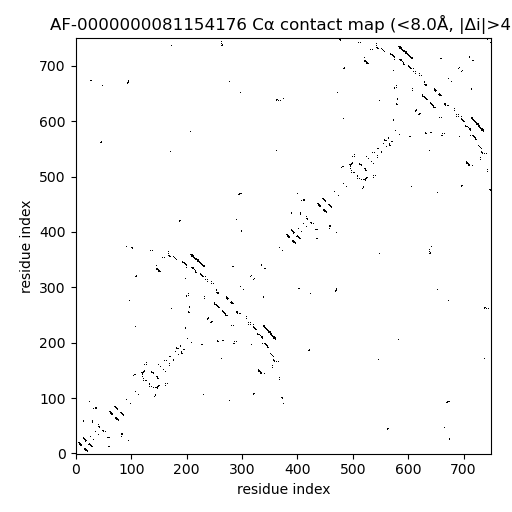.219 14.008 5.5 1 98 321 SER A O 1
ATOM 2613 N N . GLU A 1 322 ? -21.984 15.922 6.398 1 98.06 322 GLU A N 1
ATOM 2614 C CA . GLU A 1 322 ? -21.547 15.555 7.746 1 98.06 322 GLU A CA 1
ATOM 2615 C C . GLU A 1 322 ? -22.641 14.781 8.484 1 98.06 322 GLU A C 1
ATOM 2617 O O . GLU A 1 322 ? -23.781 15.25 8.578 1 98.06 322 GLU A O 1
ATOM 2622 N N . PHE A 1 323 ? -22.344 13.672 8.914 1 97.69 323 PHE A N 1
ATOM 2623 C CA . PHE A 1 323 ? -23.219 12.891 9.781 1 97.69 323 PHE A CA 1
ATOM 2624 C C . PHE A 1 323 ? -22.609 12.766 11.18 1 97.69 323 PHE A C 1
ATOM 2626 O O . PHE A 1 323 ? -21.469 12.32 11.328 1 97.69 323 PHE A O 1
ATOM 2633 N N . TRP A 1 324 ? -23.344 13.156 12.211 1 96.75 324 TRP A N 1
ATOM 2634 C CA . TRP A 1 324 ? -22.844 13.188 13.578 1 96.75 324 TRP A CA 1
ATOM 2635 C C . TRP A 1 324 ? -23.516 12.133 14.445 1 96.75 324 TRP A C 1
ATOM 2637 O O . TRP A 1 324 ? -24.75 12 14.43 1 96.75 324 TRP A O 1
ATOM 2647 N N . ILE A 1 325 ? -22.688 11.383 15.156 1 95.5 325 ILE A N 1
ATOM 2648 C CA . ILE A 1 325 ? -23.188 10.336 16.047 1 95.5 325 ILE A CA 1
ATOM 2649 C C . ILE A 1 325 ? -22.578 10.508 17.438 1 95.5 325 ILE A C 1
ATOM 2651 O O . ILE A 1 325 ? -21.375 10.805 17.562 1 95.5 325 ILE A O 1
ATOM 2655 N N . LYS A 1 326 ? -23.422 10.383 18.438 1 95.19 326 LYS A N 1
ATOM 2656 C CA . LYS A 1 326 ? -22.891 10.281 19.797 1 95.19 326 LYS A CA 1
ATOM 2657 C C . LYS A 1 326 ? -22.719 8.82 20.203 1 95.19 326 LYS A C 1
ATOM 2659 O O . LYS A 1 326 ? -23.703 8.133 20.484 1 95.19 326 LYS A O 1
ATOM 2664 N N . LEU A 1 327 ? -21.5 8.398 20.266 1 95.94 327 LEU A N 1
ATOM 2665 C CA . LEU A 1 327 ? -21.219 7.027 20.656 1 95.94 327 LEU A CA 1
ATOM 2666 C C . LEU A 1 327 ? -21.406 6.852 22.172 1 95.94 327 LEU A C 1
ATOM 2668 O O . LEU A 1 327 ? -20.875 7.633 22.953 1 95.94 327 LEU A O 1
ATOM 2672 N N . GLN A 1 328 ? -22.172 5.898 22.5 1 95.62 328 GLN A N 1
ATOM 2673 C CA . GLN A 1 328 ? -22.359 5.516 23.906 1 95.62 328 GLN A CA 1
ATOM 2674 C C . GLN A 1 328 ? -21.5 4.312 24.266 1 95.62 328 GLN A C 1
ATOM 2676 O O . GLN A 1 328 ? -21.156 3.504 23.406 1 95.62 328 GLN A O 1
ATOM 2681 N N . PRO A 1 329 ? -21.172 4.27 25.641 1 96.81 329 PRO A N 1
ATOM 2682 C CA . PRO A 1 329 ? -20.469 3.051 26.047 1 96.81 329 PRO A CA 1
ATOM 2683 C C . PRO A 1 329 ? -21.188 1.779 25.594 1 96.81 329 PRO A C 1
ATOM 2685 O O . PRO A 1 329 ? -22.406 1.683 25.688 1 96.81 329 PRO A O 1
ATOM 2688 N N . GLY A 1 330 ? -20.438 0.898 25 1 97.88 330 GLY A N 1
ATOM 2689 C CA . GLY A 1 330 ? -21 -0.337 24.484 1 97.88 330 GLY A CA 1
ATOM 2690 C C . GLY A 1 330 ? -21.172 -0.327 22.969 1 97.88 330 GLY A C 1
ATOM 2691 O O . GLY A 1 330 ? -21.422 -1.37 22.359 1 97.88 330 GLY A O 1
ATOM 2692 N N . MET A 1 331 ? -21.078 0.813 22.406 1 98.12 331 MET A N 1
ATOM 2693 C CA . MET A 1 331 ? -21.094 0.937 20.953 1 98.12 331 MET A CA 1
ATOM 2694 C C . MET A 1 331 ? -19.688 0.967 20.375 1 98.12 331 MET A C 1
ATOM 2696 O O . MET A 1 331 ? -18.922 1.889 20.656 1 98.12 331 MET A O 1
ATOM 2700 N N . VAL A 1 332 ? -19.328 -0.036 19.625 1 98.81 332 VAL A N 1
ATOM 2701 C CA . VAL A 1 332 ? -18.031 -0.054 18.953 1 98.81 332 VAL A CA 1
ATOM 2702 C C . VAL A 1 332 ? -18.203 0.263 17.469 1 98.81 332 VAL A C 1
ATOM 2704 O O . VAL A 1 332 ? -18.844 -0.499 16.734 1 98.81 332 VAL A O 1
ATOM 2707 N N . LEU A 1 333 ? -17.672 1.374 17.094 1 98.81 333 LEU A N 1
ATOM 2708 C CA . LEU A 1 333 ? -17.766 1.86 15.727 1 98.81 333 LEU A CA 1
ATOM 2709 C C . LEU A 1 333 ? -16.594 1.385 14.891 1 98.81 333 LEU A C 1
ATOM 2711 O O . LEU A 1 333 ? -15.43 1.586 15.273 1 98.81 333 LEU A O 1
ATOM 2715 N N . PHE A 1 334 ? -16.891 0.658 13.797 1 98.94 334 PHE A N 1
ATOM 2716 C CA . PHE A 1 334 ? -15.922 0.301 12.766 1 98.94 334 PHE A CA 1
ATOM 2717 C C . PHE A 1 334 ? -16.062 1.2 11.547 1 98.94 334 PHE A C 1
ATOM 2719 O O . PHE A 1 334 ? -17.156 1.3 10.977 1 98.94 334 PHE A O 1
ATOM 2726 N N . VAL A 1 335 ? -15.016 1.86 11.164 1 98.88 335 VAL A N 1
ATOM 2727 C CA . VAL A 1 335 ? -15.047 2.768 10.023 1 98.88 335 VAL A CA 1
ATOM 2728 C C . VAL A 1 335 ? -14.094 2.266 8.938 1 98.88 335 VAL A C 1
ATOM 2730 O O . VAL A 1 335 ? -12.906 2.051 9.195 1 98.88 335 VAL A O 1
ATOM 2733 N N . ASP A 1 336 ? -14.617 2.012 7.738 1 98.81 336 ASP A N 1
ATOM 2734 C CA . ASP A 1 336 ? -13.75 1.768 6.594 1 98.81 336 ASP A CA 1
ATOM 2735 C C . ASP A 1 336 ? -12.906 2.998 6.273 1 98.81 336 ASP A C 1
ATOM 2737 O O . ASP A 1 336 ? -13.359 3.9 5.566 1 98.81 336 ASP A O 1
ATOM 2741 N N . ASN A 1 337 ? -11.672 2.955 6.715 1 98.75 337 ASN A N 1
ATOM 2742 C CA . ASN A 1 337 ? -10.734 4.07 6.664 1 98.75 337 ASN A CA 1
ATOM 2743 C C . ASN A 1 337 ? -10.359 4.426 5.23 1 98.75 337 ASN A C 1
ATOM 2745 O O . ASN A 1 337 ? -9.758 5.473 4.98 1 98.75 337 ASN A O 1
ATOM 2749 N N . TRP A 1 338 ? -10.766 3.598 4.258 1 98.56 338 TRP A N 1
ATOM 2750 C CA . TRP A 1 338 ? -10.461 3.85 2.854 1 98.56 338 TRP A CA 1
ATOM 2751 C C . TRP A 1 338 ? -11.609 4.59 2.17 1 98.56 338 TRP A C 1
ATOM 2753 O O . TRP A 1 338 ? -11.492 4.988 1.01 1 98.56 338 TRP A O 1
ATOM 2763 N N . ARG A 1 339 ? -12.648 4.82 2.908 1 98.75 339 ARG A N 1
ATOM 2764 C CA . ARG A 1 339 ? -13.82 5.426 2.289 1 98.75 339 ARG A CA 1
ATOM 2765 C C . ARG A 1 339 ? -14.383 6.547 3.156 1 98.75 339 ARG A C 1
ATOM 2767 O O . ARG A 1 339 ? -14.531 7.68 2.695 1 98.75 339 ARG A O 1
ATOM 2774 N N . VAL A 1 340 ? -14.641 6.215 4.406 1 98.88 340 VAL A N 1
ATOM 2775 C CA . VAL A 1 340 ? -15.375 7.129 5.273 1 98.88 340 VAL A CA 1
ATOM 2776 C C . VAL A 1 340 ? -14.391 7.914 6.141 1 98.88 340 VAL A C 1
ATOM 2778 O O . VAL A 1 340 ? -13.508 7.328 6.777 1 98.88 340 VAL A O 1
ATOM 2781 N N . LEU A 1 341 ? -14.508 9.203 6.078 1 98.88 341 LEU A N 1
ATOM 2782 C CA . LEU A 1 341 ? -13.727 10.078 6.949 1 98.88 341 LEU A CA 1
ATOM 2783 C C . LEU A 1 341 ? -14.383 10.195 8.32 1 98.88 341 LEU A C 1
ATOM 2785 O O . LEU A 1 341 ? -15.602 10.023 8.453 1 98.88 341 LEU A O 1
ATOM 2789 N N . HIS A 1 342 ? -13.555 10.438 9.289 1 98.62 342 HIS A N 1
ATOM 2790 C CA . HIS A 1 342 ? -14.07 10.625 10.641 1 98.62 342 HIS A CA 1
ATOM 2791 C C . HIS A 1 342 ? -13.477 11.875 11.289 1 98.62 342 HIS A C 1
ATOM 2793 O O . HIS A 1 342 ? -12.453 12.391 10.82 1 98.62 342 HIS A O 1
ATOM 2799 N N . GLY A 1 343 ? -14.172 12.398 12.18 1 96.75 343 GLY A N 1
ATOM 2800 C CA . GLY A 1 343 ? -13.766 13.508 13.023 1 96.75 343 GLY A CA 1
ATOM 2801 C C . GLY A 1 343 ? -14.414 13.484 14.398 1 96.75 343 GLY A C 1
ATOM 2802 O O . GLY A 1 343 ? -14.945 12.453 14.82 1 96.75 343 GLY A O 1
ATOM 2803 N N . ARG A 1 344 ? -14.219 14.555 15.109 1 94.44 344 ARG A N 1
ATOM 2804 C CA . ARG A 1 344 ? -14.742 14.617 16.469 1 94.44 344 ARG A CA 1
ATOM 2805 C C . ARG A 1 344 ? -15.078 16.047 16.859 1 94.44 344 ARG A C 1
ATOM 2807 O O . ARG A 1 344 ? -14.305 16.969 16.578 1 94.44 344 ARG A O 1
ATOM 2814 N N . ALA A 1 345 ? -16.172 16.219 17.5 1 94 345 ALA A N 1
ATOM 2815 C CA . ALA A 1 345 ? -16.484 17.531 18.094 1 94 345 ALA A CA 1
ATOM 2816 C C . ALA A 1 345 ? -15.641 17.781 19.328 1 94 345 ALA A C 1
ATOM 2818 O O . ALA A 1 345 ? -15.156 16.844 19.969 1 94 345 ALA A O 1
ATOM 2819 N N . ALA A 1 346 ? -15.477 19.016 19.594 1 91.5 346 ALA A N 1
ATOM 2820 C CA . ALA A 1 346 ? -14.836 19.375 20.859 1 91.5 346 ALA A CA 1
ATOM 2821 C C . ALA A 1 346 ? -15.633 18.828 22.031 1 91.5 346 ALA A C 1
ATOM 2823 O O . ALA A 1 346 ? -16.828 18.562 21.922 1 91.5 346 ALA A O 1
ATOM 2824 N N . PHE A 1 347 ? -14.914 18.578 23.125 1 92 347 PHE A N 1
ATOM 2825 C CA . PHE A 1 347 ? -15.641 18.047 24.266 1 92 347 PHE A CA 1
ATOM 2826 C C . PHE A 1 347 ? -15.031 18.547 25.578 1 92 347 PHE A C 1
ATOM 2828 O O . PHE A 1 347 ? -13.945 19.141 25.578 1 92 347 PHE A O 1
ATOM 2835 N N . THR A 1 348 ? -15.766 18.406 26.578 1 91.44 348 THR A N 1
ATOM 2836 C CA . THR A 1 348 ? -15.328 18.75 27.922 1 91.44 348 THR A CA 1
ATOM 2837 C C . THR A 1 348 ? -15.336 17.5 28.828 1 91.44 348 THR A C 1
ATOM 2839 O O . THR A 1 348 ? -15.906 16.469 28.469 1 91.44 348 THR A O 1
ATOM 2842 N N . GLY A 1 349 ? -14.555 17.562 29.922 1 89.25 349 GLY A N 1
ATOM 2843 C CA . GLY A 1 349 ? -14.594 16.5 30.906 1 89.25 349 GLY A CA 1
ATOM 2844 C C . GLY A 1 349 ? -13.711 15.32 30.562 1 89.25 349 GLY A C 1
ATOM 2845 O O . GLY A 1 349 ? -12.82 15.438 29.719 1 89.25 349 GLY A O 1
ATOM 2846 N N . LEU A 1 350 ? -13.953 14.219 31.25 1 88.5 350 LEU A N 1
ATOM 2847 C CA . LEU A 1 350 ? -13.164 13 31.062 1 88.5 350 LEU A CA 1
ATOM 2848 C C . LEU A 1 350 ? -13.766 12.117 29.984 1 88.5 350 LEU A C 1
ATOM 2850 O O . LEU A 1 350 ? -14.969 11.836 30 1 88.5 350 LEU A O 1
ATOM 2854 N N . ARG A 1 351 ? -12.977 11.828 29.094 1 90.12 351 ARG A N 1
ATOM 2855 C CA . ARG A 1 351 ? -13.367 10.945 27.984 1 90.12 351 ARG A CA 1
ATOM 2856 C C . ARG A 1 351 ? -12.312 9.867 27.766 1 90.12 351 ARG A C 1
ATOM 2858 O O . ARG A 1 351 ? -11.133 10.172 27.609 1 90.12 351 ARG A O 1
ATOM 2865 N N . ARG A 1 352 ? -12.727 8.648 27.844 1 92.12 352 ARG A N 1
ATOM 2866 C CA . ARG A 1 352 ? -11.836 7.527 27.578 1 92.12 352 ARG A CA 1
ATOM 2867 C C . ARG A 1 352 ? -12.281 6.77 26.328 1 92.12 352 ARG A C 1
ATOM 2869 O O . ARG A 1 352 ? -13.445 6.379 26.219 1 92.12 352 ARG A O 1
ATOM 2876 N N . VAL A 1 353 ? -11.375 6.641 25.438 1 93.81 353 VAL A N 1
ATOM 2877 C CA . VAL A 1 353 ? -11.68 5.992 24.172 1 93.81 353 VAL A CA 1
ATOM 2878 C C . VAL A 1 353 ? -10.711 4.844 23.922 1 93.81 353 VAL A C 1
ATOM 2880 O O . VAL A 1 353 ? -9.508 4.973 24.172 1 93.81 353 VAL A O 1
ATOM 2883 N N . SER A 1 354 ? -11.258 3.771 23.578 1 95.31 354 SER A N 1
ATOM 2884 C CA . SER A 1 354 ? -10.492 2.607 23.156 1 95.31 354 SER A CA 1
ATOM 2885 C C . SER A 1 354 ? -10.531 2.436 21.641 1 95.31 354 SER A C 1
ATOM 2887 O O . SER A 1 354 ? -11.523 2.797 21 1 95.31 354 SER A O 1
ATOM 2889 N N . GLY A 1 355 ? -9.406 1.969 21.047 1 95.81 355 GLY A N 1
ATOM 2890 C CA . GLY A 1 355 ? -9.406 1.811 19.609 1 95.81 355 GLY A CA 1
ATOM 2891 C C . GLY A 1 355 ? -8.25 0.97 19.094 1 95.81 355 GLY A C 1
ATOM 2892 O O . GLY A 1 355 ? -7.363 0.592 19.859 1 95.81 355 GLY A O 1
ATOM 2893 N N . CYS A 1 356 ? -8.312 0.615 17.906 1 97.56 356 CYS A N 1
ATOM 2894 C CA . CYS A 1 356 ? -7.285 -0.114 17.172 1 97.56 356 CYS A CA 1
ATOM 2895 C C . CYS A 1 356 ? -7.516 -0.012 15.672 1 97.56 356 CYS A C 1
ATOM 2897 O O . CYS A 1 356 ? -8.461 0.634 15.227 1 97.56 356 CYS A O 1
ATOM 2899 N N . TYR A 1 357 ? -6.59 -0.572 14.953 1 98 357 TYR A N 1
ATOM 2900 C CA . TYR A 1 357 ? -6.715 -0.648 13.5 1 98 357 TYR A CA 1
ATOM 2901 C C . TYR A 1 357 ? -6.777 -2.098 13.031 1 98 357 TYR A C 1
ATOM 2903 O O . TYR A 1 357 ? -6.188 -2.982 13.656 1 98 357 TYR A O 1
ATOM 2911 N N . LEU A 1 358 ? -7.547 -2.314 12.016 1 98.12 358 LEU A N 1
ATOM 2912 C CA . LEU A 1 358 ? -7.508 -3.582 11.297 1 98.12 358 LEU A CA 1
ATOM 2913 C C . LEU A 1 358 ? -6.918 -3.395 9.898 1 98.12 358 LEU A C 1
ATOM 2915 O O . LEU A 1 358 ? -7.188 -2.389 9.234 1 98.12 358 LEU A O 1
ATOM 2919 N N . PRO A 1 359 ? -6.168 -4.395 9.477 1 96.75 359 PRO A N 1
ATOM 2920 C CA . PRO A 1 359 ? -5.523 -4.254 8.172 1 96.75 359 PRO A CA 1
ATOM 2921 C C . PRO A 1 359 ? -6.512 -4.348 7.012 1 96.75 359 PRO A C 1
ATOM 2923 O O . PRO A 1 359 ? -7.469 -5.125 7.074 1 96.75 359 PRO A O 1
ATOM 2926 N N . ARG A 1 360 ? -6.254 -3.645 5.984 1 97.12 360 ARG A N 1
ATOM 2927 C CA . ARG A 1 360 ? -7.117 -3.572 4.809 1 97.12 360 ARG A CA 1
ATOM 2928 C C . ARG A 1 360 ? -7.258 -4.938 4.145 1 97.12 360 ARG A C 1
ATOM 2930 O O . ARG A 1 360 ? -8.375 -5.406 3.902 1 97.12 360 ARG A O 1
ATOM 2937 N N . ASP A 1 361 ? -6.215 -5.621 3.9 1 95.94 361 ASP A N 1
ATOM 2938 C CA . ASP A 1 361 ? -6.234 -6.871 3.145 1 95.94 361 ASP A CA 1
ATOM 2939 C C . ASP A 1 361 ? -7.023 -7.949 3.883 1 95.94 361 ASP A C 1
ATOM 2941 O O . ASP A 1 361 ? -7.781 -8.703 3.268 1 95.94 361 ASP A O 1
ATOM 2945 N N . ASP A 1 362 ? -6.918 -7.93 5.16 1 95.25 362 ASP A N 1
ATOM 2946 C CA . ASP A 1 362 ? -7.465 -9.031 5.945 1 95.25 362 ASP A CA 1
ATOM 2947 C C . ASP A 1 362 ? -8.969 -8.883 6.133 1 95.25 362 ASP A C 1
ATOM 2949 O O . ASP A 1 362 ? -9.719 -9.859 6.031 1 95.25 362 ASP A O 1
ATOM 2953 N N . TRP A 1 363 ? -9.445 -7.672 6.387 1 96.12 363 TRP A N 1
ATOM 2954 C CA . TRP A 1 363 ? -10.891 -7.598 6.57 1 96.12 363 TRP A CA 1
ATOM 2955 C C . TRP A 1 363 ? -11.617 -7.746 5.238 1 96.12 363 TRP A C 1
ATOM 2957 O O . TRP A 1 363 ? -12.719 -8.297 5.184 1 96.12 363 TRP A O 1
ATOM 2967 N N . ILE A 1 364 ? -10.977 -7.32 4.152 1 96.06 364 ILE A N 1
ATOM 2968 C CA . ILE A 1 364 ? -11.562 -7.523 2.83 1 96.06 364 ILE A CA 1
ATOM 2969 C C . ILE A 1 364 ? -11.555 -9.008 2.484 1 96.06 364 ILE A C 1
ATOM 2971 O O . ILE A 1 364 ? -12.508 -9.523 1.899 1 96.06 364 ILE A O 1
ATOM 2975 N N . SER A 1 365 ? -10.43 -9.672 2.824 1 94.88 365 SER A N 1
ATOM 2976 C CA . SER A 1 365 ? -10.367 -11.125 2.656 1 94.88 365 SER A CA 1
ATOM 2977 C C . SER A 1 365 ? -11.508 -11.812 3.389 1 94.88 365 SER A C 1
ATOM 2979 O O . SER A 1 365 ? -12.141 -12.727 2.846 1 94.88 365 SER A O 1
ATOM 2981 N N . ARG A 1 366 ? -11.742 -11.367 4.594 1 94.69 366 ARG A N 1
ATOM 2982 C CA . ARG A 1 366 ? -12.836 -11.93 5.387 1 94.69 366 ARG A CA 1
ATOM 2983 C C . ARG A 1 366 ? -14.18 -11.734 4.684 1 94.69 366 ARG A C 1
ATOM 2985 O O . ARG A 1 366 ? -14.992 -12.656 4.629 1 94.69 366 ARG A O 1
ATOM 2992 N N . ALA A 1 367 ? -14.43 -10.578 4.117 1 96.12 367 ALA A N 1
ATOM 2993 C CA . ALA A 1 367 ? -15.656 -10.297 3.375 1 96.12 367 ALA A CA 1
ATOM 2994 C C . ALA A 1 367 ? -15.781 -11.211 2.156 1 96.12 367 ALA A C 1
ATOM 2996 O O . ALA A 1 367 ? -16.875 -11.688 1.836 1 96.12 367 ALA A O 1
ATOM 2997 N N . ARG A 1 368 ? -14.695 -11.477 1.525 1 92.94 368 ARG A N 1
ATOM 2998 C CA . ARG A 1 368 ? -14.695 -12.344 0.353 1 92.94 368 ARG A CA 1
ATOM 2999 C C . ARG A 1 368 ? -15.039 -13.781 0.736 1 92.94 368 ARG A C 1
ATOM 3001 O O . ARG A 1 368 ? -15.742 -14.477 -0.004 1 92.94 368 ARG A O 1
ATOM 3008 N N . THR A 1 369 ? -14.516 -14.203 1.878 1 92.44 369 THR A N 1
ATOM 3009 C CA . THR A 1 369 ? -14.789 -15.57 2.309 1 92.44 369 THR A CA 1
ATOM 3010 C C . THR A 1 369 ? -16.281 -15.766 2.58 1 92.44 369 THR A C 1
ATOM 3012 O O . THR A 1 369 ? -16.781 -16.891 2.537 1 92.44 369 THR A O 1
ATOM 3015 N N . PHE A 1 370 ? -17.016 -14.656 2.855 1 93.94 370 PHE A N 1
ATOM 3016 C CA . PHE A 1 370 ? -18.469 -14.703 3.057 1 93.94 370 PHE A CA 1
ATOM 3017 C C . PHE A 1 370 ? -19.203 -14.438 1.748 1 93.94 370 PHE A C 1
ATOM 3019 O O . PHE A 1 370 ? -20.406 -14.211 1.748 1 93.94 370 PHE A O 1
ATOM 3026 N N . ASN A 1 371 ? -18.438 -14.367 0.639 1 91 371 ASN A N 1
ATOM 3027 C CA . ASN A 1 371 ? -18.984 -14.172 -0.698 1 91 371 ASN A CA 1
ATOM 3028 C C . ASN A 1 371 ? -19.688 -12.82 -0.819 1 91 371 ASN A C 1
ATOM 3030 O O . ASN A 1 371 ? -20.75 -12.727 -1.449 1 91 371 ASN A O 1
ATOM 3034 N N . LEU A 1 372 ? -19.109 -11.836 -0.156 1 94.56 372 LEU A N 1
ATOM 3035 C CA . LEU A 1 372 ? -19.703 -10.508 -0.189 1 94.56 372 LEU A CA 1
ATOM 3036 C C . LEU A 1 372 ? -19.047 -9.641 -1.252 1 94.56 372 LEU A C 1
ATOM 3038 O O . LEU A 1 372 ? -19.547 -8.57 -1.602 1 94.56 372 LEU A O 1
ATOM 3042 N N . LEU A 1 373 ? -17.922 -10.078 -1.76 1 90.12 373 LEU A N 1
ATOM 3043 C CA . LEU A 1 373 ? -17.188 -9.398 -2.812 1 90.12 373 LEU A CA 1
ATOM 3044 C C . LEU A 1 373 ? -16.75 -10.383 -3.893 1 90.12 373 LEU A C 1
ATOM 3046 O O . LEU A 1 373 ? -16.609 -11.578 -3.629 1 90.12 373 LEU A O 1
ATOM 3050 N N . ASN A 1 374 ? -16.656 -9.805 -5.082 1 77.62 374 ASN A N 1
ATOM 3051 C CA . ASN A 1 374 ? -16.078 -10.633 -6.133 1 77.62 374 ASN A CA 1
ATOM 3052 C C . ASN A 1 374 ? -14.602 -10.938 -5.848 1 77.62 374 ASN A C 1
ATOM 3054 O O . ASN A 1 374 ? -13.961 -10.25 -5.055 1 77.62 374 ASN A O 1
ATOM 3058 N N . LEU A 1 375 ? -14.078 -11.883 -6.5 1 67.5 375 LEU A N 1
ATOM 3059 C CA . LEU A 1 375 ? -12.672 -12.219 -6.289 1 67.5 375 LEU A CA 1
ATOM 3060 C C . LEU A 1 375 ? -11.766 -11.086 -6.754 1 67.5 375 LEU A C 1
ATOM 3062 O O . LEU A 1 375 ? -12.117 -10.344 -7.68 1 67.5 375 LEU A O 1
ATOM 3066 N N . MET B 1 1 ? 35.156 25.031 3.434 1 29.89 1 MET B N 1
ATOM 3067 C CA . MET B 1 1 ? 35.188 25.969 2.316 1 29.89 1 MET B CA 1
ATOM 3068 C C . MET B 1 1 ? 33.781 26.578 2.094 1 29.89 1 MET B C 1
ATOM 3070 O O . MET B 1 1 ? 32.844 25.859 1.825 1 29.89 1 MET B O 1
ATOM 3074 N N . LYS B 1 2 ? 33.5 27.562 2.855 1 38.09 2 LYS B N 1
ATOM 3075 C CA . LYS B 1 2 ? 32.344 28.453 2.732 1 38.09 2 LYS B CA 1
ATOM 3076 C C . LYS B 1 2 ? 32.188 28.969 1.302 1 38.09 2 LYS B C 1
ATOM 3078 O O . LYS B 1 2 ? 32.688 30.031 0.962 1 38.09 2 LYS B O 1
ATOM 3083 N N . GLY B 1 3 ? 32.312 28.156 0.299 1 40.59 3 GLY B N 1
ATOM 3084 C CA . GLY B 1 3 ? 32.312 28.656 -1.067 1 40.59 3 GLY B CA 1
ATOM 3085 C C . GLY B 1 3 ? 31.156 29.578 -1.389 1 40.59 3 GLY B C 1
ATOM 3086 O O . GLY B 1 3 ? 30.078 29.453 -0.785 1 40.59 3 GLY B O 1
ATOM 3087 N N . SER B 1 4 ? 31.312 30.703 -1.938 1 48.41 4 SER B N 1
ATOM 3088 C CA . SER B 1 4 ? 30.422 31.781 -2.361 1 48.41 4 SER B CA 1
ATOM 3089 C C . SER B 1 4 ? 29.219 31.234 -3.107 1 48.41 4 SER B C 1
ATOM 3091 O O . SER B 1 4 ? 29.328 30.766 -4.242 1 48.41 4 SER B O 1
ATOM 3093 N N . HIS B 1 5 ? 28.375 30.438 -2.434 1 62.09 5 HIS B N 1
ATOM 3094 C CA . HIS B 1 5 ? 27.188 29.969 -3.168 1 62.09 5 HIS B CA 1
ATOM 3095 C C . HIS B 1 5 ? 26.438 31.141 -3.789 1 62.09 5 HIS B C 1
ATOM 3097 O O . HIS B 1 5 ? 26.188 32.156 -3.119 1 62.09 5 HIS B O 1
ATOM 3103 N N . VAL B 1 6 ? 26.625 31.406 -5.098 1 67.06 6 VAL B N 1
ATOM 3104 C CA . VAL B 1 6 ? 25.812 32.375 -5.844 1 67.06 6 VAL B CA 1
ATOM 3105 C C . VAL B 1 6 ? 24.344 32.219 -5.445 1 67.06 6 VAL B C 1
ATOM 3107 O O . VAL B 1 6 ? 23.797 31.125 -5.477 1 67.06 6 VAL B O 1
ATOM 3110 N N . SER B 1 7 ? 23.812 33.156 -4.562 1 82.31 7 SER B N 1
ATOM 3111 C CA . SER B 1 7 ? 22.406 33.188 -4.188 1 82.31 7 SER B CA 1
ATOM 3112 C C . SER B 1 7 ? 21.688 34.375 -4.805 1 82.31 7 SER B C 1
ATOM 3114 O O . SER B 1 7 ? 22.219 35.469 -4.844 1 82.31 7 SER B O 1
ATOM 3116 N N . SER B 1 8 ? 20.703 34.094 -5.602 1 89.81 8 SER B N 1
ATOM 3117 C CA . SER B 1 8 ? 19.875 35.125 -6.199 1 89.81 8 SER B CA 1
ATOM 3118 C C . SER B 1 8 ? 18.391 34.812 -6.07 1 89.81 8 SER B C 1
ATOM 3120 O O . SER B 1 8 ? 18.031 33.656 -5.836 1 89.81 8 SER B O 1
ATOM 3122 N N . ILE B 1 9 ? 17.641 35.844 -6.102 1 93.31 9 ILE B N 1
ATOM 3123 C CA . ILE B 1 9 ? 16.188 35.688 -6.016 1 93.31 9 ILE B CA 1
ATOM 3124 C C . ILE B 1 9 ? 15.516 36.531 -7.113 1 93.31 9 ILE B C 1
ATOM 3126 O O . ILE B 1 9 ? 15.953 37.625 -7.406 1 93.31 9 ILE B O 1
ATOM 3130 N N . ASP B 1 10 ? 14.664 35.938 -7.832 1 95.06 10 ASP B N 1
ATOM 3131 C CA . ASP B 1 10 ? 13.852 36.594 -8.852 1 95.06 10 ASP B CA 1
ATOM 3132 C C . ASP B 1 10 ? 12.359 36.469 -8.523 1 95.06 10 ASP B C 1
ATOM 3134 O O . ASP B 1 10 ? 11.836 35.375 -8.406 1 95.06 10 ASP B O 1
ATOM 3138 N N . LEU B 1 11 ? 11.75 37.656 -8.383 1 95.31 11 LEU B N 1
ATOM 3139 C CA . LEU B 1 11 ? 10.352 37.688 -7.953 1 95.31 11 LEU B CA 1
ATOM 3140 C C . LEU B 1 11 ? 9.422 37.781 -9.156 1 95.31 11 LEU B C 1
ATOM 3142 O O . LEU B 1 11 ? 9.672 38.531 -10.102 1 95.31 11 LEU B O 1
ATOM 3146 N N . GLN B 1 12 ? 8.484 36.906 -9.109 1 94.38 12 GLN B N 1
ATOM 3147 C CA . GLN B 1 12 ? 7.41 36.938 -10.102 1 94.38 12 GLN B CA 1
ATOM 3148 C C . GLN B 1 12 ? 6.059 37.188 -9.438 1 94.38 12 GLN B C 1
ATOM 3150 O O . GLN B 1 12 ? 5.992 37.438 -8.234 1 94.38 12 GLN B O 1
ATOM 3155 N N . ASP B 1 13 ? 5.004 37.125 -10.242 1 93.62 13 ASP B N 1
ATOM 3156 C CA . ASP B 1 13 ? 3.678 37.5 -9.75 1 93.62 13 ASP B CA 1
ATOM 3157 C C . ASP B 1 13 ? 3.154 36.469 -8.758 1 93.62 13 ASP B C 1
ATOM 3159 O O . ASP B 1 13 ? 2.545 36.812 -7.742 1 93.62 13 ASP B O 1
ATOM 3163 N N . ASP B 1 14 ? 3.398 35.219 -9.055 1 95 14 ASP B N 1
ATOM 3164 C CA . ASP B 1 14 ? 2.791 34.188 -8.203 1 95 14 ASP B CA 1
ATOM 3165 C C . ASP B 1 14 ? 3.854 33.281 -7.594 1 95 14 ASP B C 1
ATOM 3167 O O . ASP B 1 14 ? 3.529 32.344 -6.883 1 95 14 ASP B O 1
ATOM 3171 N N . ARG B 1 15 ? 5.133 33.562 -7.918 1 96.38 15 ARG B N 1
ATOM 3172 C CA . ARG B 1 15 ? 6.211 32.688 -7.457 1 96.38 15 ARG B CA 1
ATOM 3173 C C . ARG B 1 15 ? 7.527 33.438 -7.371 1 96.38 15 ARG B C 1
ATOM 3175 O O . ARG B 1 15 ? 7.609 34.594 -7.785 1 96.38 15 ARG B O 1
ATOM 3182 N N . LEU B 1 16 ? 8.5 32.875 -6.805 1 96 16 LEU B N 1
ATOM 3183 C CA . LEU B 1 16 ? 9.867 33.344 -6.867 1 96 16 LEU B CA 1
ATOM 3184 C C . LEU B 1 16 ? 10.828 32.25 -7.289 1 96 16 LEU B C 1
ATOM 3186 O O . LEU B 1 16 ? 10.562 31.078 -7.07 1 96 16 LEU B O 1
ATOM 3190 N N . HIS B 1 17 ? 11.844 32.688 -7.98 1 95.56 17 HIS B N 1
ATOM 3191 C CA . HIS B 1 17 ? 12.953 31.812 -8.344 1 95.56 17 HIS B CA 1
ATOM 3192 C C . HIS B 1 17 ? 14.172 32.062 -7.461 1 95.56 17 HIS B C 1
ATOM 3194 O O . HIS B 1 17 ? 14.602 33.219 -7.305 1 95.56 17 HIS B O 1
ATOM 3200 N N . LEU B 1 18 ? 14.602 30.984 -6.859 1 94.69 18 LEU B N 1
ATOM 3201 C CA . LEU B 1 18 ? 15.734 31.109 -5.949 1 94.69 18 LEU B CA 1
ATOM 3202 C C . LEU B 1 18 ? 16.875 30.188 -6.379 1 94.69 18 LEU B C 1
ATOM 3204 O O . LEU B 1 18 ? 16.656 29.016 -6.672 1 94.69 18 LEU B O 1
ATOM 3208 N N . THR B 1 19 ? 18 30.766 -6.512 1 92.31 19 THR B N 1
ATOM 3209 C CA . THR B 1 19 ? 19.203 30 -6.801 1 92.31 19 THR B CA 1
ATOM 3210 C C . THR B 1 19 ? 20.109 29.922 -5.574 1 92.31 19 THR B C 1
ATOM 3212 O O . THR B 1 19 ? 20.422 30.938 -4.961 1 92.31 19 THR B O 1
ATOM 3215 N N . TYR B 1 20 ? 20.422 28.812 -5.137 1 92.12 20 TYR B N 1
ATOM 3216 C CA . TYR B 1 20 ? 21.344 28.516 -4.035 1 92.12 20 TYR B CA 1
ATOM 3217 C C . TYR B 1 20 ? 22.359 27.453 -4.438 1 92.12 20 TYR B C 1
ATOM 3219 O O . TYR B 1 20 ? 22.062 26.266 -4.398 1 92.12 20 TYR B O 1
ATOM 3227 N N . GLY B 1 21 ? 23.578 27.906 -4.727 1 89.31 21 GLY B N 1
ATOM 3228 C CA . GLY B 1 21 ? 24.516 26.969 -5.316 1 89.31 21 GLY B CA 1
ATOM 3229 C C . GLY B 1 21 ? 24.031 26.359 -6.617 1 89.31 21 GLY B C 1
ATOM 3230 O O . GLY B 1 21 ? 23.656 27.094 -7.547 1 89.31 21 GLY B O 1
ATOM 3231 N N . SER B 1 22 ? 23.953 25.078 -6.605 1 88.81 22 SER B N 1
ATOM 3232 C CA . SER B 1 22 ? 23.5 24.391 -7.805 1 88.81 22 SER B CA 1
ATOM 3233 C C . SER B 1 22 ? 21.984 24.234 -7.816 1 88.81 22 SER B C 1
ATOM 3235 O O . SER B 1 22 ? 21.391 23.844 -8.828 1 88.81 22 SER B O 1
ATOM 3237 N N . TYR B 1 23 ? 21.375 24.594 -6.715 1 90.62 23 TYR B N 1
ATOM 3238 C CA . TYR B 1 23 ? 19.938 24.406 -6.602 1 90.62 23 TYR B CA 1
ATOM 3239 C C . TYR B 1 23 ? 19.188 25.578 -7.219 1 90.62 23 TYR B C 1
ATOM 3241 O O . TYR B 1 23 ? 19.484 26.734 -6.926 1 90.62 23 TYR B O 1
ATOM 3249 N N . LYS B 1 24 ? 18.312 25.266 -8.141 1 91.5 24 LYS B N 1
ATOM 3250 C CA . LYS B 1 24 ? 17.375 26.219 -8.703 1 91.5 24 LYS B CA 1
ATOM 3251 C C . LYS B 1 24 ? 15.938 25.891 -8.297 1 91.5 24 LYS B C 1
ATOM 3253 O O . LYS B 1 24 ? 15.359 24.922 -8.789 1 91.5 24 LYS B O 1
ATOM 3258 N N . LEU B 1 25 ? 15.398 26.703 -7.457 1 93.62 25 LEU B N 1
ATOM 3259 C CA . LEU B 1 25 ? 14.086 26.422 -6.895 1 93.62 25 LEU B CA 1
ATOM 3260 C C . LEU B 1 25 ? 13.039 27.391 -7.453 1 93.62 25 LEU B C 1
ATOM 3262 O O . LEU B 1 25 ? 13.312 28.578 -7.617 1 93.62 25 LEU B O 1
ATOM 3266 N N . GLU B 1 26 ? 12 26.812 -7.922 1 94.75 26 GLU B N 1
ATOM 3267 C CA . GLU B 1 26 ? 10.797 27.578 -8.242 1 94.75 26 GLU B CA 1
ATOM 3268 C C . GLU B 1 26 ? 9.734 27.422 -7.156 1 94.75 26 GLU B C 1
ATOM 3270 O O . GLU B 1 26 ? 9.195 26.328 -6.961 1 94.75 26 GLU B O 1
ATOM 3275 N N . LEU B 1 27 ? 9.422 28.5 -6.465 1 95.88 27 LEU B N 1
ATOM 3276 C CA . LEU B 1 27 ? 8.594 28.406 -5.266 1 95.88 27 LEU B CA 1
ATOM 3277 C C . LEU B 1 27 ? 7.32 29.234 -5.426 1 95.88 27 LEU B C 1
ATOM 3279 O O . LEU B 1 27 ? 7.379 30.469 -5.492 1 95.88 27 LEU B O 1
ATOM 3283 N N . LEU B 1 28 ? 6.211 28.578 -5.457 1 96.12 28 LEU B N 1
ATOM 3284 C CA . LEU B 1 28 ? 4.93 29.281 -5.445 1 96.12 28 LEU B CA 1
ATOM 3285 C C . LEU B 1 28 ? 4.688 29.953 -4.102 1 96.12 28 LEU B C 1
ATOM 3287 O O . LEU B 1 28 ? 5 29.391 -3.053 1 96.12 28 LEU B O 1
ATOM 3291 N N . TYR B 1 29 ? 4.121 31.156 -4.199 1 96.5 29 TYR B N 1
ATOM 3292 C CA . TYR B 1 29 ? 3.82 31.859 -2.961 1 96.5 29 TYR B CA 1
ATOM 3293 C C . TYR B 1 29 ? 2.822 31.078 -2.115 1 96.5 29 TYR B C 1
ATOM 3295 O O . TYR B 1 29 ? 2.973 30.984 -0.895 1 96.5 29 TYR B O 1
ATOM 3303 N N . ILE B 1 30 ? 1.851 30.484 -2.719 1 95.25 30 ILE B N 1
ATOM 3304 C CA . ILE B 1 30 ? 0.853 29.719 -1.987 1 95.25 30 ILE B CA 1
ATOM 3305 C C . ILE B 1 30 ? 1.522 28.516 -1.303 1 95.25 30 ILE B C 1
ATOM 3307 O O . ILE B 1 30 ? 1.158 28.156 -0.183 1 95.25 30 ILE B O 1
ATOM 3311 N N . TRP B 1 31 ? 2.473 27.875 -1.976 1 96.38 31 TRP B N 1
ATOM 3312 C CA . TRP B 1 31 ? 3.225 26.781 -1.378 1 96.38 31 TRP B CA 1
ATOM 3313 C C . TRP B 1 31 ? 3.998 27.25 -0.152 1 96.38 31 TRP B C 1
ATOM 3315 O O . TRP B 1 31 ? 3.984 26.594 0.892 1 96.38 31 TRP B O 1
ATOM 3325 N N . LEU B 1 32 ? 4.598 28.422 -0.275 1 96.62 32 LEU B N 1
ATOM 3326 C CA . LEU B 1 32 ? 5.395 28.969 0.814 1 96.62 32 LEU B CA 1
ATOM 3327 C C . LEU B 1 32 ? 4.52 29.297 2.016 1 96.62 32 LEU B C 1
ATOM 3329 O O . LEU B 1 32 ? 4.93 29.109 3.162 1 96.62 32 LEU B O 1
ATOM 3333 N N . ARG B 1 33 ? 3.367 29.781 1.758 1 96.25 33 ARG B N 1
ATOM 3334 C CA . ARG B 1 33 ? 2.449 30.062 2.854 1 96.25 33 ARG B CA 1
ATOM 3335 C C . ARG B 1 33 ? 1.924 28.781 3.486 1 96.25 33 ARG B C 1
ATOM 3337 O O . ARG B 1 33 ? 1.884 28.656 4.715 1 96.25 33 ARG B O 1
ATOM 3344 N N . ASP B 1 34 ? 1.562 27.859 2.693 1 95.5 34 ASP B N 1
ATOM 3345 C CA . ASP B 1 34 ? 0.959 26.609 3.123 1 95.5 34 ASP B CA 1
ATOM 3346 C C . ASP B 1 34 ? 1.913 25.812 4.02 1 95.5 34 ASP B C 1
ATOM 3348 O O . ASP B 1 34 ? 1.476 25.094 4.918 1 95.5 34 ASP B O 1
ATOM 3352 N N . HIS B 1 35 ? 3.193 25.953 3.814 1 95.88 35 HIS B N 1
ATOM 3353 C CA . HIS B 1 35 ? 4.137 25.078 4.5 1 95.88 35 HIS B CA 1
ATOM 3354 C C . HIS B 1 35 ? 4.949 25.844 5.535 1 95.88 35 HIS B C 1
ATOM 3356 O O . HIS B 1 35 ? 6.035 25.406 5.93 1 95.88 35 HIS B O 1
ATOM 3362 N N . CYS B 1 36 ? 4.383 27.016 5.867 1 96.38 36 CYS B N 1
ATOM 3363 C CA . CYS B 1 36 ? 4.988 27.766 6.965 1 96.38 36 CYS B CA 1
ATOM 3364 C C . CYS B 1 36 ? 5.109 26.906 8.211 1 96.38 36 CYS B C 1
ATOM 3366 O O . CYS B 1 36 ? 4.184 26.156 8.555 1 96.38 36 CYS B O 1
ATOM 3368 N N . ARG B 1 37 ? 6.188 27.016 8.922 1 94.56 37 ARG B N 1
ATOM 3369 C CA . ARG B 1 37 ? 6.465 26.141 10.062 1 94.56 37 ARG B CA 1
ATOM 3370 C C . ARG B 1 37 ? 6.465 26.938 11.367 1 94.56 37 ARG B C 1
ATOM 3372 O O . ARG B 1 37 ? 7 26.469 12.375 1 94.56 37 ARG B O 1
ATOM 3379 N N . CYS B 1 38 ? 5.906 28.094 11.266 1 95.19 38 CYS B N 1
ATOM 3380 C CA . CYS B 1 38 ? 5.789 28.812 12.531 1 95.19 38 CYS B CA 1
ATOM 3381 C C . CYS B 1 38 ? 4.773 28.141 13.445 1 95.19 38 CYS B C 1
ATOM 3383 O O . CYS B 1 38 ? 4.059 27.234 13.023 1 95.19 38 CYS B O 1
ATOM 3385 N N . ASN B 1 39 ? 4.602 28.578 14.695 1 94.06 39 ASN B N 1
ATOM 3386 C CA . ASN B 1 39 ? 3.777 27.922 15.695 1 94.06 39 ASN B CA 1
ATOM 3387 C C . ASN B 1 39 ? 2.289 28.094 15.398 1 94.06 39 ASN B C 1
ATOM 3389 O O . ASN B 1 39 ? 1.463 27.312 15.875 1 94.06 39 ASN B O 1
ATOM 3393 N N . THR B 1 40 ? 1.985 29.094 14.633 1 93.94 40 THR B N 1
ATOM 3394 C CA . THR B 1 40 ? 0.594 29.312 14.25 1 93.94 40 THR B CA 1
ATOM 3395 C C . THR B 1 40 ? 0.167 28.328 13.172 1 93.94 40 THR B C 1
ATOM 3397 O O . THR B 1 40 ? -0.958 27.828 13.188 1 93.94 40 THR B O 1
ATOM 3400 N N . CYS B 1 41 ? 1.092 28.047 12.289 1 95 41 CYS B N 1
ATOM 3401 C CA . CYS B 1 41 ? 0.753 27.281 11.094 1 95 41 CYS B CA 1
ATOM 3402 C C . CYS B 1 41 ? 1.042 25.797 11.289 1 95 41 CYS B C 1
ATOM 3404 O O . CYS B 1 41 ? 0.531 24.953 10.555 1 95 41 CYS B O 1
ATOM 3406 N N . TYR B 1 42 ? 1.892 25.516 12.234 1 93.69 42 TYR B N 1
ATOM 3407 C CA . TYR B 1 42 ? 2.373 24.156 12.414 1 93.69 42 TYR B CA 1
ATOM 3408 C C . TYR B 1 42 ? 2.52 23.812 13.891 1 93.69 42 TYR B C 1
ATOM 3410 O O . TYR B 1 42 ? 3.096 24.594 14.656 1 93.69 42 TYR B O 1
ATOM 3418 N N . ASN B 1 43 ? 1.92 22.688 14.258 1 91.19 43 ASN B N 1
ATOM 3419 C CA . ASN B 1 43 ? 2.076 22.172 15.617 1 91.19 43 ASN B CA 1
ATOM 3420 C C . ASN B 1 43 ? 3.328 21.312 15.75 1 91.19 43 ASN B C 1
ATOM 3422 O O . ASN B 1 43 ? 3.359 20.188 15.266 1 91.19 43 ASN B O 1
ATOM 3426 N N . HIS B 1 44 ? 4.312 21.734 16.406 1 89.25 44 HIS B N 1
ATOM 3427 C CA . HIS B 1 44 ? 5.594 21.047 16.5 1 89.25 44 HIS B CA 1
ATOM 3428 C C . HIS B 1 44 ? 5.547 19.922 17.516 1 89.25 44 HIS B C 1
ATOM 3430 O O . HIS B 1 44 ? 6.438 19.078 17.562 1 89.25 44 HIS B O 1
ATOM 3436 N N . LYS B 1 45 ? 4.535 19.906 18.297 1 84.38 45 LYS B N 1
ATOM 3437 C CA . LYS B 1 45 ? 4.379 18.812 19.25 1 84.38 45 LYS B CA 1
ATOM 3438 C C . LYS B 1 45 ? 3.826 17.562 18.562 1 84.38 45 LYS B C 1
ATOM 3440 O O . LYS B 1 45 ? 4.254 16.453 18.844 1 84.38 45 LYS B O 1
ATOM 3445 N N . THR B 1 46 ? 2.904 17.797 17.641 1 83.25 46 THR B N 1
ATOM 3446 C CA . THR B 1 46 ? 2.264 16.688 16.938 1 83.25 46 THR B CA 1
ATOM 3447 C C . THR B 1 46 ? 2.812 16.547 15.523 1 83.25 46 THR B C 1
ATOM 3449 O O . THR B 1 46 ? 2.533 15.555 14.844 1 83.25 46 THR B O 1
ATOM 3452 N N . ASN B 1 47 ? 3.621 17.594 15.109 1 87.06 47 ASN B N 1
ATOM 3453 C CA . ASN B 1 47 ? 4.148 17.656 13.75 1 87.06 47 ASN B CA 1
ATOM 3454 C C . ASN B 1 47 ? 3.027 17.625 12.711 1 87.06 47 ASN B C 1
ATOM 3456 O O . ASN B 1 47 ? 3.076 16.859 11.758 1 87.06 47 ASN B O 1
ATOM 3460 N N . GLN B 1 48 ? 2.021 18.391 12.984 1 90.56 48 GLN B N 1
ATOM 3461 C CA . GLN B 1 48 ? 0.864 18.484 12.102 1 90.56 48 GLN B CA 1
ATOM 3462 C C . GLN B 1 48 ? 0.57 19.938 11.734 1 90.56 48 GLN B C 1
ATOM 3464 O O . GLN B 1 48 ? 0.887 20.859 12.5 1 90.56 48 GLN B O 1
ATOM 3469 N N . LYS B 1 49 ? -0.083 20.109 10.617 1 92.69 49 LYS B N 1
ATOM 3470 C CA . LYS B 1 49 ? -0.468 21.453 10.172 1 92.69 49 LYS B CA 1
ATOM 3471 C C . LYS B 1 49 ? -1.709 21.938 10.914 1 92.69 49 LYS B C 1
ATOM 3473 O O . LYS B 1 49 ? -2.641 21.172 11.156 1 92.69 49 LYS B O 1
ATOM 3478 N N . ASN B 1 50 ? -1.599 23.203 11.25 1 92.81 50 ASN B N 1
ATOM 3479 C CA . ASN B 1 50 ? -2.789 23.875 11.773 1 92.81 50 ASN B CA 1
ATOM 3480 C C . ASN B 1 50 ? -3.613 24.5 10.656 1 92.81 50 ASN B C 1
ATOM 3482 O O . ASN B 1 50 ? -3.76 25.734 10.609 1 92.81 50 ASN B O 1
ATOM 3486 N N . VAL B 1 51 ? -4.238 23.734 9.883 1 89.69 51 VAL B N 1
ATOM 3487 C CA . VAL B 1 51 ? -4.809 24.125 8.602 1 89.69 51 VAL B CA 1
ATOM 3488 C C . VAL B 1 51 ? -5.945 25.125 8.82 1 89.69 51 VAL B C 1
ATOM 3490 O O . VAL B 1 51 ? -6.273 25.906 7.934 1 89.69 51 VAL B O 1
ATOM 3493 N N . GLU B 1 52 ? -6.508 25.125 9.938 1 87.06 52 GLU B N 1
ATOM 3494 C CA . GLU B 1 52 ? -7.645 26 10.203 1 87.06 52 GLU B CA 1
ATOM 3495 C C . GLU B 1 52 ? -7.188 27.422 10.5 1 87.06 52 GLU B C 1
ATOM 3497 O O . GLU B 1 52 ? -7.996 28.359 10.508 1 87.06 52 GLU B O 1
ATOM 3502 N N . ASN B 1 53 ? -5.891 27.578 10.711 1 87 53 ASN B N 1
ATOM 3503 C CA . ASN B 1 53 ? -5.379 28.844 11.203 1 87 53 ASN B CA 1
ATOM 3504 C C . ASN B 1 53 ? -5.043 29.797 10.055 1 87 53 ASN B C 1
ATOM 3506 O O . ASN B 1 53 ? -4.684 30.953 10.281 1 87 53 ASN B O 1
ATOM 3510 N N . TYR B 1 54 ? -5.121 29.281 8.852 1 82.19 54 TYR B N 1
ATOM 3511 C CA . TYR B 1 54 ? -4.75 30.141 7.734 1 82.19 54 TYR B CA 1
ATOM 3512 C C . TYR B 1 54 ? -5.551 29.797 6.484 1 82.19 54 TYR B C 1
ATOM 3514 O O . TYR B 1 54 ? -6.121 28.703 6.387 1 82.19 54 TYR B O 1
ATOM 3522 N N . GLY B 1 55 ? -5.699 30.812 5.633 1 84.31 55 GLY B N 1
ATOM 3523 C CA . GLY B 1 55 ? -6.309 30.641 4.324 1 84.31 55 GLY B CA 1
ATOM 3524 C C . GLY B 1 55 ? -5.312 30.719 3.186 1 84.31 55 GLY B C 1
ATOM 3525 O O . GLY B 1 55 ? -4.215 31.25 3.35 1 84.31 55 GLY B O 1
ATOM 3526 N N . LEU B 1 56 ? -5.68 30.094 2.094 1 89.62 56 LEU B N 1
ATOM 3527 C CA . LEU B 1 56 ? -4.793 30.047 0.937 1 89.62 56 LEU B CA 1
ATOM 3528 C C . LEU B 1 56 ? -5.496 30.578 -0.307 1 89.62 56 LEU B C 1
ATOM 3530 O O . LEU B 1 56 ? -5.848 29.812 -1.203 1 89.62 56 LEU B O 1
ATOM 3534 N N . PRO B 1 57 ? -5.562 31.922 -0.305 1 89.19 57 PRO B N 1
ATOM 3535 C CA . PRO B 1 57 ? -6.113 32.469 -1.553 1 89.19 57 PRO B CA 1
ATOM 3536 C C . PRO B 1 57 ? -5.227 32.156 -2.762 1 89.19 57 PRO B C 1
ATOM 3538 O O . PRO B 1 57 ? -3.996 32.188 -2.648 1 89.19 57 PRO B O 1
ATOM 3541 N N . TRP B 1 58 ? -5.844 32 -3.959 1 87.25 58 TRP B N 1
ATOM 3542 C CA . TRP B 1 58 ? -5.129 31.578 -5.152 1 87.25 58 TRP B CA 1
ATOM 3543 C C . TRP B 1 58 ? -4.188 32.688 -5.648 1 87.25 58 TRP B C 1
ATOM 3545 O O . TRP B 1 58 ? -3.166 32.375 -6.277 1 87.25 58 TRP B O 1
ATOM 3555 N N . ASN B 1 59 ? -4.527 33.875 -5.344 1 87.19 59 ASN B N 1
ATOM 3556 C CA . ASN B 1 59 ? -3.73 35 -5.82 1 87.19 59 ASN B CA 1
ATOM 3557 C C . ASN B 1 59 ? -2.848 35.562 -4.711 1 87.19 59 ASN B C 1
ATOM 3559 O O . ASN B 1 59 ? -2.537 36.75 -4.711 1 87.19 59 ASN B O 1
ATOM 3563 N N . LEU B 1 60 ? -2.445 34.688 -3.836 1 91.44 60 LEU B N 1
ATOM 3564 C CA . LEU B 1 60 ? -1.647 35.094 -2.688 1 91.44 60 LEU B CA 1
ATOM 3565 C C . LEU B 1 60 ? -0.29 35.625 -3.137 1 91.44 60 LEU B C 1
ATOM 3567 O O . LEU B 1 60 ? 0.395 35 -3.943 1 91.44 60 LEU B O 1
ATOM 3571 N N . LYS B 1 61 ? 0.073 36.844 -2.674 1 94.19 61 LYS B N 1
ATOM 3572 C CA . LYS B 1 61 ? 1.36 37.469 -2.934 1 94.19 61 LYS B CA 1
ATOM 3573 C C . LYS B 1 61 ? 1.904 38.156 -1.678 1 94.19 61 LYS B C 1
ATOM 3575 O O . LYS B 1 61 ? 1.185 38.906 -1.001 1 94.19 61 LYS B O 1
ATOM 3580 N N . PRO B 1 62 ? 3.131 37.875 -1.349 1 96.5 62 PRO B N 1
ATOM 3581 C CA . PRO B 1 62 ? 3.688 38.531 -0.161 1 96.5 62 PRO B CA 1
ATOM 3582 C C . PRO B 1 62 ? 3.842 40.031 -0.336 1 96.5 62 PRO B C 1
ATOM 3584 O O . PRO B 1 62 ? 4.059 40.5 -1.453 1 96.5 62 PRO B O 1
ATOM 3587 N N . SER B 1 63 ? 3.717 40.75 0.757 1 95.94 63 SER B N 1
ATOM 3588 C CA . SER B 1 63 ? 3.916 42.219 0.75 1 95.94 63 SER B CA 1
ATOM 3589 C C . SER B 1 63 ? 5.398 42.562 0.778 1 95.94 63 SER B C 1
ATOM 3591 O O . SER B 1 63 ? 5.797 43.625 0.302 1 95.94 63 SER B O 1
ATOM 3593 N N . ASN B 1 64 ? 6.188 41.688 1.343 1 96.31 64 ASN B N 1
ATOM 3594 C CA . ASN B 1 64 ? 7.637 41.875 1.42 1 96.31 64 ASN B CA 1
ATOM 3595 C C . ASN B 1 64 ? 8.367 40.531 1.382 1 96.31 64 ASN B C 1
ATOM 3597 O O . ASN B 1 64 ? 7.875 39.531 1.911 1 96.31 64 ASN B O 1
ATOM 3601 N N . ILE B 1 65 ? 9.516 40.531 0.735 1 96.75 65 ILE B N 1
ATOM 3602 C CA . ILE B 1 65 ? 10.383 39.344 0.677 1 96.75 65 ILE B CA 1
ATOM 3603 C C . ILE B 1 65 ? 11.82 39.75 1.001 1 96.75 65 ILE B C 1
ATOM 3605 O O . ILE B 1 65 ? 12.344 40.719 0.442 1 96.75 65 ILE B O 1
ATOM 3609 N N . ASP B 1 66 ? 12.367 39.062 1.932 1 95.56 66 ASP B N 1
ATOM 3610 C CA . ASP B 1 66 ? 13.766 39.281 2.299 1 95.56 66 ASP B CA 1
ATOM 3611 C C . ASP B 1 66 ? 14.547 37.969 2.217 1 95.56 66 ASP B C 1
ATOM 3613 O O . ASP B 1 66 ? 14.07 36.938 2.668 1 95.56 66 ASP B O 1
ATOM 3617 N N . TYR B 1 67 ? 15.664 38 1.55 1 95.06 67 TYR B N 1
ATOM 3618 C CA . TYR B 1 67 ? 16.547 36.844 1.427 1 95.06 67 TYR B CA 1
ATOM 3619 C C . TYR B 1 67 ? 18 37.25 1.722 1 95.06 67 TYR B C 1
ATOM 3621 O O . TYR B 1 67 ? 18.578 38.062 1.016 1 95.06 67 TYR B O 1
ATOM 3629 N N . ASN B 1 68 ? 18.609 36.594 2.723 1 92.44 68 ASN B N 1
ATOM 3630 C CA . ASN B 1 68 ? 19.953 37 3.113 1 92.44 68 ASN B CA 1
ATOM 3631 C C . ASN B 1 68 ? 21 36 2.65 1 92.44 68 ASN B C 1
ATOM 3633 O O . ASN B 1 68 ? 22.125 35.969 3.15 1 92.44 68 ASN B O 1
ATOM 3637 N N . GLY B 1 69 ? 20.625 35.094 1.852 1 90.5 69 GLY B N 1
ATOM 3638 C CA . GLY B 1 69 ? 21.531 34.062 1.355 1 90.5 69 GLY B CA 1
ATOM 3639 C C . GLY B 1 69 ? 21.359 32.75 2.049 1 90.5 69 GLY B C 1
ATOM 3640 O O . GLY B 1 69 ? 21.781 31.703 1.528 1 90.5 69 GLY B O 1
ATOM 3641 N N . MET B 1 70 ? 20.734 32.812 3.234 1 92.69 70 MET B N 1
ATOM 3642 C CA . MET B 1 70 ? 20.562 31.562 3.99 1 92.69 70 MET B CA 1
ATOM 3643 C C . MET B 1 70 ? 19.094 31.391 4.398 1 92.69 70 MET B C 1
ATOM 3645 O O . MET B 1 70 ? 18.609 30.266 4.512 1 92.69 70 MET B O 1
ATOM 3649 N N . VAL B 1 71 ? 18.516 32.5 4.695 1 96.06 71 VAL B N 1
ATOM 3650 C CA . VAL B 1 71 ? 17.141 32.469 5.191 1 96.06 71 VAL B CA 1
ATOM 3651 C C . VAL B 1 71 ? 16.25 33.281 4.27 1 96.06 71 VAL B C 1
ATOM 3653 O O . VAL B 1 71 ? 16.578 34.438 3.916 1 96.06 71 VAL B O 1
ATOM 3656 N N . LEU B 1 72 ? 15.133 32.719 3.828 1 97.44 72 LEU B N 1
ATOM 3657 C CA . LEU B 1 72 ? 14.086 33.406 3.078 1 97.44 72 LEU B CA 1
ATOM 3658 C C . LEU B 1 72 ? 12.945 33.812 3.996 1 97.44 72 LEU B C 1
ATOM 3660 O O . LEU B 1 72 ? 12.391 32.969 4.719 1 97.44 72 LEU B O 1
ATOM 3664 N N . THR B 1 73 ? 12.617 35.094 4.039 1 97.75 73 THR B N 1
ATOM 3665 C CA . THR B 1 73 ? 11.539 35.594 4.879 1 97.75 73 THR B CA 1
ATOM 3666 C C . THR B 1 73 ? 10.484 36.281 4.035 1 97.75 73 THR B C 1
ATOM 3668 O O . THR B 1 73 ? 10.812 37.125 3.197 1 97.75 73 THR B O 1
ATOM 3671 N N . LEU B 1 74 ? 9.266 35.938 4.234 1 97.62 74 LEU B N 1
ATOM 3672 C CA . LEU B 1 74 ? 8.133 36.531 3.537 1 97.62 74 LEU B CA 1
ATOM 3673 C C . LEU B 1 74 ? 7.133 37.125 4.527 1 97.62 74 LEU B C 1
ATOM 3675 O O . LEU B 1 74 ? 6.848 36.531 5.562 1 97.62 74 LEU B O 1
ATOM 3679 N N . GLN B 1 75 ? 6.668 38.25 4.207 1 97.19 75 GLN B N 1
ATOM 3680 C CA . GLN B 1 75 ? 5.566 38.844 4.949 1 97.19 75 GLN B CA 1
ATOM 3681 C C . GLN B 1 75 ? 4.285 38.875 4.117 1 97.19 75 GLN B C 1
ATOM 3683 O O . GLN B 1 75 ? 4.301 39.281 2.951 1 97.19 75 GLN B O 1
ATOM 3688 N N . TRP B 1 76 ? 3.219 38.469 4.746 1 95.38 76 TRP B N 1
ATOM 3689 C CA . TRP B 1 76 ? 1.963 38.344 4.012 1 95.38 76 TRP B CA 1
ATOM 3690 C C . TRP B 1 76 ? 1.041 39.5 4.305 1 95.38 76 TRP B C 1
ATOM 3692 O O . TRP B 1 76 ? 1.037 40.031 5.418 1 95.38 76 TRP B O 1
ATOM 3702 N N . PRO B 1 77 ? 0.29 39.969 3.365 1 89.44 77 PRO B N 1
ATOM 3703 C CA . PRO B 1 77 ? -0.432 41.25 3.465 1 89.44 77 PRO B CA 1
ATOM 3704 C C . PRO B 1 77 ? -1.617 41.188 4.426 1 89.44 77 PRO B C 1
ATOM 3706 O O . PRO B 1 77 ? -1.826 42.094 5.223 1 89.44 77 PRO B O 1
ATOM 3709 N N . ASN B 1 78 ? -2.455 40.188 4.441 1 81.06 78 ASN B N 1
ATOM 3710 C CA . ASN B 1 78 ? -3.736 40.188 5.137 1 81.06 78 ASN B CA 1
ATOM 3711 C C . ASN B 1 78 ? -3.555 40.062 6.648 1 81.06 78 ASN B C 1
ATOM 3713 O O . ASN B 1 78 ? -4.117 40.844 7.418 1 81.06 78 ASN B O 1
ATOM 3717 N N . ASP B 1 79 ? -2.715 39.25 7.113 1 82.44 79 ASP B N 1
ATOM 3718 C CA . ASP B 1 79 ? -2.588 39 8.547 1 82.44 79 ASP B CA 1
ATOM 3719 C C . ASP B 1 79 ? -1.204 39.406 9.055 1 82.44 79 ASP B C 1
ATOM 3721 O O . ASP B 1 79 ? -0.893 39.219 10.234 1 82.44 79 ASP B O 1
ATOM 3725 N N . GLN B 1 80 ? -0.426 40 8.125 1 88.5 80 GLN B N 1
ATOM 3726 C CA . GLN B 1 80 ? 0.933 40.438 8.422 1 88.5 80 GLN B CA 1
ATOM 3727 C C . GLN B 1 80 ? 1.78 39.25 8.945 1 88.5 80 GLN B C 1
ATOM 3729 O O . GLN B 1 80 ? 2.758 39.469 9.664 1 88.5 80 GLN B O 1
ATOM 3734 N N . HIS B 1 81 ? 1.328 38.094 8.617 1 94.38 81 HIS B N 1
ATOM 3735 C CA . HIS B 1 81 ? 2.033 36.875 9.008 1 94.38 81 HIS B CA 1
ATOM 3736 C C . HIS B 1 81 ? 3.414 36.812 8.359 1 94.38 81 HIS B C 1
ATOM 3738 O O . HIS B 1 81 ? 3.592 37.25 7.219 1 94.38 81 HIS B O 1
ATOM 3744 N N . ILE B 1 82 ? 4.34 36.344 9.148 1 96.56 82 ILE B N 1
ATOM 3745 C CA . ILE B 1 82 ? 5.707 36.188 8.664 1 96.56 82 ILE B CA 1
ATOM 3746 C C . ILE B 1 82 ? 6.043 34.688 8.539 1 96.56 82 ILE B C 1
ATOM 3748 O O . ILE B 1 82 ? 5.801 33.906 9.461 1 96.56 82 ILE B O 1
ATOM 3752 N N . THR B 1 83 ? 6.516 34.312 7.371 1 97.06 83 THR B N 1
ATOM 3753 C CA . THR B 1 83 ? 7.035 32.969 7.102 1 97.06 83 THR B CA 1
ATOM 3754 C C . THR B 1 83 ? 8.539 33 6.867 1 97.06 83 THR B C 1
ATOM 3756 O O . THR B 1 83 ? 9.039 33.875 6.133 1 97.06 83 THR B O 1
ATOM 3759 N N . SER B 1 84 ? 9.242 32.125 7.516 1 97.69 84 SER B N 1
ATOM 3760 C CA . SER B 1 84 ? 10.688 32.031 7.32 1 97.69 84 SER B CA 1
ATOM 3761 C C . SER B 1 84 ? 11.125 30.609 7.051 1 97.69 84 SER B C 1
ATOM 3763 O O . SER B 1 84 ? 10.625 29.672 7.676 1 97.69 84 SER B O 1
ATOM 3765 N N . TYR B 1 85 ? 12.023 30.484 6.035 1 97.44 85 TYR B N 1
ATOM 3766 C CA . TYR B 1 85 ? 12.594 29.188 5.695 1 97.44 85 TYR B CA 1
ATOM 3767 C C . TYR B 1 85 ? 14.117 29.234 5.695 1 97.44 85 TYR B C 1
ATOM 3769 O O . TYR B 1 85 ? 14.711 30.172 5.152 1 97.44 85 TYR B O 1
ATOM 3777 N N . ASN B 1 86 ? 14.711 28.281 6.383 1 95.88 86 ASN B N 1
ATOM 3778 C CA . ASN B 1 86 ? 16.109 28.016 6.094 1 95.88 86 ASN B CA 1
ATOM 3779 C C . ASN B 1 86 ? 16.281 27.312 4.75 1 95.88 86 ASN B C 1
ATOM 3781 O O . ASN B 1 86 ? 15.484 26.453 4.391 1 95.88 86 ASN B O 1
ATOM 3785 N N . MET B 1 87 ? 17.375 27.625 4.059 1 94 87 MET B N 1
ATOM 3786 C CA . MET B 1 87 ? 17.578 27.062 2.727 1 94 87 MET B CA 1
ATOM 3787 C C . MET B 1 87 ? 17.656 25.547 2.781 1 94 87 MET B C 1
ATOM 3789 O O . MET B 1 87 ? 17.203 24.859 1.862 1 94 87 MET B O 1
ATOM 3793 N N . ASP B 1 88 ? 18.188 25 3.822 1 90.75 88 ASP B N 1
ATOM 3794 C CA . ASP B 1 88 ? 18.25 23.547 3.955 1 90.75 88 ASP B CA 1
ATOM 3795 C C . ASP B 1 88 ? 16.859 22.922 3.93 1 90.75 88 ASP B C 1
ATOM 3797 O O . ASP B 1 88 ? 16.656 21.875 3.291 1 90.75 88 ASP B O 1
ATOM 3801 N N . TRP B 1 89 ? 15.969 23.547 4.641 1 93.31 89 TRP B N 1
ATOM 3802 C CA . TRP B 1 89 ? 14.602 23.047 4.668 1 93.31 89 TRP B CA 1
ATOM 3803 C C . TRP B 1 89 ? 13.961 23.125 3.287 1 93.31 89 TRP B C 1
ATOM 3805 O O . TRP B 1 89 ? 13.289 22.188 2.854 1 93.31 89 TRP B O 1
ATOM 3815 N N . LEU B 1 90 ? 14.188 24.25 2.609 1 94.5 90 LEU B N 1
ATOM 3816 C CA . LEU B 1 90 ? 13.609 24.422 1.279 1 94.5 90 LEU B CA 1
ATOM 3817 C C . LEU B 1 90 ? 14.156 23.375 0.311 1 94.5 90 LEU B C 1
ATOM 3819 O O . LEU B 1 90 ? 13.398 22.766 -0.437 1 94.5 90 LEU B O 1
ATOM 3823 N N . ILE B 1 91 ? 15.43 23.188 0.382 1 90.56 91 ILE B N 1
ATOM 3824 C CA . ILE B 1 91 ? 16.062 22.219 -0.515 1 90.56 91 ILE B CA 1
ATOM 3825 C C . ILE B 1 91 ? 15.516 20.828 -0.255 1 90.56 91 ILE B C 1
ATOM 3827 O O . ILE B 1 91 ? 15.266 20.062 -1.193 1 90.56 91 ILE B O 1
ATOM 3831 N N . GLN B 1 92 ? 15.227 20.484 0.93 1 87.75 92 GLN B N 1
ATOM 3832 C CA . GLN B 1 92 ? 14.766 19.156 1.317 1 87.75 92 GLN B CA 1
ATOM 3833 C C . GLN B 1 92 ? 13.297 18.953 0.952 1 87.75 92 GLN B C 1
ATOM 3835 O O . GLN B 1 92 ? 12.875 17.828 0.676 1 87.75 92 GLN B O 1
ATOM 3840 N N . ASN B 1 93 ? 12.555 20 0.886 1 91.56 93 ASN B N 1
ATOM 3841 C CA . ASN B 1 93 ? 11.102 19.828 0.887 1 91.56 93 ASN B CA 1
ATOM 3842 C C . ASN B 1 93 ? 10.477 20.328 -0.413 1 91.56 93 ASN B C 1
ATOM 3844 O O . ASN B 1 93 ? 9.281 20.141 -0.64 1 91.56 93 ASN B O 1
ATOM 3848 N N . THR B 1 94 ? 11.266 20.953 -1.298 1 92.12 94 THR B N 1
ATOM 3849 C CA . THR B 1 94 ? 10.727 21.5 -2.535 1 92.12 94 THR B CA 1
ATOM 3850 C C . THR B 1 94 ? 10.953 20.547 -3.699 1 92.12 94 THR B C 1
ATOM 3852 O O . THR B 1 94 ? 11.727 19.594 -3.578 1 92.12 94 THR B O 1
ATOM 3855 N N . PHE B 1 95 ? 10.234 20.828 -4.707 1 90.62 95 PHE B N 1
ATOM 3856 C CA . PHE B 1 95 ? 10.383 20.047 -5.938 1 90.62 95 PHE B CA 1
ATOM 3857 C C . PHE B 1 95 ? 11.664 20.438 -6.672 1 90.62 95 PHE B C 1
ATOM 3859 O O . PHE B 1 95 ? 11.844 21.594 -7.043 1 90.62 95 PHE B O 1
ATOM 3866 N N . HIS B 1 96 ? 12.531 19.484 -6.805 1 81.81 96 HIS B N 1
ATOM 3867 C CA . HIS B 1 96 ? 13.703 19.609 -7.664 1 81.81 96 HIS B CA 1
ATOM 3868 C C . HIS B 1 96 ? 14.312 18.25 -7.977 1 81.81 96 HIS B C 1
ATOM 3870 O O . HIS B 1 96 ? 13.961 17.25 -7.344 1 81.81 96 HIS B O 1
ATOM 3876 N N . ASP B 1 97 ? 15.031 18.141 -8.961 1 75.81 97 ASP B N 1
ATOM 3877 C CA . ASP B 1 97 ? 15.57 16.859 -9.414 1 75.81 97 ASP B CA 1
ATOM 3878 C C . ASP B 1 97 ? 16.969 16.625 -8.844 1 75.81 97 ASP B C 1
ATOM 3880 O O . ASP B 1 97 ? 17.672 15.711 -9.289 1 75.81 97 ASP B O 1
ATOM 3884 N N . GLN B 1 98 ? 17.359 17.375 -7.816 1 77 98 GLN B N 1
ATOM 3885 C CA . GLN B 1 98 ? 18.734 17.25 -7.336 1 77 98 GLN B CA 1
ATOM 3886 C C . GLN B 1 98 ? 18.797 16.516 -6.008 1 77 98 GLN B C 1
ATOM 3888 O O . GLN B 1 98 ? 19.797 16.594 -5.293 1 77 98 GLN B O 1
ATOM 3893 N N . HIS B 1 99 ? 17.719 15.875 -5.762 1 74.62 99 HIS B N 1
ATOM 3894 C CA . HIS B 1 99 ? 17.75 15.086 -4.539 1 74.62 99 HIS B CA 1
ATOM 3895 C C . HIS B 1 99 ? 18.75 13.938 -4.656 1 74.62 99 HIS B C 1
ATOM 3897 O O . HIS B 1 99 ? 18.766 13.227 -5.664 1 74.62 99 HIS B O 1
ATOM 3903 N N . GLN B 1 100 ? 19.719 13.938 -3.729 1 73.44 100 GLN B N 1
ATOM 3904 C CA . GLN B 1 100 ? 20.688 12.852 -3.729 1 73.44 100 GLN B CA 1
ATOM 3905 C C . GLN B 1 100 ? 20.375 11.828 -2.635 1 73.44 100 GLN B C 1
ATOM 3907 O O . GLN B 1 100 ? 19.938 12.195 -1.545 1 73.44 100 GLN B O 1
ATOM 3912 N N . ASP B 1 101 ? 20.656 10.602 -3.004 1 78 101 ASP B N 1
ATOM 3913 C CA . ASP B 1 101 ? 20.484 9.555 -2.004 1 78 101 ASP B CA 1
ATOM 3914 C C . ASP B 1 101 ? 21.562 9.641 -0.927 1 78 101 ASP B C 1
ATOM 3916 O O . ASP B 1 101 ? 22.734 9.914 -1.229 1 78 101 ASP B O 1
ATOM 3920 N N . ARG B 1 102 ? 21.203 9.539 0.153 1 85.06 102 ARG B N 1
ATOM 3921 C CA . ARG B 1 102 ? 22.172 9.547 1.245 1 85.06 102 ARG B CA 1
ATOM 3922 C C . ARG B 1 102 ? 23 8.273 1.241 1 85.06 102 ARG B C 1
ATOM 3924 O O . ARG B 1 102 ? 24.188 8.297 1.565 1 85.06 102 ARG B O 1
ATOM 3931 N N . VAL B 1 103 ? 22.344 7.16 0.908 1 90.94 103 VAL B N 1
ATOM 3932 C CA . VAL B 1 103 ? 23.016 5.887 0.671 1 90.94 103 VAL B CA 1
ATOM 3933 C C . VAL B 1 103 ? 22.906 5.512 -0.804 1 90.94 103 VAL B C 1
ATOM 3935 O O . VAL B 1 103 ? 21.812 5.438 -1.352 1 90.94 103 VAL B O 1
ATOM 3938 N N . GLN B 1 104 ? 24.062 5.32 -1.37 1 90.25 104 GLN B N 1
ATOM 3939 C CA . GLN B 1 104 ? 24.062 4.973 -2.789 1 90.25 104 GLN B CA 1
ATOM 3940 C C . GLN B 1 104 ? 23.656 3.516 -2.998 1 90.25 104 GLN B C 1
ATOM 3942 O O . GLN B 1 104 ? 24.297 2.609 -2.453 1 90.25 104 GLN B O 1
ATOM 3947 N N . GLN B 1 105 ? 22.656 3.348 -3.748 1 93.62 105 GLN B N 1
ATOM 3948 C CA . GLN B 1 105 ? 22.234 2.008 -4.133 1 93.62 105 GLN B CA 1
ATOM 3949 C C . GLN B 1 105 ? 23.172 1.406 -5.176 1 93.62 105 GLN B C 1
ATOM 3951 O O . GLN B 1 105 ? 23.531 2.072 -6.145 1 93.62 105 GLN B O 1
ATOM 3956 N N . ILE B 1 106 ? 23.609 0.211 -4.949 1 96.19 106 ILE B N 1
ATOM 3957 C CA . ILE B 1 106 ? 24.406 -0.513 -5.93 1 96.19 106 ILE B CA 1
ATOM 3958 C C . ILE B 1 106 ? 23.547 -1.587 -6.602 1 96.19 106 ILE B C 1
ATOM 3960 O O . ILE B 1 106 ? 23.094 -2.523 -5.941 1 96.19 106 ILE B O 1
ATOM 3964 N N . LEU B 1 107 ? 23.281 -1.353 -7.867 1 98 107 LEU B N 1
ATOM 3965 C CA . LEU B 1 107 ? 22.656 -2.406 -8.656 1 98 107 LEU B CA 1
ATOM 3966 C C . LEU B 1 107 ? 23.656 -3.494 -9.016 1 98 107 LEU B C 1
ATOM 3968 O O . LEU B 1 107 ? 24.812 -3.197 -9.344 1 98 107 LEU B O 1
ATOM 3972 N N . TRP B 1 108 ? 23.219 -4.738 -8.93 1 98.44 108 TRP B N 1
ATOM 3973 C CA . TRP B 1 108 ? 24.25 -5.754 -9.07 1 98.44 108 TRP B CA 1
ATOM 3974 C C . TRP B 1 108 ? 23.734 -6.965 -9.836 1 98.44 108 TRP B C 1
ATOM 3976 O O . TRP B 1 108 ? 22.531 -7.25 -9.812 1 98.44 108 TRP B O 1
ATOM 3986 N N . ASP B 1 109 ? 24.547 -7.547 -10.594 1 97.94 109 ASP B N 1
ATOM 3987 C CA . ASP B 1 109 ? 24.453 -8.914 -11.102 1 97.94 109 ASP B CA 1
ATOM 3988 C C . ASP B 1 109 ? 25.484 -9.82 -10.438 1 97.94 109 ASP B C 1
ATOM 3990 O O . ASP B 1 109 ? 26.109 -9.438 -9.445 1 97.94 109 ASP B O 1
ATOM 3994 N N . LYS B 1 110 ? 25.562 -10.984 -10.922 1 97.12 110 LYS B N 1
ATOM 3995 C CA . LYS B 1 110 ? 26.469 -11.969 -10.352 1 97.12 110 LYS B CA 1
ATOM 3996 C C . LYS B 1 110 ? 27.906 -11.438 -10.297 1 97.12 110 LYS B C 1
ATOM 3998 O O . LYS B 1 110 ? 28.562 -11.523 -9.258 1 97.12 110 LYS B O 1
ATOM 4003 N N . GLU B 1 111 ? 28.344 -10.836 -11.305 1 96.88 111 GLU B N 1
ATOM 4004 C CA . GLU B 1 111 ? 29.719 -10.352 -11.414 1 96.88 111 GLU B CA 1
ATOM 4005 C C . GLU B 1 111 ? 29.969 -9.172 -10.469 1 96.88 111 GLU B C 1
ATOM 4007 O O . GLU B 1 111 ? 30.969 -9.148 -9.742 1 96.88 111 GLU B O 1
ATOM 4012 N N . ARG B 1 112 ? 29.078 -8.242 -10.477 1 96.38 112 ARG B N 1
ATOM 4013 C CA . ARG B 1 112 ? 29.25 -7.035 -9.672 1 96.38 112 ARG B CA 1
ATOM 4014 C C . ARG B 1 112 ? 29.25 -7.371 -8.18 1 96.38 112 ARG B C 1
ATOM 4016 O O . ARG B 1 112 ? 30.062 -6.855 -7.422 1 96.38 112 ARG B O 1
ATOM 4023 N N . LEU B 1 113 ? 28.297 -8.172 -7.746 1 95.62 113 LEU B N 1
ATOM 4024 C CA . LEU B 1 113 ? 28.25 -8.555 -6.34 1 95.62 113 LEU B CA 1
ATOM 4025 C C . LEU B 1 113 ? 29.422 -9.438 -5.965 1 95.62 113 LEU B C 1
ATOM 4027 O O . LEU B 1 113 ? 29.969 -9.328 -4.863 1 95.62 113 LEU B O 1
ATOM 4031 N N . GLY B 1 114 ? 29.828 -10.312 -6.906 1 93.19 114 GLY B N 1
ATOM 4032 C CA . GLY B 1 114 ? 30.984 -11.172 -6.691 1 93.19 114 GLY B CA 1
ATOM 4033 C C . GLY B 1 114 ? 32.281 -10.398 -6.527 1 93.19 114 GLY B C 1
ATOM 4034 O O . GLY B 1 114 ? 33.219 -10.898 -5.922 1 93.19 114 GLY B O 1
ATOM 4035 N N . ALA B 1 115 ? 32.312 -9.234 -7.07 1 93.38 115 ALA B N 1
ATOM 4036 C CA . ALA B 1 115 ? 33.531 -8.406 -7.016 1 93.38 115 ALA B CA 1
ATOM 4037 C C . ALA B 1 115 ? 33.656 -7.691 -5.672 1 93.38 115 ALA B C 1
ATOM 4039 O O . ALA B 1 115 ? 34.688 -7.129 -5.344 1 93.38 115 ALA B O 1
ATOM 4040 N N . GLU B 1 116 ? 32.594 -7.715 -4.938 1 91.56 116 GLU B N 1
ATOM 4041 C CA . GLU B 1 116 ? 32.625 -7.133 -3.6 1 91.56 116 GLU B CA 1
ATOM 4042 C C . GLU B 1 116 ? 33.531 -7.945 -2.678 1 91.56 116 GLU B C 1
ATOM 4044 O O . GLU B 1 116 ? 33.688 -9.156 -2.863 1 91.56 116 GLU B O 1
ATOM 4049 N N . PRO B 1 117 ? 34.219 -7.324 -1.76 1 88.81 117 PRO B N 1
ATOM 4050 C CA . PRO B 1 117 ? 35.188 -8.031 -0.893 1 88.81 117 PRO B CA 1
ATOM 4051 C C . PRO B 1 117 ? 34.5 -9.141 -0.075 1 88.81 117 PRO B C 1
ATOM 4053 O O . PRO B 1 117 ? 35.188 -10.055 0.394 1 88.81 117 PRO B O 1
ATOM 4056 N N . GLY B 1 118 ? 33.312 -9.062 0.125 1 89.19 118 GLY B N 1
ATOM 4057 C CA . GLY B 1 118 ? 32.562 -10.047 0.876 1 89.19 118 GLY B CA 1
ATOM 4058 C C . GLY B 1 118 ? 31.062 -9.75 0.911 1 89.19 118 GLY B C 1
ATOM 4059 O O . GLY B 1 118 ? 30.609 -8.734 0.378 1 89.19 118 GLY B O 1
ATOM 4060 N N . LEU B 1 119 ? 30.406 -10.695 1.554 1 92.81 119 LEU B N 1
ATOM 4061 C CA . LEU B 1 119 ? 28.969 -10.484 1.756 1 92.81 119 LEU B CA 1
ATOM 4062 C C . LEU B 1 119 ? 28.719 -9.328 2.719 1 92.81 119 LEU B C 1
ATOM 4064 O O . LEU B 1 119 ? 29.594 -9 3.533 1 92.81 119 LEU B O 1
ATOM 4068 N N . PRO B 1 120 ? 27.656 -8.625 2.545 1 97.19 120 PRO B N 1
ATOM 4069 C CA . PRO B 1 120 ? 27.312 -7.59 3.521 1 97.19 120 PRO B CA 1
ATOM 4070 C C . PRO B 1 120 ? 26.891 -8.172 4.871 1 97.19 120 PRO B C 1
ATOM 4072 O O . PRO B 1 120 ? 25.703 -8.266 5.16 1 97.19 120 PRO B O 1
ATOM 4075 N N . LEU B 1 121 ? 27.859 -8.43 5.742 1 97.56 121 LEU B N 1
ATOM 4076 C CA . LEU B 1 121 ? 27.672 -9.094 7.031 1 97.56 121 LEU B CA 1
ATOM 4077 C C . LEU B 1 121 ? 27.828 -8.102 8.18 1 97.56 121 LEU B C 1
ATOM 4079 O O . LEU B 1 121 ? 28.688 -7.215 8.125 1 97.56 121 LEU B O 1
ATOM 4083 N N . VAL B 1 122 ? 27.016 -8.195 9.125 1 98.75 122 VAL B N 1
ATOM 4084 C CA . VAL B 1 122 ? 27.156 -7.484 10.391 1 98.75 122 VAL B CA 1
ATOM 4085 C C . VAL B 1 122 ? 27.125 -8.477 11.555 1 98.75 122 VAL B C 1
ATOM 4087 O O . VAL B 1 122 ? 26.125 -9.188 11.75 1 98.75 122 VAL B O 1
ATOM 4090 N N . PRO B 1 123 ? 28.188 -8.57 12.359 1 98.69 123 PRO B N 1
ATOM 4091 C CA . PRO B 1 123 ? 28.219 -9.531 13.461 1 98.69 123 PRO B CA 1
ATOM 4092 C C . PRO B 1 123 ? 27.156 -9.25 14.516 1 98.69 123 PRO B C 1
ATOM 4094 O O . PRO B 1 123 ? 26.875 -8.086 14.828 1 98.69 123 PRO B O 1
ATOM 4097 N N . TYR B 1 124 ? 26.625 -10.32 15.086 1 98.75 124 TYR B N 1
ATOM 4098 C CA . TYR B 1 124 ? 25.516 -10.297 16.031 1 98.75 124 TYR B CA 1
ATOM 4099 C C . TYR B 1 124 ? 25.797 -9.359 17.188 1 98.75 124 TYR B C 1
ATOM 4101 O O . TYR B 1 124 ? 24.969 -8.516 17.531 1 98.75 124 TYR B O 1
ATOM 4109 N N . LYS B 1 125 ? 26.922 -9.422 17.797 1 98.44 125 LYS B N 1
ATOM 4110 C CA . LYS B 1 125 ? 27.25 -8.594 18.953 1 98.44 125 LYS B CA 1
ATOM 4111 C C . LYS B 1 125 ? 27.25 -7.113 18.594 1 98.44 125 LYS B C 1
ATOM 4113 O O . LYS B 1 125 ? 26.672 -6.293 19.297 1 98.44 125 LYS B O 1
ATOM 4118 N N . HIS B 1 126 ? 27.891 -6.797 17.484 1 98.31 126 HIS B N 1
ATOM 4119 C CA . HIS B 1 126 ? 27.922 -5.422 17 1 98.31 126 HIS B CA 1
ATOM 4120 C C . HIS B 1 126 ? 26.531 -4.934 16.656 1 98.31 126 HIS B C 1
ATOM 4122 O O . HIS B 1 126 ? 26.141 -3.824 17.016 1 98.31 126 HIS B O 1
ATOM 4128 N N . TYR B 1 127 ? 25.797 -5.734 16.031 1 98.62 127 TYR B N 1
ATOM 4129 C CA . TYR B 1 127 ? 24.438 -5.434 15.578 1 98.62 127 TYR B CA 1
ATOM 4130 C C . TYR B 1 127 ? 23.516 -5.156 16.75 1 98.62 127 TYR B C 1
ATOM 4132 O O . TYR B 1 127 ? 22.766 -4.184 16.75 1 98.62 127 TYR B O 1
ATOM 4140 N N . MET B 1 128 ? 23.594 -5.969 17.781 1 98.5 128 MET B N 1
ATOM 4141 C CA . MET B 1 128 ? 22.641 -5.91 18.891 1 98.5 128 MET B CA 1
ATOM 4142 C C . MET B 1 128 ? 23.062 -4.863 19.906 1 98.5 128 MET B C 1
ATOM 4144 O O . MET B 1 128 ? 22.219 -4.254 20.578 1 98.5 128 MET B O 1
ATOM 4148 N N . SER B 1 129 ? 24.297 -4.574 20.016 1 97.88 129 SER B N 1
ATOM 4149 C CA . SER B 1 129 ? 24.766 -3.834 21.188 1 97.88 129 SER B CA 1
ATOM 4150 C C . SER B 1 129 ? 25.062 -2.381 20.828 1 97.88 129 SER B C 1
ATOM 4152 O O . SER B 1 129 ? 25.297 -1.56 21.719 1 97.88 129 SER B O 1
ATOM 4154 N N . THR B 1 130 ? 25.094 -2.021 19.516 1 98.12 130 THR B N 1
ATOM 4155 C CA . THR B 1 130 ? 25.469 -0.656 19.156 1 98.12 130 THR B CA 1
ATOM 4156 C C . THR B 1 130 ? 24.516 -0.099 18.094 1 98.12 130 THR B C 1
ATOM 4158 O O . THR B 1 130 ? 24.016 -0.846 17.25 1 98.12 130 THR B O 1
ATOM 4161 N N . ASP B 1 131 ? 24.359 1.211 18.094 1 97.44 131 ASP B N 1
ATOM 4162 C CA . ASP B 1 131 ? 23.625 1.887 17.016 1 97.44 131 ASP B CA 1
ATOM 4163 C C . ASP B 1 131 ? 24.391 1.795 15.695 1 97.44 131 ASP B C 1
ATOM 4165 O O . ASP B 1 131 ? 23.766 1.713 14.625 1 97.44 131 ASP B O 1
ATOM 4169 N N . ASP B 1 132 ? 25.641 1.744 15.812 1 98.12 132 ASP B N 1
ATOM 4170 C CA . ASP B 1 132 ? 26.469 1.624 14.609 1 98.12 132 ASP B CA 1
ATOM 4171 C C . ASP B 1 132 ? 26.219 0.287 13.906 1 98.12 132 ASP B C 1
ATOM 4173 O O . ASP B 1 132 ? 26.188 0.219 12.68 1 98.12 132 ASP B O 1
ATOM 4177 N N . GLY B 1 133 ? 26.156 -0.73 14.703 1 98.56 133 GLY B N 1
ATOM 4178 C CA . GLY B 1 133 ? 25.844 -2.033 14.125 1 98.56 133 GLY B CA 1
ATOM 4179 C C . GLY B 1 133 ? 24.531 -2.07 13.391 1 98.56 133 GLY B C 1
ATOM 4180 O O . GLY B 1 133 ? 24.438 -2.623 12.297 1 98.56 133 GLY B O 1
ATOM 4181 N N . LEU B 1 134 ? 23.531 -1.485 14.016 1 98.5 134 LEU B N 1
ATOM 4182 C CA . LEU B 1 134 ? 22.234 -1.396 13.352 1 98.5 134 LEU B CA 1
ATOM 4183 C C . LEU B 1 134 ? 22.328 -0.52 12.109 1 98.5 134 LEU B C 1
ATOM 4185 O O . LEU B 1 134 ? 21.766 -0.864 11.062 1 98.5 134 LEU B O 1
ATOM 4189 N N . LYS B 1 135 ? 23.016 0.575 12.211 1 98.25 135 LYS B N 1
ATOM 4190 C CA . LYS B 1 135 ? 23.203 1.478 11.078 1 98.25 135 LYS B CA 1
ATOM 4191 C C . LYS B 1 135 ? 23.891 0.77 9.922 1 98.25 135 LYS B C 1
ATOM 4193 O O . LYS B 1 135 ? 23.5 0.935 8.758 1 98.25 135 LYS B O 1
ATOM 4198 N N . ASP B 1 136 ? 24.891 -0.032 10.203 1 98.44 136 ASP B N 1
ATOM 4199 C CA . ASP B 1 136 ? 25.594 -0.801 9.18 1 98.44 136 ASP B CA 1
ATOM 4200 C C . ASP B 1 136 ? 24.641 -1.76 8.469 1 98.44 136 ASP B C 1
ATOM 4202 O O . ASP B 1 136 ? 24.672 -1.881 7.242 1 98.44 136 ASP B O 1
ATOM 4206 N N . HIS B 1 137 ? 23.844 -2.387 9.234 1 98.81 137 HIS B N 1
ATOM 4207 C CA . HIS B 1 137 ? 22.859 -3.334 8.703 1 98.81 137 HIS B CA 1
ATOM 4208 C C . HIS B 1 137 ? 21.875 -2.641 7.781 1 98.81 137 HIS B C 1
ATOM 4210 O O . HIS B 1 137 ? 21.625 -3.098 6.66 1 98.81 137 HIS B O 1
ATOM 4216 N N . LEU B 1 138 ? 21.359 -1.513 8.219 1 98.62 138 LEU B N 1
ATOM 4217 C CA . LEU B 1 138 ? 20.406 -0.75 7.426 1 98.62 138 LEU B CA 1
ATOM 4218 C C . LEU B 1 138 ? 21.062 -0.204 6.16 1 98.62 138 LEU B C 1
ATOM 4220 O O . LEU B 1 138 ? 20.438 -0.169 5.098 1 98.62 138 LEU B O 1
ATOM 4224 N N . THR B 1 139 ? 22.281 0.199 6.285 1 98.44 139 THR B N 1
ATOM 4225 C CA . THR B 1 139 ? 23.016 0.685 5.133 1 98.44 139 THR B CA 1
ATOM 4226 C C . THR B 1 139 ? 23.188 -0.42 4.094 1 98.44 139 THR B C 1
ATOM 4228 O O . THR B 1 139 ? 23.016 -0.187 2.896 1 98.44 139 THR B O 1
ATOM 4231 N N . ASN B 1 140 ? 23.5 -1.642 4.57 1 98.56 140 ASN B N 1
ATOM 4232 C CA . ASN B 1 140 ? 23.609 -2.779 3.662 1 98.56 140 ASN B CA 1
ATOM 4233 C C . ASN B 1 140 ? 22.297 -3.041 2.934 1 98.56 140 ASN B C 1
ATOM 4235 O O . ASN B 1 140 ? 22.297 -3.273 1.723 1 98.56 140 ASN B O 1
ATOM 4239 N N . LEU B 1 141 ? 21.219 -2.977 3.658 1 98.56 141 LEU B N 1
ATOM 4240 C CA . LEU B 1 141 ? 19.906 -3.205 3.074 1 98.56 141 LEU B CA 1
ATOM 4241 C C . LEU B 1 141 ? 19.609 -2.189 1.975 1 98.56 141 LEU B C 1
ATOM 4243 O O . LEU B 1 141 ? 19.125 -2.553 0.901 1 98.56 141 LEU B O 1
ATOM 4247 N N . LEU B 1 142 ? 19.969 -0.957 2.273 1 97.62 142 LEU B N 1
ATOM 4248 C CA . LEU B 1 142 ? 19.688 0.105 1.311 1 97.62 142 LEU B CA 1
ATOM 4249 C C . LEU B 1 142 ? 20.625 0.007 0.113 1 97.62 142 LEU B C 1
ATOM 4251 O O . LEU B 1 142 ? 20.219 0.236 -1.026 1 97.62 142 LEU B O 1
ATOM 4255 N N . LYS B 1 143 ? 21.828 -0.374 0.349 1 97.56 143 LYS B N 1
ATOM 4256 C CA . LYS B 1 143 ? 22.875 -0.381 -0.673 1 97.56 143 LYS B CA 1
ATOM 4257 C C . LYS B 1 143 ? 22.734 -1.586 -1.599 1 97.56 143 LYS B C 1
ATOM 4259 O O . LYS B 1 143 ? 22.734 -1.439 -2.822 1 97.56 143 LYS B O 1
ATOM 4264 N N . TYR B 1 144 ? 22.469 -2.779 -1.014 1 98.31 144 TYR B N 1
ATOM 4265 C CA . TYR B 1 144 ? 22.531 -4.008 -1.799 1 98.31 144 TYR B CA 1
ATOM 4266 C C . TYR B 1 144 ? 21.156 -4.648 -1.919 1 98.31 144 TYR B C 1
ATOM 4268 O O . TYR B 1 144 ? 20.938 -5.523 -2.76 1 98.31 144 TYR B O 1
ATOM 4276 N N . GLY B 1 145 ? 20.25 -4.238 -1.095 1 98.62 145 GLY B N 1
ATOM 4277 C CA . GLY B 1 145 ? 18.953 -4.875 -1.063 1 98.62 145 GLY B CA 1
ATOM 4278 C C . GLY B 1 145 ? 18.891 -6.078 -0.145 1 98.62 145 GLY B C 1
ATOM 4279 O O . GLY B 1 145 ? 17.859 -6.742 -0.043 1 98.62 145 GLY B O 1
ATOM 4280 N N . PHE B 1 146 ? 19.984 -6.414 0.498 1 98.81 146 PHE B N 1
ATOM 4281 C CA . PHE B 1 146 ? 20 -7.469 1.505 1 98.81 146 PHE B CA 1
ATOM 4282 C C . PHE B 1 146 ? 21.156 -7.273 2.477 1 98.81 146 PHE B C 1
ATOM 4284 O O . PHE B 1 146 ? 22.078 -6.492 2.211 1 98.81 146 PHE B O 1
ATOM 4291 N N . SER B 1 147 ? 21.062 -7.848 3.59 1 98.88 147 SER B N 1
ATOM 4292 C CA . SER B 1 147 ? 22.062 -7.84 4.652 1 98.88 147 SER B CA 1
ATOM 4293 C C . SER B 1 147 ? 21.984 -9.109 5.492 1 98.88 147 SER B C 1
ATOM 4295 O O . SER B 1 147 ? 20.922 -9.711 5.625 1 98.88 147 SER B O 1
ATOM 4297 N N . ILE B 1 148 ? 23.125 -9.539 6.047 1 98.88 148 ILE B N 1
ATOM 4298 C CA . ILE B 1 148 ? 23.156 -10.75 6.863 1 98.88 148 ILE B CA 1
ATOM 4299 C C . ILE B 1 148 ? 23.703 -10.414 8.25 1 98.88 148 ILE B C 1
ATOM 4301 O O . ILE B 1 148 ? 24.75 -9.797 8.383 1 98.88 148 ILE B O 1
ATOM 4305 N N . VAL B 1 149 ? 22.969 -10.719 9.234 1 98.88 149 VAL B N 1
ATOM 4306 C CA . VAL B 1 149 ? 23.5 -10.719 10.586 1 98.88 149 VAL B CA 1
ATOM 4307 C C . VAL B 1 149 ? 24.109 -12.078 10.898 1 98.88 149 VAL B C 1
ATOM 4309 O O . VAL B 1 149 ? 23.422 -13.102 10.852 1 98.88 149 VAL B O 1
ATOM 4312 N N . SER B 1 150 ? 25.422 -12.094 11.211 1 98.44 150 SER B N 1
ATOM 4313 C CA . SER B 1 150 ? 26.125 -13.344 11.461 1 98.44 150 SER B CA 1
ATOM 4314 C C . SER B 1 150 ? 26.25 -13.625 12.953 1 98.44 150 SER B C 1
ATOM 4316 O O . SER B 1 150 ? 26.016 -12.742 13.773 1 98.44 150 SER B O 1
ATOM 4318 N N . GLU B 1 151 ? 26.516 -14.867 13.258 1 98.44 151 GLU B N 1
ATOM 4319 C CA . GLU B 1 151 ? 26.797 -15.336 14.609 1 98.44 151 GLU B CA 1
ATOM 4320 C C . GLU B 1 151 ? 25.562 -15.234 15.5 1 98.44 151 GLU B C 1
ATOM 4322 O O . GLU B 1 151 ? 25.672 -14.969 16.688 1 98.44 151 GLU B O 1
ATOM 4327 N N . VAL B 1 152 ? 24.422 -15.328 14.883 1 98.69 152 VAL B N 1
ATOM 4328 C CA . VAL B 1 152 ? 23.156 -15.305 15.625 1 98.69 152 VAL B CA 1
ATOM 4329 C C . VAL B 1 152 ? 22.906 -16.672 16.25 1 98.69 152 VAL B C 1
ATOM 4331 O O . VAL B 1 152 ? 23.188 -17.703 15.648 1 98.69 152 VAL B O 1
ATOM 4334 N N . PRO B 1 153 ? 22.406 -16.688 17.5 1 98.19 153 PRO B N 1
ATOM 4335 C CA . PRO B 1 153 ? 21.984 -18 18 1 98.19 153 PRO B CA 1
ATOM 4336 C C . PRO B 1 153 ? 21.078 -18.734 17.016 1 98.19 153 PRO B C 1
ATOM 4338 O O . PRO B 1 153 ? 20.094 -18.172 16.531 1 98.19 153 PRO B O 1
ATOM 4341 N N . SER B 1 154 ? 21.359 -20 16.734 1 96.94 154 SER B N 1
ATOM 4342 C CA . SER B 1 154 ? 20.703 -20.734 15.656 1 96.94 154 SER B CA 1
ATOM 4343 C C . SER B 1 154 ? 19.375 -21.328 16.125 1 96.94 154 SER B C 1
ATOM 4345 O O . SER B 1 154 ? 19.188 -22.547 16.094 1 96.94 154 SER B O 1
ATOM 4347 N N . ASN B 1 155 ? 18.469 -20.578 16.547 1 96.94 155 ASN B N 1
ATOM 4348 C CA . ASN B 1 155 ? 17.109 -20.953 16.953 1 96.94 155 ASN B CA 1
ATOM 4349 C C . ASN B 1 155 ? 16.094 -19.875 16.594 1 96.94 155 ASN B C 1
ATOM 4351 O O . ASN B 1 155 ? 16.469 -18.812 16.109 1 96.94 155 ASN B O 1
ATOM 4355 N N . HIS B 1 156 ? 14.883 -20.188 16.734 1 96.69 156 HIS B N 1
ATOM 4356 C CA . HIS B 1 156 ? 13.805 -19.297 16.328 1 96.69 156 HIS B CA 1
ATOM 4357 C C . HIS B 1 156 ? 13.844 -17.984 17.109 1 96.69 156 HIS B C 1
ATOM 4359 O O . HIS B 1 156 ? 13.617 -16.922 16.531 1 96.69 156 HIS B O 1
ATOM 4365 N N . GLU B 1 157 ? 14.164 -18.062 18.375 1 97.31 157 GLU B N 1
ATOM 4366 C CA . GLU B 1 157 ? 14.242 -16.875 19.219 1 97.31 157 GLU B CA 1
ATOM 4367 C C . GLU B 1 157 ? 15.312 -15.914 18.734 1 97.31 157 GLU B C 1
ATOM 4369 O O . GLU B 1 157 ? 15.125 -14.695 18.75 1 97.31 157 GLU B O 1
ATOM 4374 N N . GLY B 1 158 ? 16.422 -16.469 18.344 1 98.06 158 GLY B N 1
ATOM 4375 C CA . GLY B 1 158 ? 17.484 -15.648 17.781 1 98.06 158 GLY B CA 1
ATOM 4376 C C . GLY B 1 158 ? 17.062 -14.906 16.531 1 98.06 158 GLY B C 1
ATOM 4377 O O . GLY B 1 158 ? 17.391 -13.734 16.344 1 98.06 158 GLY B O 1
ATOM 4378 N N . THR B 1 159 ? 16.297 -15.57 15.641 1 98.31 159 THR B N 1
ATOM 4379 C CA . THR B 1 159 ? 15.766 -14.961 14.43 1 98.31 159 THR B CA 1
ATOM 4380 C C . THR B 1 159 ? 14.898 -13.758 14.773 1 98.31 159 THR B C 1
ATOM 4382 O O . THR B 1 159 ? 15.07 -12.68 14.195 1 98.31 159 THR B O 1
ATOM 4385 N N . LEU B 1 160 ? 14.023 -13.961 15.75 1 98.06 160 LEU B N 1
ATOM 4386 C CA . LEU B 1 160 ? 13.07 -12.914 16.109 1 98.06 160 LEU B CA 1
ATOM 4387 C C . LEU B 1 160 ? 13.781 -11.75 16.797 1 98.06 160 LEU B C 1
ATOM 4389 O O . LEU B 1 160 ? 13.43 -10.586 16.562 1 98.06 160 LEU B O 1
ATOM 4393 N N . GLU B 1 161 ? 14.742 -12.07 17.547 1 98.25 161 GLU B N 1
ATOM 4394 C CA . GLU B 1 161 ? 15.469 -11.031 18.281 1 98.25 161 GLU B CA 1
ATOM 4395 C C . GLU B 1 161 ? 16.156 -10.062 17.328 1 98.25 161 GLU B C 1
ATOM 4397 O O . GLU B 1 161 ? 16.016 -8.852 17.453 1 98.25 161 GLU B O 1
ATOM 4402 N N . VAL B 1 162 ? 16.875 -10.586 16.391 1 98.69 162 VAL B N 1
ATOM 4403 C CA . VAL B 1 162 ? 17.609 -9.719 15.484 1 98.69 162 VAL B CA 1
ATOM 4404 C C . VAL B 1 162 ? 16.625 -8.984 14.57 1 98.69 162 VAL B C 1
ATOM 4406 O O . VAL B 1 162 ? 16.875 -7.844 14.172 1 98.69 162 VAL B O 1
ATOM 4409 N N . SER B 1 163 ? 15.508 -9.625 14.211 1 98.69 163 SER B N 1
ATOM 4410 C CA . SER B 1 163 ? 14.5 -8.977 13.375 1 98.69 163 SER B CA 1
ATOM 4411 C C . SER B 1 163 ? 13.867 -7.793 14.102 1 98.69 163 SER B C 1
ATOM 4413 O O . SER B 1 163 ? 13.695 -6.719 13.523 1 98.69 163 SER B O 1
ATOM 4415 N N . GLN B 1 164 ? 13.602 -7.98 15.391 1 97.94 164 GLN B N 1
ATOM 4416 C CA . GLN B 1 164 ? 12.883 -6.988 16.188 1 97.94 164 GLN B CA 1
ATOM 4417 C C . GLN B 1 164 ? 13.773 -5.797 16.516 1 97.94 164 GLN B C 1
ATOM 4419 O O . GLN B 1 164 ? 13.281 -4.754 16.953 1 97.94 164 GLN B O 1
ATOM 4424 N N . ARG B 1 165 ? 15.078 -5.965 16.297 1 98.31 165 ARG B N 1
ATOM 4425 C CA . ARG B 1 165 ? 15.977 -4.832 16.484 1 98.31 165 ARG B CA 1
ATOM 4426 C C . ARG B 1 165 ? 15.695 -3.74 15.453 1 98.31 165 ARG B C 1
ATOM 4428 O O . ARG B 1 165 ? 15.914 -2.557 15.719 1 98.31 165 ARG B O 1
ATOM 4435 N N . VAL B 1 166 ? 15.227 -4.145 14.289 1 97.44 166 VAL B N 1
ATOM 4436 C CA . VAL B 1 166 ? 14.922 -3.193 13.227 1 97.44 166 VAL B CA 1
ATOM 4437 C C . VAL B 1 166 ? 13.57 -2.529 13.5 1 97.44 166 VAL B C 1
ATOM 4439 O O . VAL B 1 166 ? 13.469 -1.301 13.508 1 97.44 166 VAL B O 1
ATOM 4442 N N . CYS B 1 167 ? 12.547 -3.32 13.711 1 95.62 167 CYS B N 1
ATOM 4443 C CA . CYS B 1 167 ? 11.18 -2.9 13.984 1 95.62 167 CYS B CA 1
ATOM 4444 C C . CYS B 1 167 ? 10.312 -4.09 14.391 1 95.62 167 CYS B C 1
ATOM 4446 O O . CYS B 1 167 ? 10.812 -5.207 14.523 1 95.62 167 CYS B O 1
ATOM 4448 N N . PHE B 1 168 ? 9.039 -3.869 14.672 1 95.19 168 PHE B N 1
ATOM 4449 C CA . PHE B 1 168 ? 8.164 -4.969 15.062 1 95.19 168 PHE B CA 1
ATOM 4450 C C . PHE B 1 168 ? 7.973 -5.945 13.914 1 95.19 168 PHE B C 1
ATOM 4452 O O . PHE B 1 168 ? 8.117 -5.57 12.742 1 95.19 168 PHE B O 1
ATOM 4459 N N . ILE B 1 169 ? 7.656 -7.176 14.242 1 96.62 169 ILE B N 1
ATOM 4460 C CA . ILE B 1 169 ? 7.395 -8.234 13.273 1 96.62 169 ILE B CA 1
ATOM 4461 C C . ILE B 1 169 ? 5.996 -8.055 12.68 1 96.62 169 ILE B C 1
ATOM 4463 O O . ILE B 1 169 ? 5.039 -7.785 13.406 1 96.62 169 ILE B O 1
ATOM 4467 N N . GLN B 1 170 ? 5.898 -8.125 11.422 1 96.06 170 GLN B N 1
ATOM 4468 C CA . GLN B 1 170 ? 4.625 -7.965 10.727 1 96.06 170 GLN B CA 1
ATOM 4469 C C . GLN B 1 170 ? 3.748 -9.203 10.883 1 96.06 170 GLN B C 1
ATOM 4471 O O . GLN B 1 170 ? 4.16 -10.312 10.539 1 96.06 170 GLN B O 1
ATOM 4476 N N . GLU B 1 171 ? 2.598 -9 11.398 1 93.81 171 GLU B N 1
ATOM 4477 C CA . GLU B 1 171 ? 1.615 -10.078 11.383 1 93.81 171 GLU B CA 1
ATOM 4478 C C . GLU B 1 171 ? 0.991 -10.234 10 1 93.81 171 GLU B C 1
ATOM 4480 O O . GLU B 1 171 ? 0.655 -9.242 9.352 1 93.81 171 GLU B O 1
ATOM 4485 N N . THR B 1 172 ? 0.935 -11.461 9.516 1 89.06 172 THR B N 1
ATOM 4486 C CA . THR B 1 172 ? 0.321 -11.773 8.227 1 89.06 172 THR B CA 1
ATOM 4487 C C . THR B 1 172 ? -0.651 -12.945 8.359 1 89.06 172 THR B C 1
ATOM 4489 O O . THR B 1 172 ? -0.869 -13.453 9.461 1 89.06 172 THR B O 1
ATOM 4492 N N . LEU B 1 173 ? -1.201 -13.305 7.25 1 83.12 173 LEU B N 1
ATOM 4493 C CA . LEU B 1 173 ? -2.096 -14.461 7.207 1 83.12 173 LEU B CA 1
ATOM 4494 C C . LEU B 1 173 ? -1.352 -15.742 7.566 1 83.12 173 LEU B C 1
ATOM 4496 O O . LEU B 1 173 ? -1.974 -16.766 7.875 1 83.12 173 LEU B O 1
ATOM 4500 N N . PHE B 1 174 ? -0.039 -15.672 7.605 1 81.56 174 PHE B N 1
ATOM 4501 C CA . PHE B 1 174 ? 0.781 -16.828 7.965 1 81.56 174 PHE B CA 1
ATOM 4502 C C . PHE B 1 174 ? 1.19 -16.75 9.43 1 81.56 174 PHE B C 1
ATOM 4504 O O . PHE B 1 174 ? 1.964 -17.594 9.906 1 81.56 174 PHE B O 1
ATOM 4511 N N . GLY B 1 175 ? 0.69 -15.805 10.109 1 85.56 175 GLY B N 1
ATOM 4512 C CA . GLY B 1 175 ? 1.171 -15.539 11.461 1 85.56 175 GLY B CA 1
ATOM 4513 C C . GLY B 1 175 ? 2.34 -14.57 11.492 1 85.56 175 GLY B C 1
ATOM 4514 O O . GLY B 1 175 ? 2.812 -14.125 10.445 1 85.56 175 GLY B O 1
ATOM 4515 N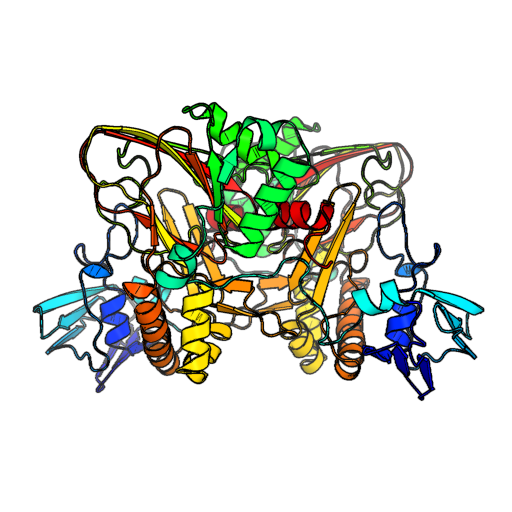 N . PRO B 1 176 ? 2.771 -14.234 12.672 1 89.44 176 PRO B N 1
ATOM 4516 C CA . PRO B 1 176 ? 3.859 -13.258 12.781 1 89.44 176 PRO B CA 1
ATOM 4517 C C . PRO B 1 176 ? 5.219 -13.836 12.398 1 89.44 176 PRO B C 1
ATOM 4519 O O . PRO B 1 176 ? 6.125 -13.094 12.016 1 89.44 176 PRO B O 1
ATOM 4522 N N . SER B 1 177 ? 5.371 -15.156 12.648 1 89.44 177 SER B N 1
ATOM 4523 C CA . SER B 1 177 ? 6.629 -15.828 12.344 1 89.44 177 SER B CA 1
ATOM 4524 C C . SER B 1 177 ? 6.43 -17.328 12.164 1 89.44 177 SER B C 1
ATOM 4526 O O . SER B 1 177 ? 5.355 -17.859 12.461 1 89.44 177 SER B O 1
ATOM 4528 N N . TRP B 1 178 ? 7.426 -17.922 11.617 1 87.19 178 TRP B N 1
ATOM 4529 C CA . TRP B 1 178 ? 7.324 -19.359 11.414 1 87.19 178 TRP B CA 1
ATOM 4530 C C . TRP B 1 178 ? 8.68 -20.047 11.617 1 87.19 178 TRP B C 1
ATOM 4532 O O . TRP B 1 178 ? 9.727 -19.406 11.492 1 87.19 178 TRP B O 1
ATOM 4542 N N . SER B 1 179 ? 8.586 -21.156 12.164 1 82.69 179 SER B N 1
ATOM 4543 C CA . SER B 1 179 ? 9.68 -22.125 12.195 1 82.69 179 SER B CA 1
ATOM 4544 C C . SER B 1 179 ? 9.227 -23.484 11.711 1 82.69 179 SER B C 1
ATOM 4546 O O . SER B 1 179 ? 8.43 -24.156 12.383 1 82.69 179 SER B O 1
ATOM 4548 N N . PHE B 1 180 ? 9.539 -23.766 10.508 1 75.69 180 PHE B N 1
ATOM 4549 C CA . PHE B 1 180 ? 8.945 -25 9.992 1 75.69 180 PHE B CA 1
ATOM 4550 C C . PHE B 1 180 ? 9.992 -25.859 9.312 1 75.69 180 PHE B C 1
ATOM 4552 O O . PHE B 1 180 ? 11.094 -25.391 9.016 1 75.69 180 PHE B O 1
ATOM 4559 N N . THR B 1 181 ? 9.641 -27.125 9.453 1 70.44 181 THR B N 1
ATOM 4560 C CA . THR B 1 181 ? 10.297 -28.094 8.57 1 70.44 181 THR B CA 1
ATOM 4561 C C . THR B 1 181 ? 9.445 -28.359 7.332 1 70.44 181 THR B C 1
ATOM 4563 O O . THR B 1 181 ? 8.234 -28.109 7.34 1 70.44 181 THR B O 1
ATOM 4566 N N . SER B 1 182 ? 10.008 -28.609 6.219 1 61.12 182 SER B N 1
ATOM 4567 C CA . SER B 1 182 ? 9.305 -28.859 4.965 1 61.12 182 SER B CA 1
ATOM 4568 C C . SER B 1 182 ? 8.203 -29.891 5.145 1 61.12 182 SER B C 1
ATOM 4570 O O . SER B 1 182 ? 8.477 -31.094 5.172 1 61.12 182 SER B O 1
ATOM 4572 N N . ASP B 1 183 ? 7.07 -29.578 5.82 1 59.38 183 ASP B N 1
ATOM 4573 C CA . ASP B 1 183 ? 5.973 -30.516 6.023 1 59.38 183 ASP B CA 1
ATOM 4574 C C . ASP B 1 183 ? 4.684 -30 5.387 1 59.38 183 ASP B C 1
ATOM 4576 O O . ASP B 1 183 ? 3.588 -30.422 5.758 1 59.38 183 ASP B O 1
ATOM 4580 N N . LEU B 1 184 ? 4.781 -29.234 4.359 1 58.38 184 LEU B N 1
ATOM 4581 C CA . LEU B 1 184 ? 3.648 -28.688 3.625 1 58.38 184 LEU B CA 1
ATOM 4582 C C . LEU B 1 184 ? 2.631 -28.062 4.578 1 58.38 184 LEU B C 1
ATOM 4584 O O . LEU B 1 184 ? 1.426 -28.109 4.324 1 58.38 184 LEU B O 1
ATOM 4588 N N . ALA B 1 185 ? 3.027 -27.609 5.688 1 53.88 185 ALA B N 1
ATOM 4589 C CA . ALA B 1 185 ? 2.143 -27.141 6.742 1 53.88 185 ALA B CA 1
ATOM 4590 C C . ALA B 1 185 ? 1.229 -26.031 6.23 1 53.88 185 ALA B C 1
ATOM 4592 O O . ALA B 1 185 ? 0.066 -25.938 6.633 1 53.88 185 ALA B O 1
ATOM 4593 N N . TYR B 1 186 ? 1.8 -25.25 5.211 1 62 186 TYR B N 1
ATOM 4594 C CA . TYR B 1 186 ? 1.005 -24.203 4.578 1 62 186 TYR B CA 1
ATOM 4595 C C . TYR B 1 186 ? 0.925 -24.406 3.072 1 62 186 TYR B C 1
ATOM 4597 O O . TYR B 1 186 ? 1.815 -25.016 2.477 1 62 186 TYR B O 1
ATOM 4605 N N . GLY B 1 187 ? -0.116 -24.25 2.451 1 56.59 187 GLY B N 1
ATOM 4606 C CA . GLY B 1 187 ? -0.363 -24.375 1.024 1 56.59 187 GLY B CA 1
ATOM 4607 C C . GLY B 1 187 ? 0.559 -23.531 0.175 1 56.59 187 GLY B C 1
ATOM 4608 O O . GLY B 1 187 ? 0.098 -22.766 -0.679 1 56.59 187 GLY B O 1
ATOM 4609 N N . ASP B 1 188 ? 1.816 -23.609 0.459 1 68.88 188 ASP B N 1
ATOM 4610 C CA . ASP B 1 188 ? 2.809 -22.828 -0.277 1 68.88 188 ASP B CA 1
ATOM 4611 C C . ASP B 1 188 ? 3.99 -23.703 -0.692 1 68.88 188 ASP B C 1
ATOM 4613 O O . ASP B 1 188 ? 4.434 -24.562 0.071 1 68.88 188 ASP B O 1
ATOM 4617 N N . THR B 1 189 ? 4.41 -23.484 -1.878 1 70.69 189 THR B N 1
ATOM 4618 C CA . THR B 1 189 ? 5.484 -24.281 -2.457 1 70.69 189 THR B CA 1
ATOM 4619 C C . THR B 1 189 ? 6.754 -24.172 -1.622 1 70.69 189 THR B C 1
ATOM 4621 O O . THR B 1 189 ? 7.609 -25.062 -1.655 1 70.69 189 THR B O 1
ATOM 4624 N N . ALA B 1 190 ? 6.812 -23.172 -0.872 1 68.75 190 ALA B N 1
ATOM 4625 C CA . ALA B 1 190 ? 7.98 -22.953 -0.018 1 68.75 190 ALA B CA 1
ATOM 4626 C C . ALA B 1 190 ? 8.125 -24.078 1.003 1 68.75 190 ALA B C 1
ATOM 4628 O O . ALA B 1 190 ? 9.227 -24.328 1.509 1 68.75 190 ALA B O 1
ATOM 4629 N N . TYR B 1 191 ? 7.156 -24.812 1.137 1 70.44 191 TYR B N 1
ATOM 4630 C CA . TYR B 1 191 ? 7.164 -25.844 2.16 1 70.44 191 TYR B CA 1
ATOM 4631 C C . TYR B 1 191 ? 7.43 -27.219 1.547 1 70.44 191 TYR B C 1
ATOM 4633 O O . TYR B 1 191 ? 7.16 -28.25 2.172 1 70.44 191 TYR B O 1
ATOM 4641 N N . THR B 1 192 ? 7.949 -27.141 0.293 1 73.38 192 THR B N 1
ATOM 4642 C CA . THR B 1 192 ? 8.344 -28.359 -0.393 1 73.38 192 THR B CA 1
ATOM 4643 C C . THR B 1 192 ? 9.859 -28.422 -0.574 1 73.38 192 THR B C 1
ATOM 4645 O O . THR B 1 192 ? 10.562 -27.469 -0.229 1 73.38 192 THR B O 1
ATOM 4648 N N . LYS B 1 193 ? 10.344 -29.5 -1.146 1 78.69 193 LYS B N 1
ATOM 4649 C CA . LYS B 1 193 ? 11.781 -29.688 -1.338 1 78.69 193 LYS B CA 1
ATOM 4650 C C . LYS B 1 193 ? 12.195 -29.297 -2.754 1 78.69 193 LYS B C 1
ATOM 4652 O O . LYS B 1 193 ? 13.391 -29.266 -3.066 1 78.69 193 LYS B O 1
ATOM 4657 N N . ILE B 1 194 ? 11.188 -28.828 -3.508 1 80.94 194 ILE B N 1
ATOM 4658 C CA . ILE B 1 194 ? 11.469 -28.531 -4.906 1 80.94 194 ILE B CA 1
ATOM 4659 C C . ILE B 1 194 ? 12.062 -27.125 -5.023 1 80.94 194 ILE B C 1
ATOM 4661 O O . ILE B 1 194 ? 11.93 -26.312 -4.105 1 80.94 194 ILE B O 1
ATOM 4665 N N . ALA B 1 195 ? 12.758 -26.953 -6.133 1 88.5 195 ALA B N 1
ATOM 4666 C CA . ALA B 1 195 ? 13.367 -25.656 -6.391 1 88.5 195 ALA B CA 1
ATOM 4667 C C . ALA B 1 195 ? 12.312 -24.578 -6.551 1 88.5 195 ALA B C 1
ATOM 4669 O O . ALA B 1 195 ? 11.219 -24.828 -7.062 1 88.5 195 ALA B O 1
ATOM 4670 N N . LEU B 1 196 ? 12.594 -23.438 -6.102 1 89.44 196 LEU B N 1
ATOM 4671 C CA . LEU B 1 196 ? 11.773 -22.25 -6.27 1 89.44 196 LEU B CA 1
ATOM 4672 C C . LEU B 1 196 ? 12.539 -21.141 -6.996 1 89.44 196 LEU B C 1
ATOM 4674 O O . LEU B 1 196 ? 13.664 -20.828 -6.625 1 89.44 196 LEU B O 1
ATOM 4678 N N . GLY B 1 197 ? 11.93 -20.641 -8.031 1 93.88 197 GLY B N 1
ATOM 4679 C CA . GLY B 1 197 ? 12.562 -19.562 -8.789 1 93.88 197 GLY B CA 1
ATOM 4680 C C . GLY B 1 197 ? 12.484 -18.219 -8.094 1 93.88 197 GLY B C 1
ATOM 4681 O O . GLY B 1 197 ? 11.797 -18.078 -7.078 1 93.88 197 GLY B O 1
ATOM 4682 N N . ALA B 1 198 ? 13.195 -17.266 -8.641 1 97.69 198 ALA B N 1
ATOM 4683 C CA . ALA B 1 198 ? 13.25 -15.922 -8.094 1 97.69 198 ALA B CA 1
ATOM 4684 C C . ALA B 1 198 ? 11.852 -15.297 -8.039 1 97.69 198 ALA B C 1
ATOM 4686 O O . ALA B 1 198 ? 11.102 -15.352 -9.016 1 97.69 198 ALA B O 1
ATOM 4687 N N . HIS B 1 199 ? 11.484 -14.797 -6.914 1 97.81 199 HIS B N 1
ATOM 4688 C CA . HIS B 1 199 ? 10.195 -14.141 -6.73 1 97.81 199 HIS B CA 1
ATOM 4689 C C . HIS B 1 199 ? 10.227 -13.188 -5.539 1 97.81 199 HIS B C 1
ATOM 4691 O O . HIS B 1 199 ? 11.18 -13.203 -4.754 1 97.81 199 HIS B O 1
ATOM 4697 N N . THR B 1 200 ? 9.328 -12.266 -5.426 1 98.06 200 THR B N 1
ATOM 4698 C CA . THR B 1 200 ? 9.062 -11.492 -4.215 1 98.06 200 THR B CA 1
ATOM 4699 C C . THR B 1 200 ? 7.82 -12.016 -3.5 1 98.06 200 THR B C 1
ATOM 4701 O O . THR B 1 200 ? 6.918 -12.562 -4.133 1 98.06 200 THR B O 1
ATOM 4704 N N . ASP B 1 201 ? 7.812 -11.898 -2.223 1 96.12 201 ASP B N 1
ATOM 4705 C CA . ASP B 1 201 ? 6.719 -12.43 -1.423 1 96.12 201 ASP B CA 1
ATOM 4706 C C . ASP B 1 201 ? 5.602 -11.406 -1.26 1 96.12 201 ASP B C 1
ATOM 4708 O O . ASP B 1 201 ? 5.828 -10.203 -1.426 1 96.12 201 ASP B O 1
ATOM 4712 N N . SER B 1 202 ? 4.43 -11.867 -1.002 1 95.81 202 SER B N 1
ATOM 4713 C CA . SER B 1 202 ? 3.258 -11.117 -0.562 1 95.81 202 SER B CA 1
ATOM 4714 C C . SER B 1 202 ? 2.83 -10.094 -1.607 1 95.81 202 SER B C 1
ATOM 4716 O O . SER B 1 202 ? 2.387 -9 -1.265 1 95.81 202 SER B O 1
ATOM 4718 N N . THR B 1 203 ? 3.021 -10.453 -2.889 1 96 203 THR B N 1
ATOM 4719 C CA . THR B 1 203 ? 2.617 -9.562 -3.971 1 96 203 THR B CA 1
ATOM 4720 C C . THR B 1 203 ? 1.116 -9.289 -3.916 1 96 203 THR B C 1
ATOM 4722 O O . THR B 1 203 ? 0.633 -8.328 -4.508 1 96 203 THR B O 1
ATOM 4725 N N . TYR B 1 204 ? 0.367 -10.156 -3.191 1 94.56 204 TYR B N 1
ATOM 4726 C CA . TYR B 1 204 ? -1.089 -10.094 -3.137 1 94.56 204 TYR B CA 1
ATOM 4727 C C . TYR B 1 204 ? -1.553 -9.094 -2.084 1 94.56 204 TYR B C 1
ATOM 4729 O O . TYR B 1 204 ? -2.746 -8.797 -1.982 1 94.56 204 TYR B O 1
ATOM 4737 N N . PHE B 1 205 ? -0.667 -8.523 -1.345 1 95.56 205 PHE B N 1
ATOM 4738 C CA . PHE B 1 205 ? -1.019 -7.453 -0.419 1 95.56 205 PHE B CA 1
ATOM 4739 C C . PHE B 1 205 ? -1.048 -6.105 -1.133 1 95.56 205 PHE B C 1
ATOM 4741 O O . PHE B 1 205 ? -0.318 -5.898 -2.105 1 95.56 205 PHE B O 1
ATOM 4748 N N . MET B 1 206 ? -1.881 -5.203 -0.592 1 94.62 206 MET B N 1
ATOM 4749 C CA . MET B 1 206 ? -1.872 -3.838 -1.106 1 94.62 206 MET B CA 1
ATOM 4750 C C . MET B 1 206 ? -0.486 -3.215 -0.975 1 94.62 206 MET B C 1
ATOM 4752 O O . MET B 1 206 ? -0.033 -2.502 -1.871 1 94.62 206 MET B O 1
ATOM 4756 N N . SER B 1 207 ? 0.124 -3.471 0.106 1 94.81 207 SER B N 1
ATOM 4757 C CA . SER B 1 207 ? 1.533 -3.16 0.32 1 94.81 207 SER B CA 1
ATOM 4758 C C . SER B 1 207 ? 2.322 -4.406 0.705 1 94.81 207 SER B C 1
ATOM 4760 O O . SER B 1 207 ? 2.23 -4.879 1.839 1 94.81 207 SER B O 1
ATOM 4762 N N . PRO B 1 208 ? 3.102 -4.898 -0.212 1 97.19 208 PRO B N 1
ATOM 4763 C CA . PRO B 1 208 ? 3.896 -6.082 0.117 1 97.19 208 PRO B CA 1
ATOM 4764 C C . PRO B 1 208 ? 4.781 -5.879 1.346 1 97.19 208 PRO B C 1
ATOM 4766 O O . PRO B 1 208 ? 5.105 -4.742 1.695 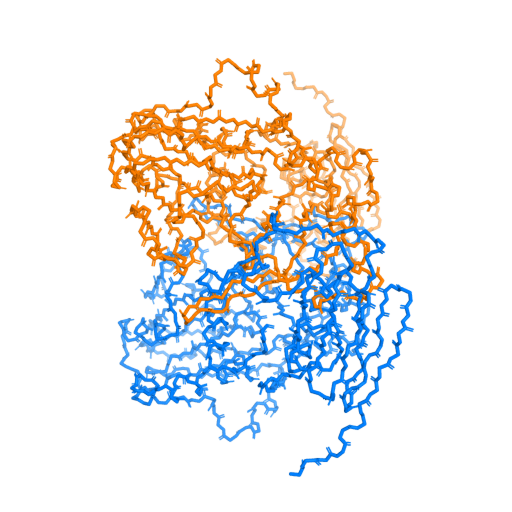1 97.19 208 PRO B O 1
ATOM 4769 N N . SER B 1 209 ? 5.141 -6.984 2.01 1 97.62 209 SER B N 1
ATOM 4770 C CA . SER B 1 209 ? 6.047 -6.922 3.152 1 97.62 209 SER B CA 1
ATOM 4771 C C . SER B 1 209 ? 7.371 -6.273 2.771 1 97.62 209 SER B C 1
ATOM 4773 O O . SER B 1 209 ? 7.836 -6.41 1.638 1 97.62 209 SER B O 1
ATOM 4775 N N . GLY B 1 210 ? 7.945 -5.586 3.725 1 98.31 210 GLY B N 1
ATOM 4776 C CA . GLY B 1 210 ? 9.156 -4.832 3.434 1 98.31 210 GLY B CA 1
ATOM 4777 C C . GLY B 1 210 ? 10.398 -5.695 3.395 1 98.31 210 GLY B C 1
ATOM 4778 O O . GLY B 1 210 ? 11.195 -5.605 2.453 1 98.31 210 GLY B O 1
ATOM 4779 N N . ILE B 1 211 ? 10.531 -6.512 4.453 1 98.75 211 ILE B N 1
ATOM 4780 C CA . ILE B 1 211 ? 11.695 -7.375 4.578 1 98.75 211 ILE B CA 1
ATOM 4781 C C . ILE B 1 211 ? 11.25 -8.828 4.742 1 98.75 211 ILE B C 1
ATOM 4783 O O . ILE B 1 211 ? 10.32 -9.117 5.496 1 98.75 211 ILE B O 1
ATOM 4787 N N . GLN B 1 212 ? 11.852 -9.695 4.004 1 98.19 212 GLN B N 1
ATOM 4788 C CA . GLN B 1 212 ? 11.766 -11.133 4.23 1 98.19 212 GLN B CA 1
ATOM 4789 C C . GLN B 1 212 ? 13 -11.656 4.957 1 98.19 212 GLN B C 1
ATOM 4791 O O . GLN B 1 212 ? 14.125 -11.414 4.523 1 98.19 212 GLN B O 1
ATOM 4796 N N . VAL B 1 213 ? 12.773 -12.344 6.086 1 98.62 213 VAL B N 1
ATOM 4797 C CA . VAL B 1 213 ? 13.875 -12.836 6.906 1 98.62 213 VAL B CA 1
ATOM 4798 C C . VAL B 1 213 ? 13.977 -14.352 6.781 1 98.62 213 VAL B C 1
ATOM 4800 O O . VAL B 1 213 ? 12.977 -15.062 6.918 1 98.62 213 VAL B O 1
ATOM 4803 N N . PHE B 1 214 ? 15.203 -14.82 6.539 1 97.56 214 PHE B N 1
ATOM 4804 C CA . PHE B 1 214 ? 15.492 -16.25 6.492 1 97.56 214 PHE B CA 1
ATOM 4805 C C . PHE B 1 214 ? 16.594 -16.625 7.484 1 97.56 214 PHE B C 1
ATOM 4807 O O . PHE B 1 214 ? 17.609 -15.93 7.57 1 97.56 214 PHE B O 1
ATOM 4814 N N . HIS B 1 215 ? 16.359 -17.656 8.227 1 97.88 215 HIS B N 1
ATOM 4815 C CA . HIS B 1 215 ? 17.344 -18.234 9.133 1 97.88 215 HIS B CA 1
ATOM 4816 C C . HIS B 1 215 ? 17.312 -19.75 9.078 1 97.88 215 HIS B C 1
ATOM 4818 O O . HIS B 1 215 ? 16.406 -20.375 9.625 1 97.88 215 HIS B O 1
ATOM 4824 N N . VAL B 1 216 ? 18.281 -20.328 8.375 1 95.94 216 VAL B N 1
ATOM 4825 C CA . VAL B 1 216 ? 18.391 -21.797 8.383 1 95.94 216 VAL B CA 1
ATOM 4826 C C . VAL B 1 216 ? 18.922 -22.266 9.734 1 95.94 216 VAL B C 1
ATOM 4828 O O . VAL B 1 216 ? 20.078 -21.984 10.086 1 95.94 216 VAL B O 1
ATOM 4831 N N . LEU B 1 217 ? 18.094 -22.938 10.391 1 95.88 217 LEU B N 1
ATOM 4832 C CA . LEU B 1 217 ? 18.453 -23.375 11.734 1 95.88 217 LEU B CA 1
ATOM 4833 C C . LEU B 1 217 ? 19.25 -24.688 11.688 1 95.88 217 LEU B C 1
ATOM 4835 O O . LEU B 1 217 ? 20.109 -24.922 12.539 1 95.88 217 LEU B O 1
ATOM 4839 N N . GLU B 1 218 ? 18.859 -25.516 10.734 1 93.62 218 GLU B N 1
ATOM 4840 C CA . GLU B 1 218 ? 19.516 -26.797 10.523 1 93.62 218 GLU B CA 1
ATOM 4841 C C . GLU B 1 218 ? 19.266 -27.328 9.125 1 93.62 218 GLU B C 1
ATOM 4843 O O . GLU B 1 218 ? 18.172 -27.141 8.57 1 93.62 218 GLU B O 1
ATOM 4848 N N . HIS B 1 219 ? 20.281 -27.922 8.57 1 91.94 219 HIS B N 1
ATOM 4849 C CA . HIS B 1 219 ? 20.125 -28.641 7.301 1 91.94 219 HIS B CA 1
ATOM 4850 C C . HIS B 1 219 ? 21.047 -29.859 7.238 1 91.94 219 HIS B C 1
ATOM 4852 O O . HIS B 1 219 ? 22.266 -29.719 7.289 1 91.94 219 HIS B O 1
ATOM 4858 N N . ASP B 1 220 ? 20.453 -30.984 7.277 1 91.75 220 ASP B N 1
ATOM 4859 C CA . ASP B 1 220 ? 21.141 -32.25 7.078 1 91.75 220 ASP B CA 1
ATOM 4860 C C . ASP B 1 220 ? 20.828 -32.844 5.707 1 91.75 220 ASP B C 1
ATOM 4862 O O . ASP B 1 220 ? 19.859 -33.594 5.562 1 91.75 220 ASP B O 1
ATOM 4866 N N . GLY B 1 221 ? 21.578 -32.531 4.758 1 92.06 221 GLY B N 1
ATOM 4867 C CA . GLY B 1 221 ? 21.344 -32.906 3.371 1 92.06 221 GLY B CA 1
ATOM 4868 C C . GLY B 1 221 ? 22.141 -32.062 2.385 1 92.06 221 GLY B C 1
ATOM 4869 O O . GLY B 1 221 ? 23.141 -31.453 2.752 1 92.06 221 GLY B O 1
ATOM 4870 N N . GLU B 1 222 ? 21.766 -32.156 1.102 1 93.88 222 GLU B N 1
ATOM 4871 C CA . GLU B 1 222 ? 22.422 -31.422 0.027 1 93.88 222 GLU B CA 1
ATOM 4872 C C . GLU B 1 222 ? 21.484 -30.391 -0.595 1 93.88 222 GLU B C 1
ATOM 4874 O O . GLU B 1 222 ? 20.266 -30.469 -0.435 1 93.88 222 GLU B O 1
ATOM 4879 N N . GLY B 1 223 ? 22.188 -29.391 -1.252 1 94.19 223 GLY B N 1
ATOM 4880 C CA . GLY B 1 223 ? 21.375 -28.375 -1.906 1 94.19 223 GLY B CA 1
ATOM 4881 C C . GLY B 1 223 ? 20.875 -27.297 -0.958 1 94.19 223 GLY B C 1
ATOM 4882 O O . GLY B 1 223 ? 21.578 -26.953 -0.002 1 94.19 223 GLY B O 1
ATOM 4883 N N . GLY B 1 224 ? 19.797 -26.641 -1.301 1 92.62 224 GLY B N 1
ATOM 4884 C CA . GLY B 1 224 ? 19.141 -25.672 -0.43 1 92.62 224 GLY B CA 1
ATOM 4885 C C . GLY B 1 224 ? 19.797 -24.312 -0.437 1 92.62 224 GLY B C 1
ATOM 4886 O O . GLY B 1 224 ? 19.594 -23.516 0.478 1 92.62 224 GLY B O 1
ATOM 4887 N N . GLN B 1 225 ? 20.578 -24.094 -1.428 1 96.38 225 GLN B N 1
ATOM 4888 C CA . GLN B 1 225 ? 21.141 -22.766 -1.552 1 96.38 225 GLN B CA 1
ATOM 4889 C C . GLN B 1 225 ? 20.062 -21.719 -1.774 1 96.38 225 GLN B C 1
ATOM 4891 O O . GLN B 1 225 ? 19.031 -22 -2.393 1 96.38 225 GLN B O 1
ATOM 4896 N N . THR B 1 226 ? 20.312 -20.562 -1.238 1 97.06 226 THR B N 1
ATOM 4897 C CA . THR B 1 226 ? 19.406 -19.438 -1.417 1 97.06 226 THR B CA 1
ATOM 4898 C C . THR B 1 226 ? 19.766 -18.656 -2.67 1 97.06 226 THR B C 1
ATOM 4900 O O . THR B 1 226 ? 20.938 -18.344 -2.9 1 97.06 226 THR B O 1
ATOM 4903 N N . LEU B 1 227 ? 18.797 -18.422 -3.434 1 98.31 227 LEU B N 1
ATOM 4904 C CA . LEU B 1 227 ? 18.938 -17.594 -4.629 1 98.31 227 LEU B CA 1
ATOM 4905 C C . LEU B 1 227 ? 18.578 -16.141 -4.328 1 98.31 227 LEU B C 1
ATOM 4907 O O . LEU B 1 227 ? 17.578 -15.867 -3.676 1 98.31 227 LEU B O 1
ATOM 4911 N N . LEU B 1 228 ? 19.438 -15.219 -4.758 1 98.69 228 LEU B N 1
ATOM 4912 C CA . LEU B 1 228 ? 19.125 -13.797 -4.75 1 98.69 228 LEU B CA 1
ATOM 4913 C C . LEU B 1 228 ? 19.281 -13.203 -6.145 1 98.69 228 LEU B C 1
ATOM 4915 O O . LEU B 1 228 ? 20.234 -13.531 -6.863 1 98.69 228 LEU B O 1
ATOM 4919 N N . VAL B 1 229 ? 18.344 -12.398 -6.547 1 98.88 229 VAL B N 1
ATOM 4920 C CA . VAL B 1 229 ? 18.391 -11.664 -7.805 1 98.88 229 VAL B CA 1
ATOM 4921 C C . VAL B 1 229 ? 18.016 -10.203 -7.559 1 98.88 229 VAL B C 1
ATOM 4923 O O . VAL B 1 229 ? 16.953 -9.914 -7.016 1 98.88 229 VAL B O 1
ATOM 4926 N N . ASP B 1 230 ? 18.891 -9.258 -7.918 1 98.88 230 ASP B N 1
ATOM 4927 C CA . ASP B 1 230 ? 18.547 -7.844 -7.824 1 98.88 230 ASP B CA 1
ATOM 4928 C C . ASP B 1 230 ? 17.516 -7.461 -8.883 1 98.88 230 ASP B C 1
ATOM 4930 O O . ASP B 1 230 ? 17.875 -7.223 -10.039 1 98.88 230 ASP B O 1
ATOM 4934 N N . GLY B 1 231 ? 16.297 -7.406 -8.461 1 98.88 231 GLY B N 1
ATOM 4935 C CA . GLY B 1 231 ? 15.211 -7.078 -9.367 1 98.88 231 GLY B CA 1
ATOM 4936 C C . GLY B 1 231 ? 15.359 -5.715 -10.016 1 98.88 231 GLY B C 1
ATOM 4937 O O . GLY B 1 231 ? 14.938 -5.516 -11.156 1 98.88 231 GLY B O 1
ATOM 4938 N N . PHE B 1 232 ? 15.953 -4.734 -9.305 1 98.81 232 PHE B N 1
ATOM 4939 C CA . PHE B 1 232 ? 16.156 -3.4 -9.852 1 98.81 232 PHE B CA 1
ATOM 4940 C C . PHE B 1 232 ? 17.188 -3.43 -10.969 1 98.81 232 PHE B C 1
ATOM 4942 O O . PHE B 1 232 ? 17.047 -2.732 -11.977 1 98.81 232 PHE B O 1
ATOM 4949 N N . HIS B 1 233 ? 18.219 -4.227 -10.797 1 98.81 233 HIS B N 1
ATOM 4950 C CA . HIS B 1 233 ? 19.172 -4.391 -11.883 1 98.81 233 HIS B CA 1
ATOM 4951 C C . HIS B 1 233 ? 18.516 -4.961 -13.125 1 98.81 233 HIS B C 1
ATOM 4953 O O . HIS B 1 233 ? 18.719 -4.457 -14.234 1 98.81 233 HIS B O 1
ATOM 4959 N N . ALA B 1 234 ? 17.719 -6.004 -12.938 1 98.81 234 ALA B N 1
ATOM 4960 C CA . ALA B 1 234 ? 17 -6.629 -14.047 1 98.81 234 ALA B CA 1
ATOM 4961 C C . ALA B 1 234 ? 16.062 -5.637 -14.719 1 98.81 234 ALA B C 1
ATOM 4963 O O . ALA B 1 234 ? 15.961 -5.598 -15.945 1 98.81 234 ALA B O 1
ATOM 4964 N N . ALA B 1 235 ? 15.359 -4.871 -13.945 1 98.88 235 ALA B N 1
ATOM 4965 C CA . ALA B 1 235 ? 14.414 -3.885 -14.453 1 98.88 235 ALA B CA 1
ATOM 4966 C C . ALA B 1 235 ? 15.133 -2.775 -15.211 1 98.88 235 ALA B C 1
ATOM 4968 O O . ALA B 1 235 ? 14.672 -2.332 -16.266 1 98.88 235 ALA B O 1
ATOM 4969 N N . GLU B 1 236 ? 16.266 -2.324 -14.641 1 98.69 236 GLU B N 1
ATOM 4970 C CA . GLU B 1 236 ? 17 -1.269 -15.312 1 98.69 236 GLU B CA 1
ATOM 4971 C C . GLU B 1 236 ? 17.594 -1.766 -16.625 1 98.69 236 GLU B C 1
ATOM 4973 O O . GLU B 1 236 ? 17.703 -1.007 -17.594 1 98.69 236 GLU B O 1
ATOM 4978 N N . LYS B 1 237 ? 17.984 -3.014 -16.641 1 98.62 237 LYS B N 1
ATOM 4979 C CA . LYS B 1 237 ? 18.406 -3.611 -17.906 1 98.62 237 LYS B CA 1
ATOM 4980 C C . LYS B 1 237 ? 17.266 -3.568 -18.922 1 98.62 237 LYS B C 1
ATOM 4982 O O . LYS B 1 237 ? 17.5 -3.266 -20.094 1 98.62 237 LYS B O 1
ATOM 4987 N N . LEU B 1 238 ? 16.078 -3.865 -18.5 1 98.75 238 LEU B N 1
ATOM 4988 C CA . LEU B 1 238 ? 14.914 -3.773 -19.375 1 98.75 238 LEU B CA 1
ATOM 4989 C C . LEU B 1 238 ? 14.703 -2.338 -19.859 1 98.75 238 LEU B C 1
ATOM 4991 O O . LEU B 1 238 ? 14.422 -2.105 -21.031 1 98.75 238 LEU B O 1
ATOM 4995 N N . ARG B 1 239 ? 14.828 -1.395 -18.906 1 98.62 239 ARG B N 1
ATOM 4996 C CA . ARG B 1 239 ? 14.672 0.015 -19.25 1 98.62 239 ARG B CA 1
ATOM 4997 C C . ARG B 1 239 ? 15.633 0.418 -20.359 1 98.62 239 ARG B C 1
ATOM 4999 O O . ARG B 1 239 ? 15.258 1.139 -21.297 1 98.62 239 ARG B O 1
ATOM 5006 N N . ALA B 1 240 ? 16.828 -0.049 -20.344 1 98.38 240 ALA B N 1
ATOM 5007 C CA . ALA B 1 240 ? 17.859 0.268 -21.328 1 98.38 240 ALA B CA 1
ATOM 5008 C C . ALA B 1 240 ? 17.594 -0.427 -22.656 1 98.38 240 ALA B C 1
ATOM 5010 O O . ALA B 1 240 ? 17.703 0.191 -23.719 1 98.38 240 ALA B O 1
ATOM 5011 N N . ASP B 1 241 ? 17.203 -1.688 -22.609 1 98.44 241 ASP B N 1
ATOM 5012 C CA . ASP B 1 241 ? 17.109 -2.521 -23.812 1 98.44 241 ASP B CA 1
ATOM 5013 C C . ASP B 1 241 ? 15.766 -2.322 -24.5 1 98.44 241 ASP B C 1
ATOM 5015 O O . ASP B 1 241 ? 15.68 -2.418 -25.734 1 98.44 241 ASP B O 1
ATOM 5019 N N . ASN B 1 242 ? 14.727 -2.174 -23.719 1 98.5 242 ASN B N 1
ATOM 5020 C CA . ASN B 1 242 ? 13.375 -2.025 -24.234 1 98.5 242 ASN B CA 1
ATOM 5021 C C . ASN B 1 242 ? 12.562 -1.025 -23.422 1 98.5 242 ASN B C 1
ATOM 5023 O O . ASN B 1 242 ? 11.648 -1.411 -22.688 1 98.5 242 ASN B O 1
ATOM 5027 N N . PRO B 1 243 ? 12.773 0.247 -23.625 1 98.38 243 PRO B N 1
ATOM 5028 C CA . PRO B 1 243 ? 12.117 1.28 -22.812 1 98.38 243 PRO B CA 1
ATOM 5029 C C . PRO B 1 243 ? 10.594 1.208 -22.891 1 98.38 243 PRO B C 1
ATOM 5031 O O . PRO B 1 243 ? 9.906 1.523 -21.922 1 98.38 243 PRO B O 1
ATOM 5034 N N . ASP B 1 244 ? 10.062 0.724 -23.984 1 98.25 244 ASP B N 1
ATOM 5035 C CA . ASP B 1 244 ? 8.609 0.623 -24.125 1 98.25 244 ASP B CA 1
ATOM 5036 C C . ASP B 1 244 ? 8.047 -0.455 -23.203 1 98.25 244 ASP B C 1
ATOM 5038 O O . ASP B 1 244 ? 7.031 -0.237 -22.531 1 98.25 244 ASP B O 1
ATOM 5042 N N . ALA B 1 245 ? 8.672 -1.566 -23.156 1 98.44 245 ALA B N 1
ATOM 5043 C CA . ALA B 1 245 ? 8.242 -2.648 -22.266 1 98.44 245 ALA B CA 1
ATOM 5044 C C . ALA B 1 245 ? 8.359 -2.244 -20.797 1 98.44 245 ALA B C 1
ATOM 5046 O O . ALA B 1 245 ? 7.477 -2.543 -20 1 98.44 245 ALA B O 1
ATOM 5047 N N . PHE B 1 246 ? 9.492 -1.548 -20.562 1 98.69 246 PHE B N 1
ATOM 5048 C CA . PHE B 1 246 ? 9.695 -1.057 -19.203 1 98.69 246 PHE B CA 1
ATOM 5049 C C . PHE B 1 246 ? 8.57 -0.111 -18.797 1 98.69 246 PHE B C 1
ATOM 5051 O O . PHE B 1 246 ? 7.934 -0.307 -17.766 1 98.69 246 PHE B O 1
ATOM 5058 N N . GLN B 1 247 ? 8.266 0.816 -19.641 1 98.19 247 GLN B N 1
ATOM 5059 C CA . GLN B 1 247 ? 7.219 1.793 -19.344 1 98.19 247 GLN B CA 1
ATOM 5060 C C . GLN B 1 247 ? 5.852 1.119 -19.219 1 98.19 247 GLN B C 1
ATOM 5062 O O . GLN B 1 247 ? 5.047 1.485 -18.375 1 98.19 247 GLN B O 1
ATOM 5067 N N . TYR B 1 248 ? 5.656 0.175 -20.016 1 97.88 248 TYR B N 1
ATOM 5068 C CA . TYR B 1 248 ? 4.379 -0.535 -19.984 1 97.88 248 TYR B CA 1
ATOM 5069 C C . TYR B 1 248 ? 4.168 -1.213 -18.641 1 97.88 248 TYR B C 1
ATOM 5071 O O . TYR B 1 248 ? 3.074 -1.15 -18.078 1 97.88 248 TYR B O 1
ATOM 5079 N N . LEU B 1 249 ? 5.207 -1.835 -18.078 1 98.25 249 LEU B N 1
ATOM 5080 C CA . LEU B 1 249 ? 5.109 -2.578 -16.828 1 98.25 249 LEU B CA 1
ATOM 5081 C C . LEU B 1 249 ? 4.984 -1.628 -15.641 1 98.25 249 LEU B C 1
ATOM 5083 O O . LEU B 1 249 ? 4.605 -2.045 -14.547 1 98.25 249 LEU B O 1
ATOM 5087 N N . THR B 1 250 ? 5.324 -0.319 -15.828 1 97.69 250 THR B N 1
ATOM 5088 C CA . THR B 1 250 ? 5.207 0.66 -14.758 1 97.69 250 THR B CA 1
ATOM 5089 C C . THR B 1 250 ? 3.822 1.301 -14.758 1 97.69 250 THR B C 1
ATOM 5091 O O . THR B 1 250 ? 3.432 1.945 -13.781 1 97.69 250 THR B O 1
ATOM 5094 N N . LYS B 1 251 ? 3.057 1.076 -15.797 1 94.94 251 LYS B N 1
ATOM 5095 C CA . LYS B 1 251 ? 1.791 1.792 -15.93 1 94.94 251 LYS B CA 1
ATOM 5096 C C . LYS B 1 251 ? 0.607 0.83 -15.883 1 94.94 251 LYS B C 1
ATOM 5098 O O . LYS B 1 251 ? -0.513 1.23 -15.562 1 94.94 251 LYS B O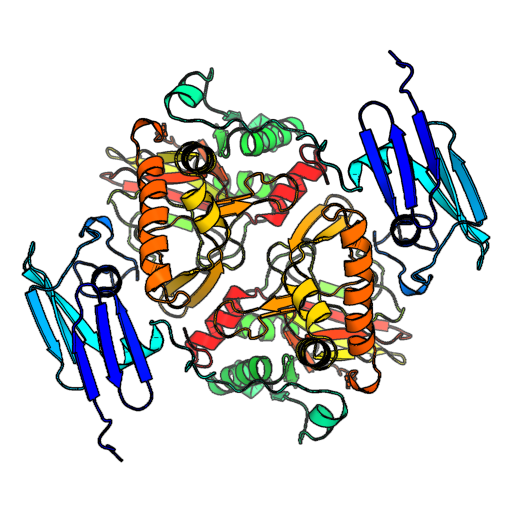 1
ATOM 5103 N N . THR B 1 252 ? 0.873 -0.396 -16.188 1 95.19 252 THR B N 1
ATOM 5104 C CA . THR B 1 252 ? -0.212 -1.36 -16.344 1 95.19 252 THR B CA 1
ATOM 5105 C C . THR B 1 252 ? -0.542 -2.012 -15 1 95.19 252 THR B C 1
ATOM 5107 O O . THR B 1 252 ? 0.304 -2.682 -14.406 1 95.19 252 THR B O 1
ATOM 5110 N N . VAL B 1 253 ? -1.788 -1.836 -14.594 1 94.12 253 VAL B N 1
ATOM 5111 C CA . VAL B 1 253 ? -2.242 -2.393 -13.32 1 94.12 253 VAL B CA 1
ATOM 5112 C C . VAL B 1 253 ? -2.795 -3.799 -13.539 1 94.12 253 VAL B C 1
ATOM 5114 O O . VAL B 1 253 ? -3.654 -4.008 -14.398 1 94.12 253 VAL B O 1
ATOM 5117 N N . VAL B 1 254 ? -2.309 -4.777 -12.812 1 94.12 254 VAL B N 1
ATOM 5118 C CA . VAL B 1 254 ? -2.789 -6.152 -12.891 1 94.12 254 VAL B CA 1
ATOM 5119 C C . VAL B 1 254 ? -3.148 -6.652 -11.492 1 94.12 254 VAL B C 1
ATOM 5121 O O . VAL B 1 254 ? -2.682 -6.105 -10.492 1 94.12 254 VAL B O 1
ATOM 5124 N N . PRO B 1 255 ? -3.996 -7.652 -11.406 1 92.44 255 PRO B N 1
ATOM 5125 C CA . PRO B 1 255 ? -4.324 -8.234 -10.102 1 92.44 255 PRO B CA 1
ATOM 5126 C C . PRO B 1 255 ? -3.262 -9.219 -9.617 1 92.44 255 PRO B C 1
ATOM 5128 O O . PRO B 1 255 ? -2.598 -9.867 -10.422 1 92.44 255 PRO B O 1
ATOM 5131 N N . HIS B 1 256 ? -3.084 -9.273 -8.344 1 92 256 HIS B N 1
ATOM 5132 C CA . HIS B 1 256 ? -2.32 -10.266 -7.598 1 92 256 HIS B CA 1
ATOM 5133 C C . HIS B 1 256 ? -3.195 -10.969 -6.566 1 92 256 HIS B C 1
ATOM 5135 O O . HIS B 1 256 ? -4.047 -10.344 -5.938 1 92 256 HIS B O 1
ATOM 5141 N N . GLU B 1 257 ? -2.992 -12.328 -6.41 1 91 257 GLU B N 1
ATOM 5142 C CA . GLU B 1 257 ? -3.939 -12.984 -5.516 1 91 257 GLU B CA 1
ATOM 5143 C C . GLU B 1 257 ? -3.279 -14.133 -4.758 1 91 257 GLU B C 1
ATOM 5145 O O . GLU B 1 257 ? -2.256 -14.664 -5.195 1 91 257 GLU B O 1
ATOM 5150 N N . TYR B 1 258 ? -3.838 -14.383 -3.676 1 87.69 258 TYR B N 1
ATOM 5151 C CA . TYR B 1 258 ? -3.564 -15.547 -2.844 1 87.69 258 TYR B CA 1
ATOM 5152 C C . TYR B 1 258 ? -4.84 -16.062 -2.195 1 87.69 258 TYR B C 1
ATOM 5154 O O . TYR B 1 258 ? -5.566 -15.312 -1.542 1 8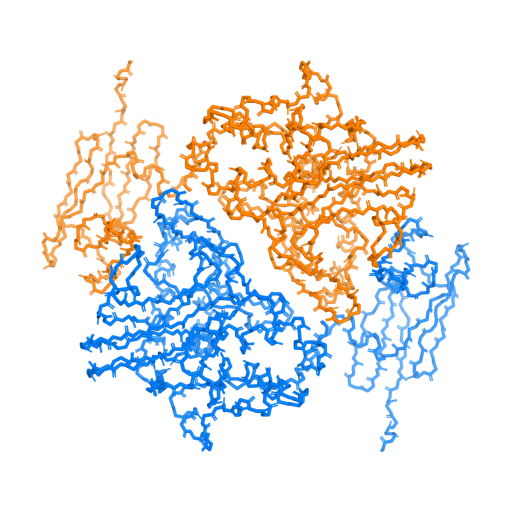7.69 258 TYR B O 1
ATOM 5162 N N . PHE B 1 259 ? -5.094 -17.344 -2.502 1 85.31 259 PHE B N 1
ATOM 5163 C CA . PHE B 1 259 ? -6.266 -17.984 -1.913 1 85.31 259 PHE B CA 1
ATOM 5164 C C . PHE B 1 259 ? -5.859 -19.188 -1.072 1 85.31 259 PHE B C 1
ATOM 5166 O O . PHE B 1 259 ? -4.965 -19.938 -1.455 1 85.31 259 PHE B O 1
ATOM 5173 N N . ASP B 1 260 ? -6.262 -19.25 0.072 1 81.5 260 ASP B N 1
ATOM 5174 C CA . ASP B 1 260 ? -6.129 -20.438 0.909 1 81.5 260 ASP B CA 1
ATOM 5175 C C . ASP B 1 260 ? -7.41 -20.688 1.695 1 81.5 260 ASP B C 1
ATOM 5177 O O . ASP B 1 260 ? -8.422 -20.016 1.49 1 81.5 260 ASP B O 1
ATOM 5181 N N . GLU B 1 261 ? -7.293 -21.828 2.441 1 78.75 261 GLU B N 1
ATOM 5182 C CA . GLU B 1 261 ? -8.477 -22.141 3.238 1 78.75 261 GLU B CA 1
ATOM 5183 C C . GLU B 1 261 ? -8.828 -21 4.176 1 78.75 261 GLU B C 1
ATOM 5185 O O . GLU B 1 261 ? -8.008 -20.594 5.012 1 78.75 261 GLU B O 1
ATOM 5190 N N . GLY B 1 262 ? -9.805 -20.234 3.863 1 79.56 262 GLY B N 1
ATOM 5191 C CA . GLY B 1 262 ? -10.312 -19.219 4.766 1 79.56 262 GLY B CA 1
ATOM 5192 C C . GLY B 1 262 ? -9.773 -17.828 4.453 1 79.56 262 GLY B C 1
ATOM 5193 O O . GLY B 1 262 ? -10.031 -16.875 5.195 1 79.56 262 GLY B O 1
ATOM 5194 N N . GLN B 1 263 ? -8.828 -17.734 3.498 1 86.94 263 GLN B N 1
ATOM 5195 C CA . GLN B 1 263 ? -8.273 -16.438 3.133 1 86.94 263 GLN B CA 1
ATOM 5196 C C . GLN B 1 263 ? -8.383 -16.203 1.63 1 86.94 263 GLN B C 1
ATOM 5198 O O . GLN B 1 263 ? -8.141 -17.109 0.832 1 86.94 263 GLN B O 1
ATOM 5203 N N . ARG B 1 264 ? -8.797 -15.078 1.276 1 90.19 264 ARG B N 1
ATOM 5204 C CA . ARG B 1 264 ? -8.859 -14.609 -0.105 1 90.19 264 ARG B CA 1
ATOM 5205 C C . ARG B 1 264 ? -8.305 -13.195 -0.226 1 90.19 264 ARG B C 1
ATOM 5207 O O . ARG B 1 264 ? -9.039 -12.219 -0.04 1 90.19 264 ARG B O 1
ATOM 5214 N N . VAL B 1 265 ? -7.062 -13.156 -0.555 1 92.81 265 VAL B N 1
ATOM 5215 C CA . VAL B 1 265 ? -6.43 -11.844 -0.639 1 92.81 265 VAL B CA 1
ATOM 5216 C C . VAL B 1 265 ? -6.156 -11.492 -2.1 1 92.81 265 VAL B C 1
ATOM 5218 O O . VAL B 1 265 ? -5.668 -12.328 -2.865 1 92.81 265 VAL B O 1
ATOM 5221 N N . ARG B 1 266 ? -6.57 -10.359 -2.453 1 91.38 266 ARG B N 1
ATOM 5222 C CA . ARG B 1 266 ? -6.34 -9.82 -3.789 1 91.38 266 ARG B CA 1
ATOM 5223 C C . ARG B 1 266 ? -5.961 -8.344 -3.727 1 91.38 266 ARG B C 1
ATOM 5225 O O . ARG B 1 266 ? -6.516 -7.59 -2.924 1 91.38 266 ARG B O 1
ATOM 5232 N N . SER B 1 267 ? -5.031 -8 -4.516 1 92.44 267 SER B N 1
ATOM 5233 C CA . SER B 1 267 ? -4.668 -6.59 -4.633 1 92.44 267 SER B CA 1
ATOM 5234 C C . SER B 1 267 ? -4.43 -6.203 -6.09 1 92.44 267 SER B C 1
ATOM 5236 O O . SER B 1 267 ? -4.387 -7.066 -6.969 1 92.44 267 SER B O 1
ATOM 5238 N N . LEU B 1 268 ? -4.422 -4.945 -6.348 1 92.38 268 LEU B N 1
ATOM 5239 C CA . LEU B 1 268 ? -4.125 -4.371 -7.656 1 92.38 268 LEU B CA 1
ATOM 5240 C C . LEU B 1 268 ? -2.83 -3.564 -7.613 1 92.38 268 LEU B C 1
ATOM 5242 O O . LEU B 1 268 ? -2.598 -2.805 -6.672 1 92.38 268 LEU B O 1
ATOM 5246 N N . GLY B 1 269 ? -1.987 -3.775 -8.562 1 93.69 269 GLY B N 1
ATOM 5247 C CA . GLY B 1 269 ? -0.75 -3.016 -8.641 1 93.69 269 GLY B CA 1
ATOM 5248 C C . GLY B 1 269 ? 0.055 -3.311 -9.891 1 93.69 269 GLY B C 1
ATOM 5249 O O . GLY B 1 269 ? -0.237 -4.266 -10.609 1 93.69 269 GLY B O 1
ATOM 5250 N N . THR B 1 270 ? 1.042 -2.467 -10.164 1 96.5 270 THR B N 1
ATOM 5251 C CA . THR B 1 270 ? 1.944 -2.662 -11.297 1 96.5 270 THR B CA 1
ATOM 5252 C C . THR B 1 270 ? 3.092 -3.592 -10.914 1 96.5 270 THR B C 1
ATOM 5254 O O . THR B 1 270 ? 3.348 -3.822 -9.734 1 96.5 270 THR B O 1
ATOM 5257 N N . VAL B 1 271 ? 3.709 -4.121 -11.914 1 98.12 271 VAL B N 1
ATOM 5258 C CA . VAL B 1 271 ? 4.867 -4.98 -11.695 1 98.12 271 VAL B CA 1
ATOM 5259 C C . VAL B 1 271 ? 6.055 -4.137 -11.227 1 98.12 271 VAL B C 1
ATOM 5261 O O . VAL B 1 271 ? 6.801 -4.551 -10.336 1 98.12 271 VAL B O 1
ATOM 5264 N N . LEU B 1 272 ? 6.188 -2.969 -11.875 1 98.69 272 LEU B N 1
ATOM 5265 C CA . LEU B 1 272 ? 7.23 -2.014 -11.516 1 98.69 272 LEU B CA 1
ATOM 5266 C C . LEU B 1 272 ? 6.621 -0.689 -11.07 1 98.69 272 LEU B C 1
ATOM 5268 O O . LEU B 1 272 ? 5.648 -0.217 -11.656 1 98.69 272 LEU B O 1
ATOM 5272 N N . THR B 1 273 ? 7.199 -0.133 -10.031 1 97.44 273 THR B N 1
ATOM 5273 C CA . THR B 1 273 ? 6.758 1.172 -9.555 1 97.44 273 THR B CA 1
ATOM 5274 C C . THR B 1 273 ? 7.914 2.166 -9.539 1 97.44 273 THR B C 1
ATOM 5276 O O . THR B 1 273 ? 9.008 1.845 -9.07 1 97.44 273 THR B O 1
ATOM 5279 N N . LEU B 1 274 ? 7.621 3.35 -10.039 1 95 274 LEU B N 1
ATOM 5280 C CA . LEU B 1 274 ? 8.625 4.402 -10.102 1 95 274 LEU B CA 1
ATOM 5281 C C . LEU B 1 274 ? 8.25 5.574 -9.203 1 95 274 LEU B C 1
ATOM 5283 O O . LEU B 1 274 ? 7.066 5.836 -8.984 1 95 274 LEU B O 1
ATOM 5287 N N . HIS B 1 275 ? 9.305 6.141 -8.68 1 90.62 275 HIS B N 1
ATOM 5288 C CA . HIS B 1 275 ? 9.086 7.465 -8.109 1 90.62 275 HIS B CA 1
ATOM 5289 C C . HIS B 1 275 ? 8.609 8.453 -9.164 1 90.62 275 HIS B C 1
ATOM 5291 O O . HIS B 1 275 ? 9.195 8.547 -10.242 1 90.62 275 HIS B O 1
ATOM 5297 N N . PRO B 1 276 ? 7.621 9.172 -8.867 1 87.31 276 PRO B N 1
ATOM 5298 C CA . PRO B 1 276 ? 6.992 9.984 -9.906 1 87.31 276 PRO B CA 1
ATOM 5299 C C . PRO B 1 276 ? 7.902 11.094 -10.422 1 87.31 276 PRO B C 1
ATOM 5301 O O . PRO B 1 276 ? 7.789 11.508 -11.586 1 87.31 276 PRO B O 1
ATOM 5304 N N . THR B 1 277 ? 8.875 11.57 -9.578 1 83.56 277 THR B N 1
ATOM 5305 C CA . THR B 1 277 ? 9.719 12.711 -9.945 1 83.56 277 THR B CA 1
ATOM 5306 C C . THR B 1 277 ? 11.062 12.227 -10.477 1 83.56 277 THR B C 1
ATOM 5308 O O . THR B 1 277 ? 11.484 12.617 -11.57 1 83.56 277 THR B O 1
ATOM 5311 N N . THR B 1 278 ? 11.633 11.359 -9.742 1 83.69 278 THR B N 1
ATOM 5312 C CA . THR B 1 278 ? 13 10.969 -10.07 1 83.69 278 THR B CA 1
ATOM 5313 C C . THR B 1 278 ? 13.008 9.82 -11.07 1 83.69 278 THR B C 1
ATOM 5315 O O . THR B 1 278 ? 14.039 9.531 -11.68 1 83.69 278 THR B O 1
ATOM 5318 N N . GLN B 1 279 ? 11.922 9.078 -11.172 1 90.06 279 GLN B N 1
ATOM 5319 C CA . GLN B 1 279 ? 11.766 7.934 -12.07 1 90.06 279 GLN B CA 1
ATOM 5320 C C . GLN B 1 279 ? 12.656 6.77 -11.625 1 90.06 279 GLN B C 1
ATOM 5322 O O . GLN B 1 279 ? 12.938 5.867 -12.414 1 90.06 279 GLN B O 1
ATOM 5327 N N . ARG B 1 280 ? 13.062 6.887 -10.398 1 91.5 280 ARG B N 1
ATOM 5328 C CA . ARG B 1 280 ? 13.789 5.758 -9.828 1 91.5 280 ARG B CA 1
ATOM 5329 C C . ARG B 1 280 ? 12.836 4.656 -9.391 1 91.5 280 ARG B C 1
ATOM 5331 O O . ARG B 1 280 ? 11.703 4.934 -8.984 1 91.5 280 ARG B O 1
ATOM 5338 N N . LEU B 1 281 ? 13.352 3.461 -9.422 1 96.19 281 LEU B N 1
ATOM 5339 C CA . LEU B 1 281 ? 12.539 2.318 -9.016 1 96.19 281 LEU B CA 1
ATOM 5340 C C . LEU B 1 281 ? 12.273 2.346 -7.516 1 96.19 281 LEU B C 1
ATOM 5342 O O . LEU B 1 281 ? 13.18 2.596 -6.723 1 96.19 281 LEU B O 1
ATOM 5346 N N . ILE B 1 282 ? 11.047 2.059 -7.18 1 94.81 282 ILE B N 1
ATOM 5347 C CA . ILE B 1 282 ? 10.641 1.982 -5.781 1 94.81 282 ILE B CA 1
ATOM 5348 C C . ILE B 1 282 ? 10.359 0.529 -5.402 1 94.81 282 ILE B C 1
ATOM 5350 O O . ILE B 1 282 ? 10.641 0.112 -4.277 1 94.81 282 ILE B O 1
ATOM 5354 N N . ASN B 1 283 ? 9.789 -0.14 -6.359 1 96.88 283 ASN B N 1
ATOM 5355 C CA . ASN B 1 283 ? 9.328 -1.49 -6.051 1 96.88 283 ASN B CA 1
ATOM 5356 C C . ASN B 1 283 ? 9.266 -2.361 -7.305 1 96.88 283 ASN B C 1
ATOM 5358 O O . ASN B 1 283 ? 9.047 -1.855 -8.406 1 96.88 283 ASN B O 1
ATOM 5362 N N . ILE B 1 284 ? 9.555 -3.637 -7.152 1 98.56 284 ILE B N 1
ATOM 5363 C CA . ILE B 1 284 ? 9.266 -4.676 -8.133 1 98.56 284 ILE B CA 1
ATOM 5364 C C . ILE B 1 284 ? 8.375 -5.75 -7.504 1 98.56 284 ILE B C 1
ATOM 5366 O O . ILE B 1 284 ? 8.711 -6.297 -6.449 1 98.56 284 ILE B O 1
ATOM 5370 N N . ARG B 1 285 ? 7.238 -5.98 -8.039 1 97.5 285 ARG B N 1
ATOM 5371 C CA . ARG B 1 285 ? 6.312 -7.043 -7.664 1 97.5 285 ARG B CA 1
ATOM 5372 C C . ARG B 1 285 ? 6.352 -8.188 -8.672 1 97.5 285 ARG B C 1
ATOM 5374 O O . ARG B 1 285 ? 5.699 -8.117 -9.719 1 97.5 285 ARG B O 1
ATOM 5381 N N . PHE B 1 286 ? 7.113 -9.234 -8.297 1 97.81 286 PHE B N 1
ATOM 5382 C CA . PHE B 1 286 ? 7.312 -10.32 -9.25 1 97.81 286 PHE B CA 1
ATOM 5383 C C . PHE B 1 286 ? 7.18 -11.672 -8.57 1 97.81 286 PHE B C 1
ATOM 5385 O O . PHE B 1 286 ? 8.062 -12.086 -7.816 1 97.81 286 PHE B O 1
ATOM 5392 N N . ASN B 1 287 ? 6.102 -12.32 -8.789 1 96.31 287 ASN B N 1
ATOM 5393 C CA . ASN B 1 287 ? 5.84 -13.688 -8.352 1 96.31 287 ASN B CA 1
ATOM 5394 C C . ASN B 1 287 ? 4.988 -14.445 -9.367 1 96.31 287 ASN B C 1
ATOM 5396 O O . ASN B 1 287 ? 3.76 -14.359 -9.336 1 96.31 287 ASN B O 1
ATOM 5400 N N . PRO B 1 288 ? 5.648 -15.148 -10.25 1 92.56 288 PRO B N 1
ATOM 5401 C CA . PRO B 1 288 ? 4.898 -15.82 -11.312 1 92.56 288 PRO B CA 1
ATOM 5402 C C . PRO B 1 288 ? 3.967 -16.906 -10.773 1 92.56 288 PRO B C 1
ATOM 5404 O O . PRO B 1 288 ? 2.994 -17.281 -11.438 1 92.56 288 PRO B O 1
ATOM 5407 N N . TYR B 1 289 ? 4.191 -17.375 -9.594 1 90.94 289 TYR B N 1
ATOM 5408 C CA . TYR B 1 289 ? 3.396 -18.438 -9.008 1 90.94 289 TYR B CA 1
ATOM 5409 C C . TYR B 1 289 ? 2.057 -17.922 -8.508 1 90.94 289 TYR B C 1
ATOM 5411 O O . TYR B 1 289 ? 1.047 -18.625 -8.562 1 90.94 289 TYR B O 1
ATOM 5419 N N . ASP B 1 290 ? 2.074 -16.703 -8.078 1 88.19 290 ASP B N 1
ATOM 5420 C CA . ASP B 1 290 ? 0.885 -16.078 -7.496 1 88.19 290 ASP B CA 1
ATOM 5421 C C . ASP B 1 290 ? 0.212 -15.141 -8.492 1 88.19 290 ASP B C 1
ATOM 5423 O O . ASP B 1 290 ? -0.638 -14.328 -8.117 1 88.19 290 ASP B O 1
ATOM 5427 N N . ARG B 1 291 ? 0.587 -15.219 -9.695 1 87.56 291 ARG B N 1
ATOM 5428 C CA . ARG B 1 291 ? -0.018 -14.328 -10.672 1 87.56 291 ARG B CA 1
ATOM 5429 C C . ARG B 1 291 ? -1.494 -14.648 -10.875 1 87.56 291 ARG B C 1
ATOM 5431 O O . ARG B 1 291 ? -1.854 -15.805 -11.117 1 87.56 291 ARG B O 1
ATOM 5438 N N . SER B 1 292 ? -2.295 -13.648 -10.758 1 91.19 292 SER B N 1
ATOM 5439 C CA . SER B 1 292 ? -3.74 -13.758 -10.93 1 91.19 292 SER B CA 1
ATOM 5440 C C . SER B 1 292 ? -4.121 -13.695 -12.406 1 91.19 292 SER B C 1
ATOM 5442 O O . SER B 1 292 ? -3.316 -13.289 -13.25 1 91.19 292 SER B O 1
ATOM 5444 N N . PRO B 1 293 ? -5.379 -14.195 -12.672 1 92.5 293 PRO B N 1
ATOM 5445 C CA . PRO B 1 293 ? -5.883 -13.938 -14.023 1 92.5 293 PRO B CA 1
ATOM 5446 C C . PRO B 1 293 ? -5.871 -12.445 -14.375 1 92.5 293 PRO B C 1
ATOM 5448 O O . PRO B 1 293 ? -6.188 -11.609 -13.531 1 92.5 293 PRO B O 1
ATOM 5451 N N . LEU B 1 294 ? -5.422 -12.156 -15.555 1 93.25 294 LEU B N 1
ATOM 5452 C CA . LEU B 1 294 ? -5.348 -10.773 -16.031 1 93.25 294 LEU B CA 1
ATOM 5453 C C . LEU B 1 294 ? -6.738 -10.234 -16.344 1 93.25 294 LEU B C 1
ATOM 5455 O O . LEU B 1 294 ? -7.074 -10.016 -17.516 1 93.25 294 LEU B O 1
ATOM 5459 N N . SER B 1 295 ? -7.457 -9.906 -15.352 1 90.31 295 SER B N 1
ATOM 5460 C CA . SER B 1 295 ? -8.859 -9.539 -15.492 1 90.31 295 SER B CA 1
ATOM 5461 C C . SER B 1 295 ? -9.023 -8.023 -15.617 1 90.31 295 SER B C 1
ATOM 5463 O O . SER B 1 295 ? -10.141 -7.531 -15.789 1 90.31 295 SER B O 1
ATOM 5465 N N . THR B 1 296 ? -7.938 -7.305 -15.578 1 90.5 296 THR B N 1
ATOM 5466 C CA . THR B 1 296 ? -8.047 -5.852 -15.641 1 90.5 296 THR B CA 1
ATOM 5467 C C . THR B 1 296 ? -7.59 -5.336 -17 1 90.5 296 THR B C 1
ATOM 5469 O O . THR B 1 296 ? -7.582 -4.125 -17.25 1 90.5 296 THR B O 1
ATOM 5472 N N . LEU B 1 297 ? -7.211 -6.223 -17.875 1 92.62 297 LEU B N 1
ATOM 5473 C CA . LEU B 1 297 ? -6.664 -5.82 -19.172 1 92.62 297 LEU B CA 1
ATOM 5474 C C . LEU B 1 297 ? -7.527 -6.34 -20.312 1 92.62 297 LEU B C 1
ATOM 5476 O O . LEU B 1 297 ? -7.855 -7.527 -20.359 1 92.62 297 LEU B O 1
ATOM 5480 N N . PRO B 1 298 ? -7.84 -5.398 -21.234 1 91 298 PRO B N 1
ATOM 5481 C CA . PRO B 1 298 ? -8.43 -5.914 -22.469 1 91 298 PRO B CA 1
ATOM 5482 C C . PRO B 1 298 ? -7.465 -6.797 -23.266 1 91 298 PRO B C 1
ATOM 5484 O O . PRO B 1 298 ? -6.254 -6.746 -23.047 1 91 298 PRO B O 1
ATOM 5487 N N . SER B 1 299 ? -7.977 -7.516 -24.156 1 87.69 299 SER B N 1
ATOM 5488 C CA . SER B 1 299 ? -7.223 -8.555 -24.844 1 87.69 299 SER B CA 1
ATOM 5489 C C . SER B 1 299 ? -5.977 -7.977 -25.516 1 87.69 299 SER B C 1
ATOM 5491 O O . SER B 1 299 ? -4.895 -8.562 -25.438 1 87.69 299 SER B O 1
ATOM 5493 N N . ASP B 1 300 ? -6.117 -6.887 -26.141 1 86.44 300 ASP B N 1
ATOM 5494 C CA . ASP B 1 300 ? -4.961 -6.324 -26.844 1 86.44 300 ASP B CA 1
ATOM 5495 C C . ASP B 1 300 ? -3.879 -5.902 -25.844 1 86.44 300 ASP B C 1
ATOM 5497 O O . ASP B 1 300 ? -2.686 -6.016 -26.141 1 86.44 300 ASP B O 1
ATOM 5501 N N . ASP B 1 301 ? -4.285 -5.492 -24.734 1 92.06 301 ASP B N 1
ATOM 5502 C CA . ASP B 1 301 ? -3.326 -5.082 -23.719 1 92.06 301 ASP B CA 1
ATOM 5503 C C . ASP B 1 301 ? -2.713 -6.293 -23.016 1 92.06 301 ASP B C 1
ATOM 5505 O O . ASP B 1 301 ? -1.595 -6.223 -22.5 1 92.06 301 ASP B O 1
ATOM 5509 N N . GLN B 1 302 ? -3.426 -7.379 -23.062 1 93.5 302 GLN B N 1
ATOM 5510 C CA . GLN B 1 302 ? -2.906 -8.586 -22.438 1 93.5 302 GLN B CA 1
ATOM 5511 C C . GLN B 1 302 ? -1.666 -9.102 -23.156 1 93.5 302 GLN B C 1
ATOM 5513 O O . GLN B 1 302 ? -0.692 -9.508 -22.516 1 93.5 302 GLN B O 1
ATOM 5518 N N . LEU B 1 303 ? -1.771 -9.109 -24.5 1 93.12 303 LEU B N 1
ATOM 5519 C CA . LEU B 1 303 ? -0.626 -9.578 -25.281 1 93.12 303 LEU B CA 1
ATOM 5520 C C . LEU B 1 303 ? 0.601 -8.711 -25.016 1 93.12 303 LEU B C 1
ATOM 5522 O O . LEU B 1 303 ? 1.709 -9.227 -24.859 1 93.12 303 LEU B O 1
ATOM 5526 N N . LYS B 1 304 ? 0.325 -7.445 -25 1 94.75 304 LYS B N 1
ATOM 5527 C CA . LYS B 1 304 ? 1.42 -6.531 -24.688 1 94.75 304 LYS B CA 1
ATOM 5528 C C . LYS B 1 304 ? 1.995 -6.809 -23.312 1 94.75 304 LYS B C 1
ATOM 5530 O O . LYS B 1 304 ? 3.211 -6.75 -23.109 1 94.75 304 LYS B O 1
ATOM 5535 N N . PHE B 1 305 ? 1.169 -7.125 -22.406 1 96.12 305 PHE B N 1
ATOM 5536 C CA . PHE B 1 305 ? 1.626 -7.461 -21.062 1 96.12 305 PHE B CA 1
ATOM 5537 C C . PHE B 1 305 ? 2.508 -8.703 -21.094 1 96.12 305 PHE B C 1
ATOM 5539 O O . PHE B 1 305 ? 3.615 -8.695 -20.547 1 96.12 305 PHE B O 1
ATOM 5546 N N . TYR B 1 306 ? 2.057 -9.719 -21.734 1 95.31 306 TYR B N 1
ATOM 5547 C CA . TYR B 1 306 ? 2.814 -10.961 -21.797 1 95.31 306 TYR B CA 1
ATOM 5548 C C . TYR B 1 306 ? 4.195 -10.727 -22.406 1 95.31 306 TYR B C 1
ATOM 5550 O O . TYR B 1 306 ? 5.199 -11.219 -21.875 1 95.31 306 TYR B O 1
ATOM 5558 N N . LYS B 1 307 ? 4.227 -9.977 -23.422 1 95.62 307 LYS B N 1
ATOM 5559 C CA . LYS B 1 307 ? 5.496 -9.719 -24.109 1 95.62 307 LYS B CA 1
ATOM 5560 C C . LYS B 1 307 ? 6.441 -8.93 -23.203 1 95.62 307 LYS B C 1
ATOM 5562 O O . LYS B 1 307 ? 7.617 -9.273 -23.078 1 95.62 307 LYS B O 1
ATOM 5567 N N . SER B 1 308 ? 5.906 -7.859 -22.625 1 97.44 308 SER B N 1
ATOM 5568 C CA . SER B 1 308 ? 6.715 -7.016 -21.75 1 97.44 308 SER B CA 1
ATOM 5569 C C . SER B 1 308 ? 7.18 -7.785 -20.516 1 97.44 308 SER B C 1
ATOM 5571 O O . SER B 1 308 ? 8.344 -7.691 -20.109 1 97.44 308 SER B O 1
ATOM 5573 N N . TYR B 1 309 ? 6.27 -8.547 -19.969 1 97 309 TYR B N 1
ATOM 5574 C CA . TYR B 1 309 ? 6.555 -9.344 -18.781 1 97 309 TYR B CA 1
ATOM 5575 C C . TYR B 1 309 ? 7.617 -10.398 -19.078 1 97 309 TYR B C 1
ATOM 5577 O O . TYR B 1 309 ? 8.523 -10.617 -18.266 1 97 309 TYR B O 1
ATOM 5585 N N . ASP B 1 310 ? 7.578 -11 -20.25 1 96.44 310 ASP B N 1
ATOM 5586 C CA . ASP B 1 310 ? 8.531 -12.039 -20.641 1 96.44 310 ASP B CA 1
ATOM 5587 C C . ASP B 1 310 ? 9.938 -11.469 -20.75 1 96.44 310 ASP B C 1
ATOM 5589 O O . ASP B 1 310 ? 10.914 -12.141 -20.406 1 96.44 310 ASP B O 1
ATOM 5593 N N . LEU B 1 311 ? 10.008 -10.281 -21.234 1 97.94 311 LEU B N 1
ATOM 5594 C CA . LEU B 1 311 ? 11.32 -9.641 -21.328 1 97.94 311 LEU B CA 1
ATOM 5595 C C . LEU B 1 311 ? 11.93 -9.445 -19.938 1 97.94 311 LEU B C 1
ATOM 5597 O O . LEU B 1 311 ? 13.125 -9.656 -19.75 1 97.94 311 LEU B O 1
ATOM 5601 N N . LEU B 1 312 ? 11.148 -9.047 -19 1 98.5 312 LEU B N 1
ATOM 5602 C CA . LEU B 1 312 ? 11.617 -8.898 -17.641 1 98.5 312 LEU B CA 1
ATOM 5603 C C . LEU B 1 312 ? 12 -10.258 -17.047 1 98.5 312 LEU B C 1
ATOM 5605 O O . LEU B 1 312 ? 13.039 -10.383 -16.391 1 98.5 312 LEU B O 1
ATOM 5609 N N . VAL B 1 313 ? 11.164 -11.273 -17.297 1 97.56 313 VAL B N 1
ATOM 5610 C CA . VAL B 1 313 ? 11.422 -12.633 -16.828 1 97.56 313 VAL B CA 1
ATOM 5611 C C . VAL B 1 313 ? 12.781 -13.109 -17.328 1 97.56 313 VAL B C 1
ATOM 5613 O O . VAL B 1 313 ? 13.562 -13.68 -16.562 1 97.56 313 VAL B O 1
ATOM 5616 N N . ASN B 1 314 ? 13.023 -12.859 -18.547 1 97.38 314 ASN B N 1
ATOM 5617 C CA . ASN B 1 314 ? 14.289 -13.281 -19.125 1 97.38 314 ASN B CA 1
ATOM 5618 C C . ASN B 1 314 ? 15.477 -12.641 -18.422 1 97.38 314 ASN B C 1
ATOM 5620 O O . ASN B 1 314 ? 16.484 -13.305 -18.172 1 97.38 314 ASN B O 1
ATOM 5624 N N . ASN B 1 315 ? 15.336 -11.352 -18.094 1 98.56 315 ASN B N 1
ATOM 5625 C CA . ASN B 1 315 ? 16.406 -10.68 -17.375 1 98.56 315 ASN B CA 1
ATOM 5626 C C . ASN B 1 315 ? 16.578 -11.258 -15.969 1 98.56 315 ASN B C 1
ATOM 5628 O O . ASN B 1 315 ? 17.703 -11.406 -15.492 1 98.56 315 ASN B O 1
ATOM 5632 N N . ILE B 1 316 ? 15.477 -11.586 -15.312 1 98.5 316 ILE B N 1
ATOM 5633 C CA . ILE B 1 316 ? 15.5 -12.086 -13.938 1 98.5 316 ILE B CA 1
ATOM 5634 C C . ILE B 1 316 ? 16.078 -13.5 -13.906 1 98.5 316 ILE B C 1
ATOM 5636 O O . ILE B 1 316 ? 16.844 -13.844 -13.008 1 98.5 316 ILE B O 1
ATOM 5640 N N . LYS B 1 317 ? 15.773 -14.266 -14.938 1 97.06 317 LYS B N 1
ATOM 5641 C CA . LYS B 1 317 ? 16.156 -15.672 -14.961 1 97.06 317 LYS B CA 1
ATOM 5642 C C . LYS B 1 317 ? 17.531 -15.852 -15.602 1 97.06 317 LYS B C 1
ATOM 5644 O O . LYS B 1 317 ? 18.062 -16.953 -15.648 1 97.06 317 LYS B O 1
ATOM 5649 N N . ASP B 1 318 ? 18.062 -14.758 -16.125 1 97.81 318 ASP B N 1
ATOM 5650 C CA . ASP B 1 318 ? 19.422 -14.82 -16.672 1 97.81 318 ASP B CA 1
ATOM 5651 C C . ASP B 1 318 ? 20.406 -15.336 -15.617 1 97.81 318 ASP B C 1
ATOM 5653 O O . ASP B 1 318 ? 20.469 -14.805 -14.508 1 97.81 318 ASP B O 1
ATOM 5657 N N . PRO B 1 319 ? 21.156 -16.359 -15.938 1 97.62 319 PRO B N 1
ATOM 5658 C CA . PRO B 1 319 ? 22.125 -16.891 -14.969 1 97.62 319 PRO B CA 1
ATOM 5659 C C . PRO B 1 319 ? 23.094 -15.82 -14.461 1 97.62 319 PRO B C 1
ATOM 5661 O O . PRO B 1 319 ? 23.531 -15.883 -13.312 1 97.62 319 PRO B O 1
ATOM 5664 N N . ASP B 1 320 ? 23.328 -14.82 -15.234 1 97.88 320 ASP B N 1
ATOM 5665 C CA . ASP B 1 320 ? 24.219 -13.742 -14.836 1 97.88 320 ASP B CA 1
ATOM 5666 C C . ASP B 1 320 ? 23.578 -12.859 -13.766 1 97.88 320 ASP B C 1
ATOM 5668 O O . ASP B 1 320 ? 24.266 -12.07 -13.109 1 97.88 320 ASP B O 1
ATOM 5672 N N . SER B 1 321 ? 22.266 -12.984 -13.578 1 98 321 SER B N 1
ATOM 5673 C CA . SER B 1 321 ? 21.562 -12.188 -12.578 1 98 321 SER B CA 1
ATOM 5674 C C . SER B 1 321 ? 21.453 -12.938 -11.258 1 98 321 SER B C 1
ATOM 5676 O O . SER B 1 321 ? 21.062 -12.359 -10.234 1 98 321 SER B O 1
ATOM 5678 N N . GLU B 1 322 ? 21.812 -14.203 -11.273 1 98.06 322 GLU B N 1
ATOM 5679 C CA . GLU B 1 322 ? 21.547 -15.062 -10.125 1 98.06 322 GLU B CA 1
ATOM 5680 C C . GLU B 1 322 ? 22.75 -15.109 -9.188 1 98.06 322 GLU B C 1
ATOM 5682 O O . GLU B 1 322 ? 23.875 -15.422 -9.617 1 98.06 322 GLU B O 1
ATOM 5687 N N . PHE B 1 323 ? 22.578 -14.773 -8.031 1 97.69 323 PHE B N 1
ATOM 5688 C CA . PHE B 1 323 ? 23.562 -14.922 -6.977 1 97.69 323 PHE B CA 1
ATOM 5689 C C . PHE B 1 323 ? 23.125 -15.969 -5.961 1 97.69 323 PHE B C 1
ATOM 5691 O O . PHE B 1 323 ? 22.031 -15.875 -5.398 1 97.69 323 PHE B O 1
ATOM 5698 N N . TRP B 1 324 ? 23.953 -16.984 -5.707 1 96.75 324 TRP B N 1
ATOM 5699 C CA . TRP B 1 324 ? 23.594 -18.109 -4.848 1 96.75 324 TRP B CA 1
ATOM 5700 C C . TRP B 1 324 ? 24.422 -18.094 -3.564 1 96.75 324 TRP B C 1
ATOM 5702 O O . TRP B 1 324 ? 25.641 -17.938 -3.604 1 96.75 324 TRP B O 1
ATOM 5712 N N . ILE B 1 325 ? 23.734 -18.234 -2.455 1 95.5 325 ILE B N 1
ATOM 5713 C CA . ILE B 1 325 ? 24.375 -18.266 -1.147 1 95.5 325 ILE B CA 1
ATOM 5714 C C . ILE B 1 325 ? 23.906 -19.484 -0.372 1 95.5 325 ILE B C 1
ATOM 5716 O O . ILE B 1 325 ? 22.719 -19.844 -0.403 1 95.5 325 ILE B O 1
ATOM 5720 N N . LYS B 1 326 ? 24.859 -20.156 0.232 1 95.19 326 LYS B N 1
ATOM 5721 C CA . LYS B 1 326 ? 24.5 -21.188 1.195 1 95.19 326 LYS B CA 1
ATOM 5722 C C . LYS B 1 326 ? 24.438 -20.625 2.613 1 95.19 326 LYS B C 1
ATOM 5724 O O . LYS B 1 326 ? 25.484 -20.375 3.227 1 95.19 326 LYS B O 1
ATOM 5729 N N . LEU B 1 327 ? 23.25 -20.484 3.113 1 96 327 LEU B N 1
ATOM 5730 C CA . LEU B 1 327 ? 23.078 -19.969 4.469 1 96 327 LEU B CA 1
ATOM 5731 C C . LEU B 1 327 ? 23.453 -21.031 5.5 1 96 327 LEU B C 1
ATOM 5733 O O . LEU B 1 327 ? 22.969 -22.172 5.422 1 96 327 LEU B O 1
ATOM 5737 N N . GLN B 1 328 ? 24.297 -20.656 6.375 1 95.69 328 GLN B N 1
ATOM 5738 C CA . GLN B 1 328 ? 24.656 -21.516 7.504 1 95.69 328 GLN B CA 1
ATOM 5739 C C . GLN B 1 328 ? 23.906 -21.109 8.766 1 95.69 328 GLN B C 1
ATOM 5741 O O . GLN B 1 328 ? 23.516 -19.953 8.914 1 95.69 328 GLN B O 1
ATOM 5746 N N . PRO B 1 329 ? 23.734 -22.172 9.672 1 96.88 329 PRO B N 1
ATOM 5747 C CA . PRO B 1 329 ? 23.141 -21.781 10.953 1 96.88 329 PRO B CA 1
ATOM 5748 C C . PRO B 1 329 ? 23.875 -20.594 11.602 1 96.88 329 PRO B C 1
ATOM 5750 O O . PRO B 1 329 ? 25.109 -20.547 11.609 1 96.88 329 PRO B O 1
ATOM 5753 N N . GLY B 1 330 ? 23.109 -19.625 12.016 1 97.88 330 GLY B N 1
ATOM 5754 C CA . GLY B 1 330 ? 23.672 -18.422 12.609 1 97.88 330 GLY B CA 1
ATOM 5755 C C . GLY B 1 330 ? 23.688 -17.234 11.664 1 97.88 330 GLY B C 1
ATOM 5756 O O . GLY B 1 330 ? 23.938 -16.109 12.086 1 97.88 330 GLY B O 1
ATOM 5757 N N . MET B 1 331 ? 23.453 -17.516 10.43 1 98.19 331 MET B N 1
ATOM 5758 C CA . MET B 1 331 ? 23.328 -16.438 9.445 1 98.19 331 MET B CA 1
ATOM 5759 C C . MET B 1 331 ? 21.859 -16.094 9.227 1 98.19 331 MET B C 1
ATOM 5761 O O . MET B 1 331 ? 21.078 -16.922 8.75 1 98.19 331 MET B O 1
ATOM 5765 N N . VAL B 1 332 ? 21.469 -14.898 9.586 1 98.81 332 VAL B N 1
ATOM 5766 C CA . VAL B 1 332 ? 20.094 -14.438 9.336 1 98.81 332 VAL B CA 1
ATOM 5767 C C . VAL B 1 332 ? 20.094 -13.453 8.172 1 98.81 332 VAL B C 1
ATOM 5769 O O . VAL B 1 332 ? 20.688 -12.375 8.258 1 98.81 332 VAL B O 1
ATOM 5772 N N . LEU B 1 333 ? 19.469 -13.875 7.137 1 98.81 333 LEU B N 1
ATOM 5773 C CA . LEU B 1 333 ? 19.406 -13.094 5.906 1 98.81 333 LEU B CA 1
ATOM 5774 C C . LEU B 1 333 ? 18.156 -12.203 5.902 1 98.81 333 LEU B C 1
ATOM 5776 O O . LEU B 1 333 ? 17.047 -12.695 6.102 1 98.81 333 LEU B O 1
ATOM 5780 N N . PHE B 1 334 ? 18.375 -10.883 5.77 1 98.94 334 PHE B N 1
ATOM 5781 C CA . PHE B 1 334 ? 17.312 -9.906 5.531 1 98.94 334 PHE B CA 1
ATOM 5782 C C . PHE B 1 334 ? 17.281 -9.492 4.062 1 98.94 334 PHE B C 1
ATOM 5784 O O . PHE B 1 334 ? 18.297 -9.039 3.52 1 98.94 334 PHE B O 1
ATOM 5791 N N . VAL B 1 335 ? 16.156 -9.656 3.436 1 98.88 335 VAL B N 1
ATOM 5792 C CA . VAL B 1 335 ? 16.016 -9.312 2.023 1 98.88 335 VAL B CA 1
ATOM 5793 C C . VAL B 1 335 ? 14.984 -8.203 1.861 1 98.88 335 VAL B C 1
ATOM 5795 O O . VAL B 1 335 ? 13.844 -8.344 2.314 1 98.88 335 VAL B O 1
ATOM 5798 N N . ASP B 1 336 ? 15.391 -7.078 1.269 1 98.81 336 ASP B N 1
ATOM 5799 C CA . ASP B 1 336 ? 14.414 -6.078 0.86 1 98.81 336 ASP B CA 1
ATOM 5800 C C . ASP B 1 336 ? 13.477 -6.629 -0.212 1 98.81 336 ASP B C 1
ATOM 5802 O O . ASP B 1 336 ? 13.797 -6.602 -1.4 1 98.81 336 ASP B O 1
ATOM 5806 N N . ASN B 1 337 ? 12.305 -7.008 0.226 1 98.75 337 ASN B N 1
ATOM 5807 C CA . ASN B 1 337 ? 11.312 -7.707 -0.579 1 98.75 337 ASN B CA 1
ATOM 5808 C C . ASN B 1 337 ? 10.758 -6.816 -1.689 1 98.75 337 ASN B C 1
ATOM 5810 O O . ASN B 1 337 ? 10.07 -7.293 -2.594 1 98.75 337 ASN B O 1
ATOM 5814 N N . TRP B 1 338 ? 11.102 -5.52 -1.681 1 98.56 338 TRP B N 1
ATOM 5815 C CA . TRP B 1 338 ? 10.633 -4.586 -2.699 1 98.56 338 TRP B CA 1
ATOM 5816 C C . TRP B 1 338 ? 11.656 -4.445 -3.82 1 98.56 338 TRP B C 1
ATOM 5818 O O . TRP B 1 338 ? 11.391 -3.779 -4.828 1 98.56 338 TRP B O 1
ATOM 5828 N N . ARG B 1 339 ? 12.766 -5.102 -3.66 1 98.75 339 ARG B N 1
ATOM 5829 C CA . ARG B 1 339 ? 13.828 -4.922 -4.641 1 98.75 339 ARG B CA 1
ATOM 5830 C C . ARG B 1 339 ? 14.422 -6.262 -5.059 1 98.75 339 ARG B C 1
ATOM 5832 O O . ARG B 1 339 ? 14.461 -6.586 -6.246 1 98.75 339 ARG B O 1
ATOM 5839 N N . VAL B 1 340 ? 14.828 -7.035 -4.066 1 98.88 340 VAL B N 1
ATOM 5840 C CA . VAL B 1 340 ? 15.602 -8.242 -4.336 1 98.88 340 VAL B CA 1
ATOM 5841 C C . VAL B 1 340 ? 14.68 -9.461 -4.32 1 98.88 340 VAL B C 1
ATOM 5843 O O . VAL B 1 340 ? 13.906 -9.648 -3.377 1 98.88 340 VAL B O 1
ATOM 5846 N N . LEU B 1 341 ? 14.727 -10.203 -5.383 1 98.88 341 LEU B N 1
ATOM 5847 C CA . LEU B 1 341 ? 14 -11.469 -5.453 1 98.88 341 LEU B CA 1
ATOM 5848 C C . LEU B 1 341 ? 14.797 -12.586 -4.781 1 98.88 341 LEU B C 1
ATOM 5850 O O . LEU B 1 341 ? 16.031 -12.516 -4.703 1 98.88 341 LEU B O 1
ATOM 5854 N N . HIS B 1 342 ? 14.062 -13.539 -4.289 1 98.62 342 HIS B N 1
ATOM 5855 C CA . HIS B 1 342 ? 14.719 -14.688 -3.682 1 98.62 342 HIS B CA 1
ATOM 5856 C C . HIS B 1 342 ? 14.133 -15.992 -4.203 1 98.62 342 HIS B C 1
ATOM 5858 O O . HIS B 1 342 ? 13.039 -16 -4.781 1 98.62 342 HIS B O 1
ATOM 5864 N N . GLY B 1 343 ? 14.898 -16.984 -4.148 1 96.75 343 GLY B N 1
ATOM 5865 C CA . GLY B 1 343 ? 14.523 -18.359 -4.461 1 96.75 343 GLY B CA 1
ATOM 5866 C C . GLY B 1 343 ? 15.32 -19.391 -3.676 1 96.75 343 GLY B C 1
ATOM 5867 O O . GLY B 1 343 ? 15.953 -19.047 -2.674 1 96.75 343 GLY B O 1
ATOM 5868 N N . ARG B 1 344 ? 15.141 -20.609 -4.059 1 94.44 344 ARG B N 1
ATOM 5869 C CA . ARG B 1 344 ? 15.805 -21.688 -3.338 1 94.44 344 ARG B CA 1
ATOM 5870 C C . ARG B 1 344 ? 16.109 -22.875 -4.262 1 94.44 344 ARG B C 1
ATOM 5872 O O . ARG B 1 344 ? 15.258 -23.266 -5.07 1 94.44 344 ARG B O 1
ATOM 5879 N N . ALA B 1 345 ? 17.25 -23.406 -4.133 1 94 345 ALA B N 1
ATOM 5880 C CA . ALA B 1 345 ? 17.562 -24.656 -4.824 1 94 345 ALA B CA 1
ATOM 5881 C C . ALA B 1 345 ? 16.844 -25.844 -4.184 1 94 345 ALA B C 1
ATOM 5883 O O . ALA B 1 345 ? 16.484 -25.781 -3.004 1 94 345 ALA B O 1
ATOM 5884 N N . ALA B 1 346 ? 16.656 -26.812 -4.98 1 91.56 346 ALA B N 1
ATOM 5885 C CA . ALA B 1 346 ? 16.141 -28.062 -4.414 1 91.56 346 ALA B CA 1
ATOM 5886 C C . ALA B 1 346 ? 17.094 -28.609 -3.35 1 91.56 346 ALA B C 1
ATOM 5888 O O . ALA B 1 346 ? 18.281 -28.281 -3.348 1 91.56 346 ALA B O 1
ATOM 5889 N N . PHE B 1 347 ? 16.5 -29.359 -2.432 1 91.94 347 PHE B N 1
ATOM 5890 C CA . PHE B 1 347 ? 17.375 -29.891 -1.393 1 91.94 347 PHE B CA 1
ATOM 5891 C C . PHE B 1 347 ? 16.891 -31.25 -0.926 1 91.94 347 PHE B C 1
ATOM 5893 O O . PHE B 1 347 ? 15.789 -31.672 -1.277 1 91.94 347 PHE B O 1
ATOM 5900 N N . THR B 1 348 ? 17.734 -31.906 -0.285 1 91.38 348 THR B N 1
ATOM 5901 C CA . THR B 1 348 ? 17.438 -33.219 0.317 1 91.38 348 THR B CA 1
ATOM 5902 C C . THR B 1 348 ? 17.609 -33.156 1.833 1 91.38 348 THR B C 1
ATOM 5904 O O . THR B 1 348 ? 18.188 -32.188 2.363 1 91.38 348 THR B O 1
ATOM 5907 N N . GLY B 1 349 ? 16.953 -34.094 2.545 1 89.25 349 GLY B N 1
ATOM 5908 C CA . GLY B 1 349 ? 17.156 -34.219 3.98 1 89.25 349 GLY B CA 1
ATOM 5909 C C . GLY B 1 349 ? 16.297 -33.25 4.789 1 89.25 349 GLY B C 1
ATOM 5910 O O . GLY B 1 349 ? 15.32 -32.719 4.281 1 89.25 349 GLY B O 1
ATOM 5911 N N . LEU B 1 350 ? 16.656 -33.094 6.051 1 88.44 350 LEU B N 1
ATOM 5912 C CA . LEU B 1 350 ? 15.922 -32.25 6.98 1 88.44 350 LEU B CA 1
ATOM 5913 C C . LEU B 1 350 ? 16.453 -30.828 6.953 1 88.44 350 LEU B C 1
ATOM 5915 O O . LEU B 1 350 ? 17.656 -30.609 7.059 1 88.44 350 LEU B O 1
ATOM 5919 N N . ARG B 1 351 ? 15.578 -29.984 6.715 1 90.06 351 ARG B N 1
ATOM 5920 C CA . ARG B 1 351 ? 15.898 -28.562 6.699 1 90.06 351 ARG B CA 1
ATOM 5921 C C . ARG B 1 351 ? 14.883 -27.766 7.516 1 90.06 351 ARG B C 1
ATOM 5923 O O . ARG B 1 351 ? 13.672 -27.906 7.312 1 90.06 351 ARG B O 1
ATOM 5930 N N . ARG B 1 352 ? 15.359 -27.062 8.484 1 92.12 352 ARG B N 1
ATOM 5931 C CA . ARG B 1 352 ? 14.508 -26.203 9.289 1 92.12 352 ARG B CA 1
ATOM 5932 C C . ARG B 1 352 ? 14.852 -24.734 9.078 1 92.12 352 ARG B C 1
ATOM 5934 O O . ARG B 1 352 ? 16.016 -24.344 9.188 1 92.12 352 ARG B O 1
ATOM 5941 N N . VAL B 1 353 ? 13.852 -24 8.734 1 93.81 353 VAL B N 1
ATOM 5942 C CA . VAL B 1 353 ? 14.062 -22.594 8.445 1 93.81 353 VAL B CA 1
ATOM 5943 C C . VAL B 1 353 ? 13.125 -21.734 9.305 1 93.81 353 VAL B C 1
ATOM 5945 O O . VAL B 1 353 ? 11.953 -22.078 9.484 1 93.81 353 VAL B O 1
ATOM 5948 N N . SER B 1 354 ? 13.703 -20.781 9.891 1 95.31 354 SER B N 1
ATOM 5949 C CA . SER B 1 354 ? 12.953 -19.766 10.633 1 95.31 354 SER B CA 1
ATOM 5950 C C . SER B 1 354 ? 12.844 -18.469 9.836 1 95.31 354 SER B C 1
ATOM 5952 O O . SER B 1 354 ? 13.734 -18.125 9.062 1 95.31 354 SER B O 1
ATOM 5954 N N . GLY B 1 355 ? 11.672 -17.781 9.977 1 95.81 355 GLY B N 1
ATOM 5955 C CA . GLY B 1 355 ? 11.523 -16.562 9.219 1 95.81 355 GLY B CA 1
ATOM 5956 C C . GLY B 1 355 ? 10.359 -15.703 9.695 1 95.81 355 GLY B C 1
ATOM 5957 O O . GLY B 1 355 ? 9.586 -16.125 10.555 1 95.81 355 GLY B O 1
ATOM 5958 N N . CYS B 1 356 ? 10.32 -14.539 9.242 1 97.5 356 CYS B N 1
ATOM 5959 C CA . CYS B 1 356 ? 9.258 -13.57 9.484 1 97.5 356 CYS B CA 1
ATOM 5960 C C . CYS B 1 356 ? 9.312 -12.438 8.461 1 97.5 356 CYS B C 1
ATOM 5962 O O . CYS B 1 356 ? 10.172 -12.43 7.582 1 97.5 356 CYS B O 1
ATOM 5964 N N . TYR B 1 357 ? 8.336 -11.586 8.562 1 98 357 TYR B N 1
ATOM 5965 C CA . TYR B 1 357 ? 8.305 -10.391 7.727 1 98 357 TYR B CA 1
ATOM 5966 C C . TYR B 1 357 ? 8.391 -9.133 8.57 1 98 357 TYR B C 1
ATOM 5968 O O . TYR B 1 357 ? 7.918 -9.102 9.711 1 98 357 TYR B O 1
ATOM 5976 N N . LEU B 1 358 ? 9.055 -8.148 8.039 1 98.12 358 LEU B N 1
ATOM 5977 C CA . LEU B 1 358 ? 9.008 -6.801 8.602 1 98.12 358 LEU B CA 1
ATOM 5978 C C . LEU B 1 358 ? 8.258 -5.852 7.672 1 98.12 358 LEU B C 1
ATOM 5980 O O . LEU B 1 358 ? 8.398 -5.934 6.449 1 98.12 358 LEU B O 1
ATOM 5984 N N . PRO B 1 359 ? 7.523 -4.949 8.281 1 96.75 359 PRO B N 1
ATOM 5985 C CA . PRO B 1 359 ? 6.738 -4.043 7.441 1 96.75 359 PRO B CA 1
ATOM 5986 C C . PRO B 1 359 ? 7.598 -3.02 6.707 1 96.75 359 PRO B C 1
ATOM 5988 O O . PRO B 1 359 ? 8.594 -2.539 7.254 1 96.75 359 PRO B O 1
ATOM 5991 N N . ARG B 1 360 ? 7.195 -2.656 5.559 1 97.25 360 ARG B N 1
ATOM 5992 C CA . ARG B 1 360 ? 7.918 -1.731 4.691 1 97.25 360 ARG B CA 1
ATOM 5993 C C . ARG B 1 360 ? 8.055 -0.361 5.348 1 97.25 360 ARG B C 1
ATOM 5995 O O . ARG B 1 360 ? 9.156 0.177 5.445 1 97.25 360 ARG B O 1
ATOM 6002 N N . ASP B 1 361 ? 7.02 0.199 5.844 1 96 361 ASP B N 1
ATOM 6003 C CA . ASP B 1 361 ? 7.023 1.563 6.363 1 96 361 ASP B CA 1
ATOM 6004 C C . ASP B 1 361 ? 7.945 1.688 7.574 1 96 361 ASP B C 1
ATOM 6006 O O . ASP B 1 361 ? 8.664 2.68 7.715 1 96 361 ASP B O 1
ATOM 6010 N N . ASP B 1 362 ? 7.988 0.665 8.344 1 95.31 362 ASP B N 1
ATOM 6011 C CA . ASP B 1 362 ? 8.672 0.756 9.625 1 95.31 362 ASP B CA 1
ATOM 6012 C C . ASP B 1 362 ? 10.18 0.597 9.461 1 95.31 362 ASP B C 1
ATOM 6014 O O . ASP B 1 362 ? 10.961 1.315 10.086 1 95.31 362 ASP B O 1
ATOM 6018 N N . TRP B 1 363 ? 10.617 -0.321 8.609 1 96.19 363 TRP B N 1
ATOM 6019 C CA . TRP B 1 363 ? 12.07 -0.434 8.516 1 96.19 363 TRP B CA 1
ATOM 6020 C C . TRP B 1 363 ? 12.648 0.743 7.738 1 96.19 363 TRP B C 1
ATOM 6022 O O . TRP B 1 363 ? 13.766 1.186 8.023 1 96.19 363 TRP B O 1
ATOM 6032 N N . ILE B 1 364 ? 11.875 1.308 6.824 1 96.12 364 ILE B N 1
ATOM 6033 C CA . ILE B 1 364 ? 12.312 2.502 6.113 1 96.12 364 ILE B CA 1
ATOM 6034 C C . ILE B 1 364 ? 12.352 3.689 7.074 1 96.12 364 ILE B C 1
ATOM 6036 O O . ILE B 1 364 ? 13.266 4.516 7.016 1 96.12 364 ILE B O 1
ATOM 6040 N N . SER B 1 365 ? 11.305 3.768 7.914 1 94.88 365 SER B N 1
ATOM 6041 C CA . SER B 1 365 ? 11.297 4.785 8.961 1 94.88 365 SER B CA 1
ATOM 6042 C C . SER B 1 365 ? 12.547 4.699 9.828 1 94.88 365 SER B C 1
ATOM 6044 O O . SER B 1 365 ? 13.164 5.719 10.148 1 94.88 365 SER B O 1
ATOM 6046 N N . ARG B 1 366 ? 12.898 3.486 10.18 1 94.81 366 ARG B N 1
ATOM 6047 C CA . ARG B 1 366 ? 14.094 3.27 10.984 1 94.81 366 ARG B CA 1
ATOM 6048 C C . ARG B 1 366 ? 15.336 3.777 10.258 1 94.81 366 ARG B C 1
ATOM 6050 O O . ARG B 1 366 ? 16.188 4.43 10.867 1 94.81 366 ARG B O 1
ATOM 6057 N N . ALA B 1 367 ? 15.461 3.527 8.977 1 96.19 367 ALA B N 1
ATOM 6058 C CA . ALA B 1 367 ? 16.578 4.004 8.172 1 96.19 367 ALA B CA 1
ATOM 6059 C C . ALA B 1 367 ? 16.625 5.531 8.133 1 96.19 367 ALA B C 1
ATOM 6061 O O . ALA B 1 367 ? 17.703 6.133 8.203 1 96.19 367 ALA B O 1
ATOM 6062 N N . ARG B 1 368 ? 15.484 6.125 8.086 1 93.12 368 ARG B N 1
ATOM 6063 C CA . ARG B 1 368 ? 15.406 7.582 8.055 1 93.12 368 ARG B CA 1
ATOM 6064 C C . ARG B 1 368 ? 15.867 8.18 9.375 1 93.12 368 ARG B C 1
ATOM 6066 O O . ARG B 1 368 ? 16.516 9.234 9.398 1 93.12 368 ARG B O 1
ATOM 6073 N N . THR B 1 369 ? 15.508 7.512 10.461 1 92.56 369 THR B N 1
ATOM 6074 C CA . THR B 1 369 ? 15.891 8.031 11.766 1 92.56 369 THR B CA 1
ATOM 6075 C C . THR B 1 369 ? 17.406 8.023 11.922 1 92.56 369 THR B C 1
ATOM 6077 O O . THR B 1 369 ? 17.969 8.781 12.727 1 92.56 369 THR B O 1
ATOM 6080 N N . PHE B 1 370 ? 18.109 7.168 11.133 1 94.06 370 PHE B N 1
ATOM 6081 C CA . PHE B 1 370 ? 19.578 7.121 11.133 1 94.06 370 PHE B CA 1
ATOM 6082 C C . PHE B 1 370 ? 20.141 8.031 10.055 1 94.06 370 PHE B C 1
ATOM 6084 O O . PHE B 1 370 ? 21.344 7.953 9.742 1 94.06 370 PHE B O 1
ATOM 6091 N N . ASN B 1 371 ? 19.266 8.812 9.414 1 91.19 371 ASN B N 1
ATOM 6092 C CA . ASN B 1 371 ? 19.641 9.766 8.383 1 91.19 371 ASN B CA 1
ATOM 6093 C C . ASN B 1 371 ? 20.266 9.078 7.172 1 91.19 371 ASN B C 1
ATOM 6095 O O . ASN B 1 371 ? 21.234 9.57 6.602 1 91.19 371 ASN B O 1
ATOM 6099 N N . LEU B 1 372 ? 19.719 7.914 6.863 1 94.75 372 LEU B N 1
ATOM 6100 C CA . LEU B 1 372 ? 20.234 7.156 5.73 1 94.75 372 LEU B CA 1
ATOM 6101 C C . LEU B 1 372 ? 19.406 7.422 4.477 1 94.75 372 LEU B C 1
ATOM 6103 O O . LEU B 1 372 ? 19.828 7.07 3.369 1 94.75 372 LEU B O 1
ATOM 6107 N N . LEU B 1 373 ? 18.266 8.023 4.641 1 90.31 373 LEU B N 1
ATOM 6108 C CA . LEU B 1 373 ? 17.375 8.391 3.545 1 90.31 373 LEU B CA 1
ATOM 6109 C C . LEU B 1 373 ? 16.875 9.82 3.703 1 90.31 373 LEU B C 1
ATOM 6111 O O . LEU B 1 373 ? 16.828 10.352 4.816 1 90.31 373 LEU B O 1
ATOM 6115 N N . ASN B 1 374 ? 16.641 10.406 2.531 1 77.81 374 ASN B N 1
ATOM 6116 C CA . ASN B 1 374 ? 15.992 11.703 2.6 1 77.81 374 ASN B CA 1
ATOM 6117 C C . ASN B 1 374 ? 14.578 11.594 3.166 1 77.81 374 ASN B C 1
ATOM 6119 O O . ASN B 1 374 ? 14 10.508 3.184 1 77.81 374 ASN B O 1
ATOM 6123 N N . LEU B 1 375 ? 14.031 12.656 3.561 1 67.44 375 LEU B N 1
ATOM 6124 C CA . LEU B 1 375 ? 12.68 12.625 4.105 1 67.44 375 LEU B CA 1
ATOM 6125 C C . LEU B 1 375 ? 11.672 12.211 3.037 1 67.44 375 LEU B C 1
ATOM 6127 O O . LEU B 1 375 ? 11.867 12.484 1.851 1 67.44 375 LEU B O 1
#

Foldseek 3Di:
DPPPQPWDWADDQFWIWIGGRPDTATGGPLNQVQPFPDVQQAPPVVRDGPNVSDDRDRRWDFPDWDDDNFKIWTAGDPPRDIGMDGPVRCVQPGDDQPDDFLAAADADWQVRCVPDPDAQEQEPCLLQPDPVSVLSQLSSCRHHQKHKYFQFQLDQVSQLNSVPSLPHFDQDPVGSKDKDKLPPPDVDCVSHLAWWAWFFPPLLDQAGFFKKKKAWSDDDWDFWWKKKFFLQNLLVVCCVPPVPLSVLQQPDKFKFWDDDDVDTGIDIDGQWHADPRNRGTDFGHGDPVRGDPRPPDDPVSVVSNVVSVVSSVCSRPPNRRIDIGDHDRRMMMIGRSRTMIMITHRIDDIIIMIITTHHNVRSVVSNVVVVSGRD/DPPPQPWDWADDQFWIWIGGRPDTATGGPLNQVQPFPDVQQAPPVVRGGPNVSDDRDNRWDFPDWDDDNFKIWTAGDPPRDIGMDGPVVCVQPGDDQPDDFLAAADADWQVRCVPDPDAQEQEPCLLQPDPVSVLSQLSSCRHHQKHKYFQFQLDQVSQLNSVCSLPHFDQDPVGSKDKDKLPPPDVDCVSHLAWWAWFFPPLLDQAGFFKKKKAWSDDDWDFWWKKKFFLQNLLVVCCVPPVPLSVLQQPDKFKFWDDDDPDTGIDIDGQWHADPRNRGTDFGHGDPVRGDPRPPDDPVSVVSNVVSVVSSVCSRPPNRRIDIGDHDRRIMMMGRSRTMIMITHRIDDIIIMIITTHHNVRSVVSNVVVVSGRD